Protein AF-0000000070243156 (afdb_homodimer)

Secondary structure (DSSP, 8-state):
-EEEEE-STTSPPEEEE-PPP---TT-EEEEEEEEE--HHHHHHHHTTTGGGT----TTEE----EEEEEEEE-TT--S--TT-EEE--SEE--S-SHHHHTT-GGG-TT-EETTSBTTB--SSBSEEEESSHHHH-EEPPTT--HHHHHHIIIIIHHHHHIIIIIS-PPTT-EEEEE--SHHHHHHHHHHHHTT-EEEEEES-HHHHHHHHHTT-SEEEEGGG-S-HHHHHHTTSGGG--EEEEEESS--HHHHHHHHHTEEEEEEEEE-PPP-TTTTT-EEE-HHHHHHTT-EEEE-----GGGHHHHHHHHHTTS--GGGGEEEEEEGGGHHHHHHGGGGS---SEEEEEE-/-EEEEE-STTSPPEEEE-PPP---TT-EEEEEEEEE--HHHHHHHHTTTGGGT----TTEE----EEEEEEEE-TT--S--TT-EEE--SEE--S-SHHHHTT-GGG-TT-EETTTBTTB--SSBSEEEESSHHHH-EEPPTT--HHHHHHHHHHHHHHHHIIIIIS---TT-EEEEE--SHHHHHHHHHHHHTT-EEEEEES-HHHHHHHHHTT-SEEEEGGG-S-HHHHHHTTSGGG--EEEEEESS--HHHHHHHHHTEEEEEEEEE-PPP-TTTTT-EEE-HHHHHHTT-EEEE-----GGGHHHHHHHHHTTS--GGGGEEEEEEGGGHHHHHHGGGGS---SEEEEEE-

Nearest PDB structures (foldseek):
  5vm2-assembly1_A  TM=9.001E-01  e=1.290E-28  Escherichia coli
  1yqd-assembly1_A  TM=8.866E-01  e=2.409E-27  Populus tremuloides
  7cgu-assembly1_A  TM=8.713E-01  e=1.375E-27  Atropa belladonna
  5h83-assembly1_B  TM=8.585E-01  e=3.736E-25  Catharanthus roseus
  5h82-assembly1_B  TM=8.525E-01  e=5.436E-24  Catharanthus roseus

Radius of gyration: 28.35 Å; Cα contacts (8 Å, |Δi|>4): 1974; chains: 2; bounding box: 53×84×66 Å

pLDDT: mean 95.79, std 5.13, range [66.5, 99.0]

Solvent-accessible surface area (backbone atoms only — not comparable to full-atom values): 34225 Å² total; per-residue (Å²): 72,52,26,35,32,38,62,50,69,72,48,85,46,44,73,39,81,43,83,71,80,74,48,50,49,43,14,24,23,27,38,46,50,13,23,22,57,52,68,65,56,33,37,47,38,58,48,60,34,53,90,78,69,43,65,66,53,66,71,31,25,38,37,35,10,34,18,25,31,29,69,37,68,12,84,67,40,77,80,68,52,67,67,43,41,32,32,46,56,30,49,35,35,74,63,71,45,74,36,26,70,69,66,38,24,36,55,21,91,62,54,42,52,38,20,54,40,80,94,38,45,15,36,43,24,42,49,29,59,39,66,46,26,68,63,33,51,38,76,56,70,85,86,62,55,47,62,32,55,6,38,27,35,55,38,31,36,20,28,46,38,29,53,70,74,66,47,88,73,49,64,69,33,37,34,37,30,27,29,47,36,45,34,16,40,32,35,38,32,47,42,29,60,56,43,30,44,23,33,33,28,34,74,49,65,69,36,44,52,50,27,42,75,44,40,26,75,42,69,42,52,52,81,78,48,94,47,60,28,60,59,57,9,63,76,32,78,91,45,50,25,20,47,32,18,28,17,38,51,23,44,60,66,45,42,43,37,23,54,62,21,33,16,75,58,9,38,23,40,37,57,29,50,44,45,73,87,47,67,30,40,36,68,37,58,51,37,58,28,15,60,32,32,19,35,44,34,24,28,42,46,44,30,61,80,57,50,56,58,54,52,54,32,41,76,69,66,54,47,60,47,47,77,44,41,59,47,76,38,39,53,81,45,45,46,60,55,43,64,57,53,77,68,74,66,60,65,39,32,40,27,32,56,42,112,72,53,27,35,32,38,62,49,70,74,49,85,45,44,73,40,84,44,84,70,80,74,49,49,49,43,14,25,22,26,37,46,49,12,21,23,56,52,68,66,57,33,38,46,39,60,47,62,34,52,89,76,68,42,66,65,54,65,72,30,24,37,37,34,10,36,18,25,32,29,68,36,68,12,83,68,39,78,81,68,49,67,68,42,41,30,32,44,56,33,50,34,33,71,60,71,45,74,36,27,69,69,65,38,25,36,55,22,91,63,54,41,52,40,19,53,39,80,93,37,46,13,36,43,22,41,50,29,60,38,65,45,25,70,64,32,50,39,76,57,69,85,88,63,55,48,63,34,55,6,39,28,35,54,38,31,36,20,29,45,36,29,53,69,73,66,45,86,72,48,67,68,32,36,34,37,30,30,30,48,36,44,34,17,39,31,33,38,32,48,42,31,58,56,43,29,44,24,32,33,29,32,75,49,66,70,36,44,52,51,28,43,75,44,41,25,75,43,70,44,51,52,82,79,49,95,48,58,26,58,60,56,8,63,77,30,80,90,45,51,26,20,48,31,16,28,17,39,52,24,44,61,66,45,42,42,36,24,54,62,20,34,16,75,58,9,38,24,40,35,58,29,50,44,45,75,88,46,67,30,41,37,67,34,59,50,37,58,27,15,62,31,32,20,33,44,34,23,31,42,48,43,31,62,80,55,50,56,57,53,52,55,33,41,75,68,67,54,45,60,48,48,78,42,41,57,46,74,38,40,54,81,45,45,46,59,55,43,64,59,53,76,69,74,67,62,64,40,33,41,27,31,57,40,114

Foldseek 3Di:
DWAFWQAAAPDFTFIDDDDQDDAAQQKWKWFFQKFWFDLVVLCQSNVFCVLVPQHAHGGAGATQLTKGFTCGHHNNHDQDDGGFIWTFWQWAADCPDPCNVVLNRLPHPDTDGARRYRVHGHDLDRMGMDGSCNFTIGGADPPDDRQQSNLCYFQLQQLLCQDPPFFDQAAAFEEEEEDLASNRLSNLLNSQLRNYAYEYEEQDPVSNVLSVVSGHPYYHNPVPDPQLLQVLLVVDVVSQATQEYEYSAAEQVSQQSRQSRHGQNHEYEYEHHYTSVQSRDHDYPVVCCVVSVYYYTYTGIHGNVCVVVVSVCVVVVSGTSVSQADEEDASRCSSVVSSVCPPVPDGGIYMYRHD/DWAFWQAAAPDFTFIDDDDQDDAAQQKWKWFWQKFWQDLVVLCQSNVFCVLVPQHAHGGAGATQLTKGFTCGHHNNHDQDDGGFIWTFWQWAADCPDPCNVVLNRLPHPDTDGARRYRVHGHDLDRMGMDGSCNFTIGGADPPDDRQQSSLCYFQLQQLLCQDPPFFDQAAAFEEEEEDLASNRLSNLLNSQLRNYAYEYEEQDPVSNVLSVVSGHPYYHNPVPDPQLLQVLLVVDVVSQATQEYEYSAAEQVSQQSRQSRHGQNHEYEYEHHYTSVQSRDHDYPVVCCVVSVYYYTYTGIHGNVCVVVVSVCVVVVSGTSVSQADEEDASRCSSVVSSVPPPVPDGGIYMYRHD

Organism: Natronomonas pharaonis (strain ATCC 35678 / DSM 2160 / CIP 103997 / JCM 8858 / NBRC 14720 / NCIMB 2260 / Gabara) (NCBI:txid348780)

Structure (mmCIF, N/CA/C/O backbone):
data_AF-0000000070243156-model_v1
#
loop_
_entity.id
_entity.type
_entity.pdbx_description
1 polymer 'Alcohol dehydrogenase'
#
loop_
_atom_site.group_PDB
_atom_site.id
_atom_site.type_symbol
_atom_site.label_atom_id
_atom_site.label_alt_id
_atom_site.label_comp_id
_atom_site.label_asym_id
_atom_site.label_entity_id
_atom_site.label_seq_id
_atom_site.pdbx_PDB_ins_code
_atom_site.Cartn_x
_atom_site.Cartn_y
_atom_site.Cartn_z
_atom_site.occupancy
_atom_site.B_iso_or_equiv
_atom_site.auth_seq_id
_atom_site.auth_comp_id
_atom_site.auth_asym_id
_atom_site.auth_atom_id
_atom_site.pdbx_PDB_model_num
ATOM 1 N N . MET A 1 1 ? -10.859 40.656 18.953 1 97.38 1 MET A N 1
ATOM 2 C CA . MET A 1 1 ? -9.461 40.281 18.781 1 97.38 1 MET A CA 1
ATOM 3 C C . MET A 1 1 ? -9.047 40.344 17.328 1 97.38 1 MET A C 1
ATOM 5 O O . MET A 1 1 ? -9.898 40.312 16.438 1 97.38 1 MET A O 1
ATOM 9 N N . ARG A 1 2 ? -7.793 40.438 17.047 1 98.25 2 ARG A N 1
ATOM 10 C CA . ARG A 1 2 ? -7.281 40.5 15.688 1 98.25 2 ARG A CA 1
ATOM 11 C C . ARG A 1 2 ? -7.164 39.125 15.086 1 98.25 2 ARG A C 1
ATOM 13 O O . ARG A 1 2 ? -6.762 38.156 15.766 1 98.25 2 ARG A O 1
ATOM 20 N N . ALA A 1 3 ? -7.57 38.969 13.875 1 98.62 3 ALA A N 1
ATOM 21 C CA . ALA A 1 3 ? -7.461 37.719 13.148 1 98.62 3 ALA A CA 1
ATOM 22 C C . ALA A 1 3 ? -7.344 37.969 11.641 1 98.62 3 ALA A C 1
ATOM 24 O O . ALA A 1 3 ? -7.762 39 11.141 1 98.62 3 ALA A O 1
ATOM 25 N N . VAL A 1 4 ? -6.664 37.062 10.969 1 98.25 4 VAL A N 1
ATOM 26 C CA . VAL A 1 4 ? -6.668 37.094 9.508 1 98.25 4 VAL A CA 1
ATOM 27 C C . VAL A 1 4 ? -7.961 36.469 8.992 1 98.25 4 VAL A C 1
ATOM 29 O O . VAL A 1 4 ? -8.211 35.281 9.219 1 98.25 4 VAL A O 1
ATOM 32 N N . VAL A 1 5 ? -8.719 37.219 8.258 1 97.5 5 VAL A N 1
ATOM 33 C CA . VAL A 1 5 ? -10.062 36.75 7.906 1 97.5 5 VAL A CA 1
ATOM 34 C C . VAL A 1 5 ? -10.156 36.531 6.402 1 97.5 5 VAL A C 1
ATOM 36 O O . VAL A 1 5 ? -9.727 37.375 5.605 1 97.5 5 VAL A O 1
ATOM 39 N N . PHE A 1 6 ? -10.641 35.312 6.086 1 96.44 6 PHE A N 1
ATOM 40 C CA . PHE A 1 6 ? -10.945 34.969 4.707 1 96.44 6 PHE A CA 1
ATOM 41 C C . PHE A 1 6 ? -12.328 35.469 4.309 1 96.44 6 PHE A C 1
ATOM 43 O O . PHE A 1 6 ? -13.305 35.25 5.043 1 96.44 6 PHE A O 1
ATOM 50 N N . GLU A 1 7 ? -12.438 36.094 3.131 1 94.81 7 GLU A N 1
ATOM 51 C CA . GLU A 1 7 ? -13.742 36.562 2.658 1 94.81 7 GLU A CA 1
ATOM 52 C C . GLU A 1 7 ? -14.117 35.906 1.338 1 94.81 7 GLU A C 1
ATOM 54 O O . GLU A 1 7 ? -15.273 35.5 1.136 1 94.81 7 GLU A O 1
ATOM 59 N N . GLU A 1 8 ? -13.156 35.781 0.431 1 92.38 8 GLU A N 1
ATOM 60 C CA . GLU A 1 8 ? -13.398 35.219 -0.896 1 92.38 8 GLU A CA 1
ATOM 61 C C . GLU A 1 8 ? -12.133 34.562 -1.455 1 92.38 8 GLU A C 1
ATOM 63 O O . GLU A 1 8 ? -11.031 35.062 -1.266 1 92.38 8 GLU A O 1
ATOM 68 N N . ALA A 1 9 ? -12.414 33.438 -2.15 1 90.06 9 ALA A N 1
ATOM 69 C CA . ALA A 1 9 ? -11.297 32.719 -2.752 1 90.06 9 ALA A CA 1
ATOM 70 C C . ALA A 1 9 ? -10.492 33.625 -3.672 1 90.06 9 ALA A C 1
ATOM 72 O O . ALA A 1 9 ? -11.055 34.344 -4.496 1 90.06 9 ALA A O 1
ATOM 73 N N . GLY A 1 10 ? -9.242 33.625 -3.438 1 90.12 10 GLY A N 1
ATOM 74 C CA . GLY A 1 10 ? -8.336 34.344 -4.32 1 90.12 10 GLY A CA 1
ATOM 75 C C . GLY A 1 10 ? -8.227 35.812 -3.982 1 90.12 10 GLY A C 1
ATOM 76 O O . GLY A 1 10 ? -7.359 36.5 -4.504 1 90.12 10 GLY A O 1
ATOM 77 N N . GLU A 1 11 ? -9.078 36.344 -3.191 1 92.81 11 GLU A N 1
ATOM 78 C CA . GLU A 1 11 ? -9.016 37.75 -2.779 1 92.81 11 GLU A CA 1
ATOM 79 C C . GLU A 1 11 ? -8.141 37.906 -1.538 1 92.81 11 GLU A C 1
ATOM 81 O O . GLU A 1 11 ? -8.18 37.062 -0.629 1 92.81 11 GLU A O 1
ATOM 86 N N . PRO A 1 12 ? -7.422 38.906 -1.533 1 92.81 12 PRO A N 1
ATOM 87 C CA . PRO A 1 12 ? -6.516 39.094 -0.4 1 92.81 12 PRO A CA 1
ATOM 88 C C . PRO A 1 12 ? -7.234 39.062 0.947 1 92.81 12 PRO A C 1
ATOM 90 O O . PRO A 1 12 ? -8.305 39.656 1.096 1 92.81 12 PRO A O 1
ATOM 93 N N . MET A 1 13 ? -6.641 38.344 1.848 1 95.69 13 MET A N 1
ATOM 94 C CA . MET A 1 13 ? -7.148 38.344 3.217 1 95.69 13 MET A CA 1
ATOM 95 C C . MET A 1 13 ? -6.676 39.562 3.992 1 95.69 13 MET A C 1
ATOM 97 O O . MET A 1 13 ? -5.672 40.188 3.635 1 95.69 13 MET A O 1
ATOM 101 N N . GLU A 1 14 ? -7.465 39.906 4.961 1 95.56 14 GLU A N 1
ATOM 102 C CA . GLU A 1 14 ? -7.125 41.094 5.77 1 95.56 14 GLU A CA 1
ATOM 103 C C . GLU A 1 14 ? -7.215 40.75 7.258 1 95.56 14 GLU A C 1
ATOM 105 O O . GLU A 1 14 ? -7.973 39.875 7.664 1 95.56 14 GLU A O 1
ATOM 110 N N . VAL A 1 15 ? -6.375 41.469 8.008 1 98 15 VAL A N 1
ATOM 111 C CA . VAL A 1 15 ? -6.516 41.406 9.461 1 98 15 VAL A CA 1
ATOM 112 C C . VAL A 1 15 ? -7.719 42.25 9.883 1 98 15 VAL A C 1
ATOM 114 O O . VAL A 1 15 ? -7.828 43.438 9.508 1 98 15 VAL A O 1
ATOM 117 N N . GLN A 1 16 ? -8.57 41.656 10.602 1 98 16 GLN A N 1
ATOM 118 C CA . GLN A 1 16 ? -9.781 42.312 11.078 1 98 16 GLN A CA 1
ATOM 119 C C . GLN A 1 16 ? -9.984 42.094 12.57 1 98 16 GLN A C 1
ATOM 121 O O . GLN A 1 16 ? -9.359 41.188 13.156 1 98 16 GLN A O 1
ATOM 126 N N . GLU A 1 17 ? -10.773 43 13.125 1 97.94 17 GLU A N 1
ATOM 127 C CA . GLU A 1 17 ? -11.258 42.781 14.477 1 97.94 17 GLU A CA 1
ATOM 128 C C . GLU A 1 17 ? -12.477 41.844 14.461 1 97.94 17 GLU A C 1
ATOM 130 O O . GLU A 1 17 ? -13.461 42.125 13.781 1 97.94 17 GLU A O 1
ATOM 135 N N . VAL A 1 18 ? -12.336 40.719 15.188 1 97.19 18 VAL A N 1
ATOM 136 C CA . VAL A 1 18 ? -13.438 39.781 15.273 1 97.19 18 VAL A CA 1
ATOM 137 C C . VAL A 1 18 ? -13.742 39.469 16.734 1 97.19 18 VAL A C 1
ATOM 139 O O . VAL A 1 18 ? -13 39.875 17.625 1 97.19 18 VAL A O 1
ATOM 142 N N . ASP A 1 19 ? -14.859 38.812 17 1 96.31 19 ASP A N 1
ATOM 143 C CA . ASP A 1 19 ? -15.219 38.469 18.359 1 96.31 19 ASP A CA 1
ATOM 144 C C . ASP A 1 19 ? -14.25 37.438 18.922 1 96.31 19 ASP A C 1
ATOM 146 O O . ASP A 1 19 ? -13.812 36.531 18.219 1 96.31 19 ASP A O 1
ATOM 150 N N . ARG A 1 20 ? -13.891 37.625 20.141 1 96.5 20 ARG A N 1
ATOM 151 C CA . ARG A 1 20 ? -13.094 36.656 20.844 1 96.5 20 ARG A CA 1
ATOM 152 C C . ARG A 1 20 ? -13.875 35.344 21.031 1 96.5 20 ARG A C 1
ATOM 154 O O . ARG A 1 20 ? -15.07 35.375 21.312 1 96.5 20 ARG A O 1
ATOM 161 N N . PRO A 1 21 ? -13.211 34.219 20.922 1 97.06 21 PRO A N 1
ATOM 162 C CA . PRO A 1 21 ? -13.922 32.969 21.203 1 97.06 21 PRO A CA 1
ATOM 163 C C . PRO A 1 21 ? -14.156 32.719 22.688 1 97.06 21 PRO A C 1
ATOM 165 O O . PRO A 1 21 ? -13.383 33.219 23.531 1 97.06 21 PRO A O 1
ATOM 168 N N . GLU A 1 22 ? -15.227 32.125 22.984 1 97.25 22 GLU A N 1
ATOM 169 C CA . GLU A 1 22 ? -15.523 31.625 24.328 1 97.25 22 GLU A CA 1
ATOM 170 C C . GLU A 1 22 ? -15.523 30.109 24.359 1 97.25 22 GLU A C 1
ATOM 172 O O . GLU A 1 22 ? -16 29.453 23.422 1 97.25 22 GLU A O 1
ATOM 177 N N . ALA A 1 23 ? -15.023 29.578 25.406 1 97.62 23 ALA A N 1
ATOM 178 C CA . ALA A 1 23 ? -14.93 28.125 25.5 1 97.62 23 ALA A CA 1
ATOM 179 C C . ALA A 1 23 ? -16.281 27.5 25.797 1 97.62 23 ALA A C 1
ATOM 181 O O . ALA A 1 23 ? -16.906 27.812 26.812 1 97.62 23 ALA A O 1
ATOM 182 N N . ASP A 1 24 ? -16.75 26.625 24.922 1 97.44 24 ASP A N 1
ATOM 183 C CA . ASP A 1 24 ? -17.859 25.75 25.297 1 97.44 24 ASP A CA 1
ATOM 184 C C . ASP A 1 24 ? -17.422 24.719 26.344 1 97.44 24 ASP A C 1
ATOM 186 O O . ASP A 1 24 ? -16.266 24.703 26.75 1 97.44 24 ASP A O 1
ATOM 190 N N . ALA A 1 25 ? -18.312 23.844 26.766 1 98.19 25 ALA A N 1
ATOM 191 C CA . ALA A 1 25 ? -18.109 22.953 27.906 1 98.19 25 ALA A CA 1
ATOM 192 C C . ALA A 1 25 ? -16.906 22.047 27.672 1 98.19 25 ALA A C 1
ATOM 194 O O . ALA A 1 25 ? -16.156 21.75 28.594 1 98.19 25 ALA A O 1
ATOM 195 N N . ASP A 1 26 ? -16.656 21.578 26.469 1 97.94 26 ASP A N 1
ATOM 196 C CA . ASP A 1 26 ? -15.586 20.625 26.188 1 97.94 26 ASP A CA 1
ATOM 197 C C . ASP A 1 26 ? -14.422 21.312 25.469 1 97.94 26 ASP A C 1
ATOM 199 O O . ASP A 1 26 ? -13.562 20.641 24.906 1 97.94 26 ASP A O 1
ATOM 203 N N . GLU A 1 27 ? -14.383 22.656 25.5 1 98.44 27 GLU A N 1
ATOM 204 C CA . GLU A 1 27 ? -13.398 23.406 24.734 1 98.44 27 GLU A CA 1
ATOM 205 C C . GLU A 1 27 ? -12.438 24.156 25.641 1 98.44 27 GLU A C 1
ATOM 207 O O . GLU A 1 27 ? -12.664 24.25 26.859 1 98.44 27 GLU A O 1
ATOM 212 N N . ILE A 1 28 ? -11.367 24.562 25.062 1 98.81 28 ILE A N 1
ATOM 213 C CA . ILE A 1 28 ? -10.484 25.562 25.656 1 98.81 28 ILE A CA 1
ATOM 214 C C . ILE A 1 28 ? -10.266 26.719 24.688 1 98.81 28 ILE A C 1
ATOM 216 O O . ILE A 1 28 ? -10.523 26.578 23.484 1 98.81 28 ILE A O 1
ATOM 220 N N . VAL A 1 29 ? -9.906 27.828 25.203 1 98.88 29 VAL A N 1
ATOM 221 C CA . VAL A 1 29 ? -9.422 28.953 24.406 1 98.88 29 VAL A CA 1
ATOM 222 C C . VAL A 1 29 ? -7.93 29.172 24.656 1 98.88 29 VAL A C 1
ATOM 224 O O . VAL A 1 29 ? -7.48 29.188 25.797 1 98.88 29 VAL A O 1
ATOM 227 N N . VAL A 1 30 ? -7.207 29.234 23.625 1 98.88 30 VAL A N 1
ATOM 228 C CA . VAL A 1 30 ? -5.75 29.297 23.688 1 98.88 30 VAL A CA 1
ATOM 229 C C . VAL A 1 30 ? -5.262 30.641 23.156 1 98.88 30 VAL A C 1
ATOM 231 O O . VAL A 1 30 ? -5.688 31.094 22.094 1 98.88 30 VAL A O 1
ATOM 234 N N . GLU A 1 31 ? -4.477 31.344 23.922 1 98.88 31 GLU A N 1
ATOM 235 C CA . GLU A 1 31 ? -3.752 32.5 23.406 1 98.88 31 GLU A CA 1
ATOM 236 C C . GLU A 1 31 ? -2.623 32.094 22.469 1 98.88 31 GLU A C 1
ATOM 238 O O . GLU A 1 31 ? -1.703 31.375 22.891 1 98.88 31 GLU A O 1
ATOM 243 N N . THR A 1 32 ? -2.693 32.531 21.234 1 98.75 32 THR A N 1
ATOM 244 C CA . THR A 1 32 ? -1.782 32.062 20.219 1 98.75 32 THR A CA 1
ATOM 245 C C . THR A 1 32 ? -0.376 32.594 20.422 1 98.75 32 THR A C 1
ATOM 247 O O . THR A 1 32 ? -0.197 33.812 20.594 1 98.75 32 THR A O 1
ATOM 250 N N . GLU A 1 33 ? 0.578 31.734 20.469 1 98.5 33 GLU A N 1
ATOM 251 C CA . GLU A 1 33 ? 1.979 32.125 20.547 1 98.5 33 GLU A CA 1
ATOM 252 C C . GLU A 1 33 ? 2.645 32.062 19.172 1 98.5 33 GLU A C 1
ATOM 254 O O . GLU A 1 33 ? 3.463 32.906 18.828 1 98.5 33 GLU A O 1
ATOM 259 N N . ALA A 1 34 ? 2.354 31.078 18.453 1 98.62 34 ALA A N 1
ATOM 260 C CA . ALA A 1 34 ? 2.875 30.875 17.094 1 98.62 34 ALA A CA 1
ATOM 261 C C . ALA A 1 34 ? 1.946 29.984 16.281 1 98.62 34 ALA A C 1
ATOM 263 O O . ALA A 1 34 ? 1.148 29.219 16.844 1 98.62 34 ALA A O 1
ATOM 264 N N . CYS A 1 35 ? 1.955 30.094 14.992 1 98.38 35 CYS A N 1
ATOM 265 C CA . CYS A 1 35 ? 1.185 29.266 14.07 1 98.38 35 CYS A CA 1
ATOM 266 C C . CYS A 1 35 ? 1.902 29.141 12.727 1 98.38 35 CYS A C 1
ATOM 268 O O . CYS A 1 35 ? 2.225 30.141 12.094 1 98.38 35 CYS A O 1
ATOM 270 N N . GLY A 1 36 ? 2.145 27.875 12.359 1 96.81 36 GLY A N 1
ATOM 271 C CA . GLY A 1 36 ? 2.75 27.688 11.055 1 96.81 36 GLY A CA 1
ATOM 272 C C . GLY A 1 36 ? 1.864 28.141 9.906 1 96.81 36 GLY A C 1
ATOM 273 O O . GLY A 1 36 ? 0.637 28.078 10.008 1 96.81 36 GLY A O 1
ATOM 274 N N . VAL A 1 37 ? 2.488 28.656 8.859 1 95.5 37 VAL A N 1
ATOM 275 C CA . VAL A 1 37 ? 1.791 28.969 7.613 1 95.5 37 VAL A CA 1
ATOM 276 C C . VAL A 1 37 ? 2.039 27.859 6.598 1 95.5 37 VAL A C 1
ATOM 278 O O . VAL A 1 37 ? 3.18 27.625 6.188 1 95.5 37 VAL A O 1
ATOM 281 N N . CYS A 1 38 ? 1.036 27.203 6.23 1 92.62 38 CYS A N 1
ATOM 282 C CA . CYS A 1 38 ? 1.148 26 5.414 1 92.62 38 CYS A CA 1
ATOM 283 C C . CYS A 1 38 ? 0.557 26.234 4.027 1 92.62 38 CYS A C 1
ATOM 285 O O . CYS A 1 38 ? -0.341 27.062 3.857 1 92.62 38 CYS A O 1
ATOM 287 N N . ARG A 1 39 ? 1.03 25.453 3.08 1 89.75 39 ARG A N 1
ATOM 288 C CA . ARG A 1 39 ? 0.509 25.562 1.722 1 89.75 39 ARG A CA 1
ATOM 289 C C . ARG A 1 39 ? -0.961 25.172 1.665 1 89.75 39 ARG A C 1
ATOM 291 O O . ARG A 1 39 ? -1.696 25.609 0.779 1 89.75 39 ARG A O 1
ATOM 298 N N . SER A 1 40 ? -1.368 24.344 2.545 1 89.19 40 SER A N 1
ATOM 299 C CA . SER A 1 40 ? -2.783 24 2.609 1 89.19 40 SER A CA 1
ATOM 300 C C . SER A 1 40 ? -3.648 25.234 2.822 1 89.19 40 SER A C 1
ATOM 302 O O . SER A 1 40 ? -4.793 25.297 2.363 1 89.19 40 SER A O 1
ATOM 304 N N . ASP A 1 41 ? -3.148 26.234 3.512 1 90.81 41 ASP A N 1
ATOM 305 C CA . ASP A 1 41 ? -3.85 27.5 3.623 1 90.81 41 ASP A CA 1
ATOM 306 C C . ASP A 1 41 ? -4.02 28.156 2.252 1 90.81 41 ASP A C 1
ATOM 308 O O . ASP A 1 41 ? -5.074 28.719 1.956 1 90.81 41 ASP A O 1
ATOM 312 N N . TRP A 1 42 ? -2.967 28.062 1.514 1 89.81 42 TRP A N 1
ATOM 313 C CA . TRP A 1 42 ? -3.016 28.609 0.163 1 89.81 42 TRP A CA 1
ATOM 314 C C . TRP A 1 42 ? -4.039 27.859 -0.69 1 89.81 42 TRP A C 1
ATOM 316 O O . TRP A 1 42 ? -4.824 28.484 -1.412 1 89.81 42 TRP A O 1
ATOM 326 N N . HIS A 1 43 ? -4.016 26.5 -0.62 1 87.06 43 HIS A N 1
ATOM 327 C CA . HIS A 1 43 ? -4.973 25.719 -1.385 1 87.06 43 HIS A CA 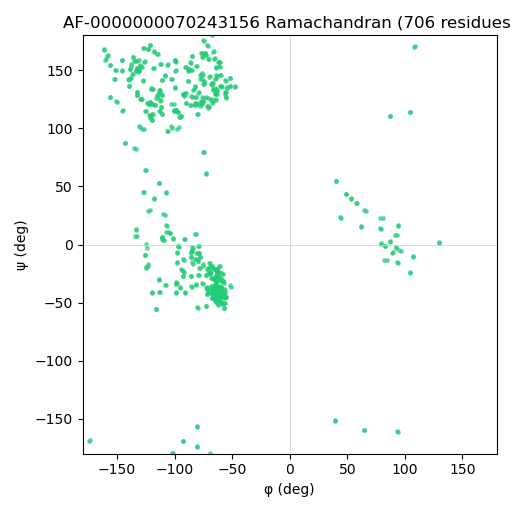1
ATOM 328 C C . HIS A 1 43 ? -6.406 26.078 -1.021 1 87.06 43 HIS A C 1
ATOM 330 O O . HIS A 1 43 ? -7.258 26.234 -1.901 1 87.06 43 HIS A O 1
ATOM 336 N N . ALA A 1 44 ? -6.625 26.188 0.243 1 87.25 44 ALA A N 1
ATOM 337 C CA . ALA A 1 44 ? -7.953 26.562 0.711 1 87.25 44 ALA A CA 1
ATOM 338 C C . ALA A 1 44 ? -8.32 27.969 0.227 1 87.25 44 ALA A C 1
ATOM 340 O O . ALA A 1 44 ? -9.453 28.203 -0.214 1 87.25 44 ALA A O 1
ATOM 341 N N . TRP A 1 45 ? -7.344 28.812 0.273 1 90.19 45 TRP A N 1
ATOM 342 C CA . TRP A 1 45 ? -7.543 30.203 -0.157 1 90.19 45 TRP A CA 1
ATOM 343 C C . TRP A 1 45 ? -7.879 30.266 -1.644 1 90.19 45 TRP A C 1
ATOM 345 O O . TRP A 1 45 ? -8.695 31.078 -2.066 1 90.19 45 TRP A O 1
ATOM 355 N N . GLN A 1 46 ? -7.289 29.312 -2.359 1 87.31 46 GLN A N 1
ATOM 356 C CA . GLN A 1 46 ? -7.488 29.281 -3.805 1 87.31 46 GLN A CA 1
ATOM 357 C C . GLN A 1 46 ? -8.781 28.547 -4.168 1 87.31 46 GLN A C 1
ATOM 359 O O . GLN A 1 46 ? -9.242 28.641 -5.305 1 87.31 46 GLN A O 1
ATOM 364 N N . GLY A 1 47 ? -9.328 27.797 -3.26 1 80.94 47 GLY A N 1
ATOM 365 C CA . GLY A 1 47 ? -10.484 26.969 -3.568 1 80.94 47 GLY A CA 1
ATOM 366 C C . GLY A 1 47 ? -10.109 25.672 -4.254 1 80.94 47 GLY A C 1
ATOM 367 O O . GLY A 1 47 ? -10.93 25.094 -4.973 1 80.94 47 GLY A O 1
ATOM 368 N N . ASP A 1 48 ? -8.945 25.156 -4.152 1 78.25 48 ASP A N 1
ATOM 369 C CA . ASP A 1 48 ? -8.375 24.016 -4.863 1 78.25 48 ASP A CA 1
ATOM 370 C C . ASP A 1 48 ? -8.859 22.688 -4.266 1 78.25 48 ASP A C 1
ATOM 372 O O . ASP A 1 48 ? -8.602 21.625 -4.824 1 78.25 48 ASP A O 1
ATOM 376 N N . TRP A 1 49 ? -9.664 22.578 -3.24 1 77.56 49 TRP A N 1
ATOM 377 C CA . TRP A 1 49 ? -10.023 21.328 -2.572 1 77.56 49 TRP A CA 1
ATOM 378 C C . TRP A 1 49 ? -11.531 21.125 -2.572 1 77.56 49 TRP A C 1
ATOM 380 O O . TRP A 1 49 ? -12.07 20.391 -1.736 1 77.56 49 TRP A O 1
ATOM 390 N N . ASP A 1 50 ? -12.055 21.688 -3.59 1 76.06 50 ASP A N 1
ATOM 391 C CA . ASP A 1 50 ? -13.508 21.562 -3.668 1 76.06 50 ASP A CA 1
ATOM 392 C C . ASP A 1 50 ? -13.93 20.125 -3.879 1 76.06 50 ASP A C 1
ATOM 394 O O . ASP A 1 50 ? -14.953 19.688 -3.355 1 76.06 50 ASP A O 1
ATOM 398 N N . TRP A 1 51 ? -13.047 19.422 -4.535 1 74.56 51 TRP A N 1
ATOM 399 C CA . TRP A 1 51 ? -13.445 18.062 -4.898 1 74.56 51 TRP A CA 1
ATOM 400 C C . TRP A 1 51 ? -13.398 17.141 -3.686 1 74.56 51 TRP A C 1
ATOM 402 O O . TRP A 1 51 ? -13.969 16.047 -3.705 1 74.56 51 TRP A O 1
ATOM 412 N N . ILE A 1 52 ? -12.664 17.578 -2.656 1 71.62 52 ILE A N 1
ATOM 413 C CA . ILE A 1 52 ? -12.664 16.75 -1.453 1 71.62 52 ILE A CA 1
ATOM 414 C C . ILE A 1 52 ? -13.516 17.406 -0.371 1 71.62 52 ILE A C 1
ATOM 416 O O . ILE A 1 52 ? -13.352 17.125 0.816 1 71.62 52 ILE A O 1
ATOM 420 N N . GLY A 1 53 ? -14.242 18.422 -0.765 1 71.25 53 GLY A N 1
ATOM 421 C CA . GLY A 1 53 ? -15.258 18.938 0.138 1 71.25 53 GLY A CA 1
ATOM 422 C C . GLY A 1 53 ? -14.75 20.078 1.008 1 71.25 53 GLY A C 1
ATOM 423 O O . GLY A 1 53 ? -15.383 20.438 2.006 1 71.25 53 GLY A O 1
ATOM 424 N N . VAL A 1 54 ? -13.578 20.562 0.747 1 75.81 54 VAL A N 1
ATOM 425 C CA . VAL A 1 54 ? -13.055 21.672 1.537 1 75.81 54 VAL A CA 1
ATOM 426 C C . VAL A 1 54 ? -13.297 22.984 0.798 1 75.81 54 VAL A C 1
ATOM 428 O O . VAL A 1 54 ? -12.625 23.281 -0.195 1 75.81 54 VAL A O 1
ATOM 431 N N . ALA A 1 55 ? -14.453 23.797 1.205 1 77.94 55 ALA A N 1
ATOM 432 C CA . ALA A 1 55 ? -14.797 25.109 0.655 1 77.94 55 ALA A CA 1
ATOM 433 C C . ALA A 1 55 ? -14.969 26.141 1.765 1 77.94 55 ALA A C 1
ATOM 435 O O . ALA A 1 55 ? -16.016 26.203 2.412 1 77.94 55 ALA A O 1
ATOM 436 N N . PRO A 1 56 ? -13.914 26.891 1.929 1 87.19 56 PRO A N 1
ATOM 437 C CA . PRO A 1 56 ? -13.984 27.906 2.984 1 87.19 56 PRO A CA 1
ATOM 438 C C . PRO A 1 56 ? -15.117 28.906 2.764 1 87.19 56 PRO A C 1
ATOM 440 O O . PRO A 1 56 ? -15.469 29.203 1.618 1 87.19 56 PRO A O 1
ATOM 443 N N . THR A 1 57 ? -15.719 29.375 3.844 1 90.44 57 THR A N 1
ATOM 444 C CA . THR A 1 57 ? -16.797 30.359 3.809 1 90.44 57 THR A CA 1
ATOM 445 C C . THR A 1 57 ? -16.297 31.719 4.273 1 90.44 57 THR A C 1
ATOM 447 O O . THR A 1 57 ? -15.336 31.812 5.047 1 90.44 57 THR A O 1
ATOM 450 N N . PRO A 1 58 ? -17.031 32.781 3.762 1 93.56 58 PRO A N 1
ATOM 451 C CA . PRO A 1 58 ? -16.641 34.125 4.207 1 93.56 58 PRO A CA 1
ATOM 452 C C . PRO A 1 58 ? -16.641 34.25 5.73 1 93.56 58 PRO A C 1
ATOM 454 O O . PRO A 1 58 ? -17.516 33.719 6.402 1 93.56 58 PRO A O 1
ATOM 457 N N . GLY A 1 59 ? -15.609 35 6.23 1 95 59 GLY A N 1
ATOM 458 C CA . GLY A 1 59 ? -15.5 35.219 7.66 1 95 59 GLY A CA 1
ATOM 459 C C . GLY A 1 59 ? -14.625 34.188 8.359 1 95 59 GLY A C 1
ATOM 460 O O . GLY A 1 59 ? -14.336 34.344 9.555 1 95 59 GLY A O 1
ATOM 461 N N . LEU A 1 60 ? -14.156 33.25 7.59 1 95.44 60 LEU A N 1
ATOM 462 C CA . LEU A 1 60 ? -13.367 32.188 8.164 1 95.44 60 LEU A CA 1
ATOM 463 C C . LEU A 1 60 ? -11.969 32.656 8.531 1 95.44 60 LEU A C 1
ATOM 465 O O . LEU A 1 60 ? -11.398 33.5 7.844 1 95.44 60 LEU A O 1
ATOM 469 N N . VAL A 1 61 ? -11.445 32.219 9.68 1 97 61 VAL A N 1
ATOM 470 C CA . VAL A 1 61 ? -10.07 32.406 10.102 1 97 61 VAL A CA 1
ATOM 471 C C . VAL A 1 61 ? -9.258 31.141 9.859 1 97 61 VAL A C 1
ATOM 473 O O . VAL A 1 61 ? -9.555 30.094 10.43 1 97 61 VAL A O 1
ATOM 476 N N . PHE A 1 62 ? -8.133 31.25 9 1 95.62 62 PHE A N 1
ATOM 477 C CA . PHE A 1 62 ? -7.281 30.109 8.711 1 95.62 62 PHE A CA 1
ATOM 478 C C . PHE A 1 62 ? -6.281 29.875 9.836 1 95.62 62 PHE A C 1
ATOM 480 O O . PHE A 1 62 ? -6.375 30.5 10.898 1 95.62 62 PHE A O 1
ATOM 487 N N . GLY A 1 63 ? -5.391 28.953 9.609 1 96.38 63 GLY A N 1
ATOM 488 C CA . GLY A 1 63 ? -4.355 28.594 10.562 1 96.38 63 GLY A CA 1
ATOM 489 C C . GLY A 1 63 ? -4.625 27.281 11.273 1 96.38 63 GLY A C 1
ATOM 490 O O . GLY A 1 63 ? -5.578 27.172 12.055 1 96.38 63 GLY A O 1
ATOM 491 N N . HIS A 1 64 ? -3.795 26.281 11.023 1 96.69 64 HIS A N 1
ATOM 492 C CA . HIS A 1 64 ? -4.102 24.969 11.57 1 96.69 64 HIS A CA 1
ATOM 493 C C . HIS A 1 64 ? -2.871 24.344 12.227 1 96.69 64 HIS A C 1
ATOM 495 O O . HIS A 1 64 ? -2.855 23.141 12.508 1 96.69 64 HIS A O 1
ATOM 501 N N . GLU A 1 65 ? -1.834 25.109 12.438 1 96.88 65 GLU A N 1
ATOM 502 C CA . GLU A 1 65 ? -0.6 24.641 13.055 1 96.88 65 GLU A CA 1
ATOM 503 C C . GLU A 1 65 ? -0.225 25.484 14.266 1 96.88 65 GLU A C 1
ATOM 505 O O . GLU A 1 65 ? 0.869 26.047 14.328 1 96.88 65 GLU A O 1
ATOM 510 N N . PRO A 1 66 ? -1.009 25.484 15.281 1 97.44 66 PRO A N 1
ATOM 511 C CA . PRO A 1 66 ? -0.84 26.453 16.359 1 97.44 66 PRO A CA 1
ATOM 512 C C . PRO A 1 66 ? -0.099 25.891 17.562 1 97.44 66 PRO A C 1
ATOM 514 O O . PRO A 1 66 ? -0.032 24.672 17.734 1 97.44 66 PRO A O 1
ATOM 517 N N . VAL A 1 67 ? 0.477 26.781 18.328 1 97.88 67 VAL A N 1
ATOM 518 C CA . VAL A 1 67 ? 0.939 26.594 19.703 1 97.88 67 VAL A CA 1
ATOM 519 C C . VAL A 1 67 ? 0.579 27.812 20.547 1 97.88 67 VAL A C 1
ATOM 521 O O . VAL A 1 67 ? 0.55 28.938 20.047 1 97.88 67 VAL A O 1
ATOM 524 N N . GLY A 1 68 ? 0.227 27.531 21.781 1 98.38 68 GLY A N 1
ATOM 525 C CA . GLY A 1 68 ? -0.116 28.672 22.625 1 98.38 68 GLY A CA 1
ATOM 526 C C . GLY A 1 68 ? -0.374 28.281 24.062 1 98.38 68 GLY A C 1
ATOM 527 O O . GLY A 1 68 ? -0.071 27.156 24.484 1 98.38 68 GLY A O 1
ATOM 528 N N . THR A 1 69 ? -0.899 29.266 24.766 1 98.62 69 THR A N 1
ATOM 529 C CA . THR A 1 69 ? -1.168 29.109 26.188 1 98.62 69 THR A CA 1
ATOM 530 C C . THR A 1 69 ? -2.668 29.125 26.469 1 98.62 69 THR A C 1
ATOM 532 O O . THR A 1 69 ? -3.377 30.031 26.016 1 98.62 69 THR A O 1
ATOM 535 N N . VAL A 1 70 ? -3.123 28.141 27.25 1 98.88 70 VAL A N 1
ATOM 536 C CA . VAL A 1 70 ? -4.539 28.047 27.578 1 98.88 70 VAL A CA 1
ATOM 537 C C . VAL A 1 70 ? -4.957 29.25 28.406 1 98.88 70 VAL A C 1
ATOM 539 O O . VAL A 1 70 ? -4.316 29.578 29.422 1 98.88 70 VAL A O 1
ATOM 542 N N . LYS A 1 71 ? -6.055 29.891 27.984 1 98.69 71 LYS A N 1
ATOM 543 C CA . LYS A 1 71 ? -6.559 31.094 28.656 1 98.69 71 LYS A CA 1
ATOM 544 C C . LYS A 1 71 ? -7.91 30.828 29.312 1 98.69 71 LYS A C 1
ATOM 546 O O . LYS A 1 71 ? -8.281 31.484 30.281 1 98.69 71 LYS A O 1
ATOM 551 N N . GLU A 1 72 ? -8.625 29.969 28.75 1 98.69 72 GLU A N 1
ATOM 552 C CA . GLU A 1 72 ? -9.945 29.594 29.234 1 98.69 72 GLU A CA 1
ATOM 553 C C . GLU A 1 72 ? -10.172 28.078 29.094 1 98.69 72 GLU A C 1
ATOM 555 O O . GLU A 1 72 ? -9.719 27.469 28.125 1 98.69 72 GLU A O 1
ATOM 560 N N . VAL A 1 73 ? -10.859 27.547 30.125 1 98.62 73 VAL A N 1
ATOM 561 C CA . VAL A 1 73 ? -11.141 26.125 30.141 1 98.62 73 VAL A CA 1
ATOM 562 C C . VAL A 1 73 ? -12.633 25.891 30.391 1 98.62 73 VAL A C 1
ATOM 564 O O . VAL A 1 73 ? -13.211 26.453 31.312 1 98.62 73 VAL A O 1
ATOM 567 N N . GLY A 1 74 ? -13.258 25.109 29.453 1 98.56 74 GLY A N 1
ATOM 568 C CA . GLY A 1 74 ? -14.648 24.75 29.656 1 98.56 74 GLY A CA 1
ATOM 569 C C . GLY A 1 74 ? -14.875 23.859 30.859 1 98.56 74 GLY A C 1
ATOM 570 O O . GLY A 1 74 ? -13.945 23.203 31.328 1 98.56 74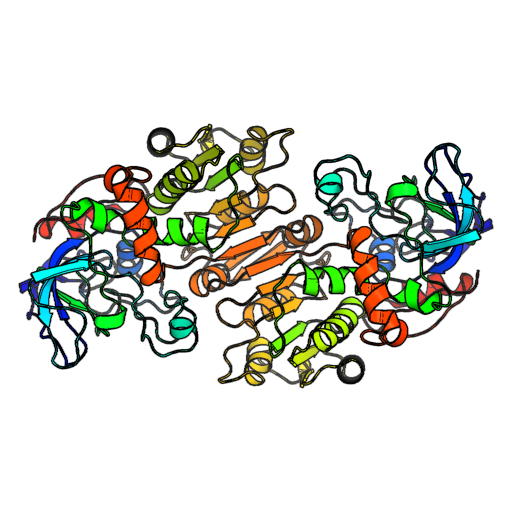 GLY A O 1
ATOM 571 N N . GLU A 1 75 ? -16.156 23.75 31.234 1 98.25 75 GLU A N 1
ATOM 572 C CA . GLU A 1 75 ? -16.5 23.078 32.5 1 98.25 75 GLU A CA 1
ATOM 573 C C . GLU A 1 75 ? -16.266 21.578 32.406 1 98.25 75 GLU A C 1
ATOM 575 O O . GLU A 1 75 ? -16.062 20.906 33.406 1 98.25 75 GLU A O 1
ATOM 580 N N . ASP A 1 76 ? -16.266 21.016 31.203 1 98.25 76 ASP A N 1
ATOM 581 C CA . ASP A 1 76 ? -16.125 19.562 31.062 1 98.25 76 ASP A CA 1
ATOM 582 C C . ASP A 1 76 ? -14.68 19.172 30.781 1 98.25 76 ASP A C 1
ATOM 584 O O . ASP A 1 76 ? -14.375 18 30.609 1 98.25 76 ASP A O 1
ATOM 588 N N . VAL A 1 77 ? -13.828 20.156 30.672 1 98.5 77 VAL A N 1
ATOM 589 C CA . VAL A 1 77 ? -12.414 19.891 30.453 1 98.5 77 VAL A CA 1
ATOM 590 C C . VAL A 1 77 ? -11.734 19.562 31.781 1 98.5 77 VAL A C 1
ATOM 592 O O . VAL A 1 77 ? -11.859 20.312 32.75 1 98.5 77 VAL A O 1
ATOM 595 N N . SER A 1 78 ? -11.031 18.438 31.844 1 98.19 78 SER A N 1
ATOM 596 C CA . SER A 1 78 ? -10.484 18 33.125 1 98.19 78 SER A CA 1
ATOM 597 C C . SER A 1 78 ? -8.969 17.828 33.062 1 98.19 78 SER A C 1
ATOM 599 O O . SER A 1 78 ? -8.281 17.812 34.062 1 98.19 78 SER A O 1
ATOM 601 N N . GLU A 1 79 ? -8.391 17.719 31.875 1 97.69 79 GLU A N 1
ATOM 602 C CA . GLU A 1 79 ? -6.98 17.359 31.734 1 97.69 79 GLU A CA 1
ATOM 603 C C . GLU A 1 79 ? -6.113 18.594 31.531 1 97.69 79 GLU A C 1
ATOM 605 O O . GLU A 1 79 ? -4.887 18.5 31.484 1 97.69 79 GLU A O 1
ATOM 610 N N . LEU A 1 80 ? -6.695 19.797 31.375 1 98.5 80 LEU A N 1
ATOM 611 C CA . LEU A 1 80 ? -5.984 21.031 31.062 1 98.5 80 LEU A CA 1
ATOM 612 C C . LEU A 1 80 ? -6.367 22.141 32.031 1 98.5 80 LEU A C 1
ATOM 614 O O . LEU A 1 80 ? -7.473 22.141 32.562 1 98.5 80 LEU A O 1
ATOM 618 N N . SER A 1 81 ? -5.457 23.047 32.219 1 98.38 81 SER A N 1
ATOM 619 C CA . SER A 1 81 ? -5.668 24.219 33.062 1 98.38 81 SER A CA 1
ATOM 620 C C . SER A 1 81 ? -5.16 25.484 32.375 1 98.38 81 SER A C 1
ATOM 622 O O . SER A 1 81 ? -4.301 25.422 31.484 1 98.38 81 SER A O 1
ATOM 624 N N . VAL A 1 82 ? -5.727 26.594 32.844 1 98.56 82 VAL A N 1
ATOM 625 C CA . VAL A 1 82 ? -5.215 27.891 32.406 1 98.56 82 VAL A CA 1
ATOM 626 C C . VAL A 1 82 ? -3.717 27.969 32.688 1 98.56 82 VAL A C 1
ATOM 628 O O . VAL A 1 82 ? -3.254 27.625 33.75 1 98.56 82 VAL A O 1
ATOM 631 N N . GLY A 1 83 ? -2.977 28.375 31.688 1 98.31 83 GLY A N 1
ATOM 632 C CA . GLY A 1 83 ? -1.533 28.469 31.828 1 98.31 83 GLY A CA 1
ATOM 633 C C . GLY A 1 83 ? -0.787 27.344 31.125 1 98.31 83 GLY A C 1
ATOM 634 O O . GLY A 1 83 ? 0.409 27.469 30.859 1 98.31 83 GLY A O 1
ATOM 635 N N . ASP A 1 84 ? -1.469 26.188 30.906 1 98.31 84 ASP A N 1
ATOM 636 C CA . ASP A 1 84 ? -0.842 25.109 30.156 1 98.31 84 ASP A CA 1
ATOM 637 C C . ASP A 1 84 ? -0.479 25.562 28.75 1 98.31 84 ASP A C 1
ATOM 639 O O . ASP A 1 84 ? -1.257 26.25 28.094 1 98.31 84 ASP A O 1
ATOM 643 N N . ARG A 1 85 ? 0.722 25.219 28.25 1 98.44 85 ARG A N 1
ATOM 644 C CA . ARG A 1 85 ? 1.086 25.422 26.859 1 98.44 85 ARG A CA 1
ATOM 645 C C . ARG A 1 85 ? 0.743 24.203 26.016 1 98.44 85 ARG A C 1
ATOM 647 O O . ARG A 1 85 ? 1.063 23.078 26.391 1 98.44 85 ARG A O 1
ATOM 654 N N . VAL A 1 86 ? 0.039 24.453 24.875 1 98.56 86 VAL A N 1
ATOM 655 C CA . VAL A 1 86 ? -0.473 23.297 24.141 1 98.56 86 VAL A CA 1
ATOM 656 C C . VAL A 1 86 ? -0.281 23.531 22.641 1 98.56 86 VAL A C 1
ATOM 658 O O . VAL A 1 86 ? -0.143 24.672 22.188 1 98.56 86 VAL A O 1
ATOM 661 N N . CYS A 1 87 ? -0.123 22.531 21.922 1 98 87 CYS A N 1
ATOM 662 C CA . CYS A 1 87 ? -0.333 22.469 20.469 1 98 87 CYS A CA 1
ATOM 663 C C . CYS A 1 87 ? -1.442 21.484 20.125 1 98 87 CYS A C 1
ATOM 665 O O . CYS A 1 87 ? -1.987 20.828 21 1 98 87 CYS A O 1
ATOM 667 N N . VAL A 1 88 ? -1.948 21.531 18.906 1 96.25 88 VAL A N 1
ATOM 668 C CA . VAL A 1 88 ? -3.025 20.641 18.469 1 96.25 88 VAL A CA 1
ATOM 669 C C . VAL A 1 88 ? -2.727 20.109 17.078 1 96.25 88 VAL A C 1
ATOM 671 O O . VAL A 1 88 ? -2.051 20.781 16.281 1 96.25 88 VAL A O 1
ATOM 674 N N . PRO A 1 89 ? -3.15 18.828 16.75 1 96.12 89 PRO A N 1
ATOM 675 C CA . PRO A 1 89 ? -3.098 18.406 15.352 1 96.12 89 PRO A CA 1
ATOM 676 C C . PRO A 1 89 ? -3.986 19.266 14.445 1 96.12 89 PRO A C 1
ATOM 678 O O . PRO A 1 89 ? -4.945 19.875 14.914 1 96.12 89 PRO A O 1
ATOM 681 N N . PHE A 1 90 ? -3.666 19.281 13.164 1 94.44 90 PHE A N 1
ATOM 682 C CA . PHE A 1 90 ? -4.488 20.078 12.258 1 94.44 90 PHE A CA 1
ATOM 683 C C . PHE A 1 90 ? -5.848 19.406 12.047 1 94.44 90 PHE A C 1
ATOM 685 O O . PHE A 1 90 ? -6.82 20.078 11.695 1 94.44 90 PHE A O 1
ATOM 692 N N . ASN A 1 91 ? -5.91 18.078 12.203 1 93.75 91 ASN A N 1
ATOM 693 C CA . ASN A 1 91 ? -7.156 17.328 12.102 1 93.75 91 ASN A CA 1
ATOM 694 C C . ASN A 1 91 ? -7.699 16.953 13.477 1 93.75 91 ASN A C 1
ATOM 696 O O . ASN A 1 91 ? -7.328 15.914 14.031 1 93.75 91 ASN A O 1
ATOM 700 N N . LEU A 1 92 ? -8.641 17.688 13.93 1 97.12 92 LEU A N 1
ATOM 701 C CA . LEU A 1 92 ? -9.227 17.438 15.242 1 97.12 92 LEU A CA 1
ATOM 702 C C . LEU A 1 92 ? -10.172 16.25 15.195 1 97.12 92 LEU A C 1
ATOM 704 O O . LEU A 1 92 ? -10.836 16.016 14.18 1 97.12 92 LEU A O 1
ATOM 708 N N . SER A 1 93 ? -10.148 15.469 16.266 1 98 93 SER A N 1
ATOM 709 C CA . SER A 1 93 ? -10.898 14.219 16.297 1 98 93 SER A CA 1
ATOM 710 C C . SER A 1 93 ? -11.875 14.188 17.469 1 98 93 SER A C 1
ATOM 712 O O . SER A 1 93 ? -11.844 15.062 18.328 1 98 93 SER A O 1
ATOM 714 N N . ASP A 1 94 ? -12.789 13.234 17.516 1 97.38 94 ASP A N 1
ATOM 715 C CA . ASP A 1 94 ? -13.891 13.234 18.469 1 97.38 94 ASP A CA 1
ATOM 716 C C . ASP A 1 94 ? -13.531 12.453 19.734 1 97.38 94 ASP A C 1
ATOM 718 O O . ASP A 1 94 ? -14.156 12.633 20.781 1 97.38 94 ASP A O 1
ATOM 722 N N . GLY A 1 95 ? -12.609 11.594 19.625 1 97.19 95 GLY A N 1
ATOM 723 C CA . GLY A 1 95 ? -12.141 10.836 20.766 1 97.19 95 GLY A CA 1
ATOM 724 C C . GLY A 1 95 ? -13.008 9.633 21.078 1 97.19 95 GLY A C 1
ATOM 725 O O . GLY A 1 95 ? -12.672 8.828 21.953 1 97.19 95 GLY A O 1
ATOM 726 N N . THR A 1 96 ? -14.117 9.445 20.266 1 97.44 96 THR A N 1
ATOM 727 C CA . THR A 1 96 ? -15.078 8.445 20.719 1 97.44 96 THR A CA 1
ATOM 728 C C . THR A 1 96 ? -15.328 7.402 19.641 1 97.44 96 THR A C 1
ATOM 730 O O . THR A 1 96 ? -15.836 6.316 19.922 1 97.44 96 THR A O 1
ATOM 733 N N . CYS A 1 97 ? -15.016 7.719 18.438 1 96.94 97 CYS A N 1
ATOM 734 C CA . CYS A 1 97 ? -15.297 6.758 17.375 1 96.94 97 CYS A CA 1
ATOM 735 C C . CYS A 1 97 ? -14.297 5.609 17.406 1 96.94 97 CYS A C 1
ATOM 737 O O . CYS A 1 97 ? -13.352 5.617 18.203 1 96.94 97 CYS A O 1
ATOM 739 N N . ARG A 1 98 ? -14.523 4.656 16.547 1 96.12 98 ARG A N 1
ATOM 740 C CA . ARG A 1 98 ? -13.711 3.445 16.531 1 96.12 98 ARG A CA 1
ATOM 741 C C . ARG A 1 98 ? -12.242 3.773 16.266 1 96.12 98 ARG A C 1
ATOM 743 O O . ARG A 1 98 ? -11.352 3.203 16.891 1 96.12 98 ARG A O 1
ATOM 750 N N . TYR A 1 99 ? -11.945 4.656 15.375 1 97.81 99 TYR A N 1
ATOM 751 C CA . TYR A 1 99 ? -10.57 4.992 15.016 1 97.81 99 TYR A CA 1
ATOM 752 C C . TYR A 1 99 ? -9.875 5.738 16.156 1 97.81 99 TYR A C 1
ATOM 754 O O . TYR A 1 99 ? -8.711 5.484 16.453 1 97.81 99 TYR A O 1
ATOM 762 N N . CYS A 1 100 ? -10.57 6.629 16.797 1 97.94 100 CYS A N 1
ATOM 763 C CA . CYS A 1 100 ? -10.016 7.324 17.953 1 97.94 100 CYS A CA 1
ATOM 764 C C . CYS A 1 100 ? -9.664 6.34 19.062 1 97.94 100 CYS A C 1
ATOM 766 O O . CYS A 1 100 ? -8.586 6.422 19.656 1 97.94 100 CYS A O 1
ATOM 768 N N . LYS A 1 101 ? -10.523 5.41 19.234 1 97.5 101 LYS A N 1
ATOM 769 C CA . LYS A 1 101 ? -10.305 4.438 20.297 1 97.5 101 LYS A CA 1
ATOM 770 C C . LYS A 1 101 ? -9.156 3.49 19.953 1 97.5 101 LYS A C 1
ATOM 772 O O . LYS A 1 101 ? -8.562 2.875 20.844 1 97.5 101 LYS A O 1
ATOM 777 N N . GLN A 1 102 ? -8.828 3.377 18.688 1 96.62 102 GLN A N 1
ATOM 778 C CA . GLN A 1 102 ? -7.746 2.516 18.219 1 96.62 102 GLN A CA 1
ATOM 779 C C . GLN A 1 102 ? -6.426 3.273 18.156 1 96.62 102 GLN A C 1
ATOM 781 O O . GLN A 1 102 ? -5.414 2.736 17.703 1 96.62 102 GLN A O 1
ATOM 786 N N . GLY A 1 103 ? -6.398 4.508 18.609 1 97.5 103 GLY A N 1
ATOM 787 C CA . GLY A 1 103 ? -5.199 5.324 18.547 1 97.5 103 GLY A CA 1
ATOM 788 C C . GLY A 1 103 ? -4.953 5.91 17.156 1 97.5 103 GLY A C 1
ATOM 789 O O . GLY A 1 103 ? -3.834 6.328 16.844 1 97.5 103 GLY A O 1
ATOM 790 N N . ARG A 1 104 ? -5.953 5.852 16.312 1 98.12 104 ARG A N 1
ATOM 791 C CA . ARG A 1 104 ? -5.84 6.383 14.961 1 98.12 104 ARG A CA 1
ATOM 792 C C . ARG A 1 104 ? -6.754 7.59 14.766 1 98.12 104 ARG A C 1
ATOM 794 O O . ARG A 1 104 ? -7.527 7.645 13.812 1 98.12 104 ARG A O 1
ATOM 801 N N . ALA A 1 105 ? -6.641 8.578 15.656 1 98.25 105 ALA A N 1
ATOM 802 C CA . ALA A 1 105 ? -7.512 9.75 15.672 1 98.25 105 ALA A CA 1
ATOM 803 C C . ALA A 1 105 ? -7.305 10.609 14.422 1 98.25 105 ALA A C 1
ATOM 805 O O . ALA A 1 105 ? -8.164 11.422 14.07 1 98.25 105 ALA A O 1
ATOM 806 N N . ASN A 1 106 ? -6.129 10.445 13.766 1 97.56 106 ASN A N 1
ATOM 807 C CA . ASN A 1 106 ? -5.848 11.211 12.555 1 97.56 106 ASN A CA 1
ATOM 808 C C . ASN A 1 106 ? -6.824 10.867 11.438 1 97.56 106 ASN A C 1
ATOM 810 O O . ASN A 1 106 ? -7.043 11.672 10.531 1 97.56 106 ASN A O 1
ATOM 814 N N . ILE A 1 107 ? -7.434 9.672 11.539 1 98.06 107 ILE A N 1
ATOM 815 C CA . ILE A 1 107 ? -8.43 9.305 10.539 1 98.06 107 ILE A CA 1
ATOM 816 C C . ILE A 1 107 ? -9.789 9.117 11.211 1 98.06 107 ILE A C 1
ATOM 818 O O . ILE A 1 107 ? -10.555 8.219 10.852 1 98.06 107 ILE A O 1
ATOM 822 N N . CYS A 1 108 ? -10.125 9.953 12.141 1 98 108 CYS A N 1
ATOM 823 C CA . CYS A 1 108 ? -11.391 10 12.867 1 98 108 CYS A CA 1
ATOM 824 C C . CYS A 1 108 ? -12.57 10.031 11.906 1 98 108 CYS A C 1
ATOM 826 O O . CYS A 1 108 ? -12.508 10.672 10.852 1 98 108 CYS A O 1
ATOM 828 N N . GLU A 1 109 ? -13.695 9.336 12.273 1 96.25 109 GLU A N 1
ATOM 829 C CA . GLU A 1 109 ? -14.914 9.32 11.469 1 96.25 109 GLU A CA 1
ATOM 830 C C . GLU A 1 109 ? -15.531 10.711 11.383 1 96.25 109 GLU A C 1
ATOM 832 O O . GLU A 1 109 ? -16.281 11 10.445 1 96.25 109 GLU A O 1
ATOM 837 N N . ARG A 1 110 ? -15.164 11.594 12.367 1 95.12 110 ARG A N 1
ATOM 838 C CA . ARG A 1 110 ? -15.734 12.93 12.453 1 95.12 110 ARG A CA 1
ATOM 839 C C . ARG A 1 110 ? -14.633 13.984 12.523 1 95.12 110 ARG A C 1
ATOM 841 O O . ARG A 1 110 ? -14.656 14.867 13.383 1 95.12 110 ARG A O 1
ATOM 848 N N . VAL A 1 111 ? -13.656 13.766 11.625 1 94.88 111 VAL A N 1
ATOM 849 C CA . VAL A 1 111 ? -12.492 14.656 11.594 1 94.88 111 VAL A CA 1
ATOM 850 C C . VAL A 1 111 ? -12.945 16.078 11.312 1 94.88 111 VAL A C 1
ATOM 852 O O . VAL A 1 111 ? -13.844 16.312 10.5 1 94.88 111 VAL A O 1
ATOM 855 N N . VAL A 1 112 ? -12.414 17.047 12.023 1 93.75 112 VAL A N 1
ATOM 856 C CA . VAL A 1 112 ? -12.664 18.469 11.828 1 93.75 112 VAL A CA 1
ATOM 857 C C . VAL A 1 112 ? -11.352 19.188 11.508 1 93.75 112 VAL A C 1
ATOM 859 O O . VAL A 1 112 ? -10.492 19.328 12.375 1 93.75 112 VAL A O 1
ATOM 862 N N . PRO A 1 113 ? -11.18 19.578 10.289 1 92.25 113 PRO A N 1
ATOM 863 C CA . PRO A 1 113 ? -9.961 20.312 9.953 1 92.25 113 PRO A CA 1
ATOM 864 C C . PRO A 1 113 ? -9.945 21.719 10.539 1 92.25 113 PRO A C 1
ATOM 866 O O . PRO A 1 113 ? -10.758 22.562 10.156 1 92.25 113 PRO A O 1
ATOM 869 N N . MET A 1 114 ? -9.031 21.969 11.367 1 94.12 114 MET A N 1
ATOM 870 C CA . MET A 1 114 ? -8.93 23.281 12.023 1 94.12 114 MET A CA 1
ATOM 871 C C . MET A 1 114 ? -8.648 24.375 11.008 1 94.12 114 MET A C 1
ATOM 873 O O . MET A 1 114 ? -7.762 24.234 10.164 1 94.12 114 MET A O 1
ATOM 877 N N . GLY A 1 115 ? -9.461 25.406 11.109 1 94.5 115 GLY A N 1
ATOM 878 C CA . GLY A 1 115 ? -9.188 26.578 10.297 1 94.5 115 GLY A CA 1
ATOM 879 C C . GLY A 1 115 ? -9.812 26.5 8.914 1 94.5 115 GLY A C 1
ATOM 880 O O . GLY A 1 115 ? -9.656 27.422 8.102 1 94.5 115 GLY A O 1
ATOM 881 N N . PHE A 1 116 ? -10.57 25.406 8.633 1 92.81 116 PHE A N 1
ATOM 882 C CA . PHE A 1 116 ? -11.109 25.266 7.285 1 92.81 116 PHE A CA 1
ATOM 883 C C . PHE A 1 116 ? -12.625 25.094 7.328 1 92.81 116 PHE A C 1
ATOM 885 O O . PHE A 1 116 ? -13.273 24.969 6.281 1 92.81 116 PHE A O 1
ATOM 892 N N . VAL A 1 117 ? -13.133 25.109 8.547 1 91.75 117 VAL A N 1
ATOM 893 C CA . VAL A 1 117 ? -14.586 25.047 8.695 1 91.75 117 VAL A CA 1
ATOM 894 C C . VAL A 1 117 ? -15.031 26.125 9.695 1 91.75 117 VAL A C 1
ATOM 896 O O . VAL A 1 117 ? -14.32 26.422 10.648 1 91.75 117 VAL A O 1
ATOM 899 N N . PRO A 1 118 ? -16.234 26.656 9.539 1 90 118 PRO A N 1
ATOM 900 C CA . PRO A 1 118 ? -16.672 27.812 10.328 1 90 118 PRO A CA 1
ATOM 901 C C . PRO A 1 118 ? -16.766 27.5 11.82 1 90 118 PRO A C 1
ATOM 903 O O . PRO A 1 118 ? -16.516 28.375 12.656 1 90 118 PRO A O 1
ATOM 906 N N . PHE A 1 119 ? -17.141 26.266 12.109 1 90.56 119 PHE A N 1
ATOM 907 C CA . PHE A 1 119 ? -17.406 25.969 13.516 1 90.56 119 PHE A CA 1
ATOM 908 C C . PHE A 1 119 ? -16.125 25.609 14.242 1 90.56 119 PHE A C 1
ATOM 910 O O . PHE A 1 119 ? -16.125 25.359 15.453 1 90.56 119 PHE A O 1
ATOM 917 N N . GLN A 1 120 ? -15.023 25.562 13.555 1 94.19 120 GLN A N 1
ATOM 918 C CA . GLN A 1 120 ? -13.695 25.438 14.133 1 94.19 120 GLN A CA 1
ATOM 919 C C . GLN A 1 120 ? -12.719 26.406 13.484 1 94.19 120 GLN A C 1
ATOM 921 O O . GLN A 1 120 ? -11.914 26.016 12.633 1 94.19 120 GLN A O 1
ATOM 926 N N . PRO A 1 121 ? -12.75 27.672 13.984 1 95.62 121 PRO A N 1
ATOM 927 C CA . PRO A 1 121 ? -11.828 28.656 13.414 1 95.62 121 PRO A CA 1
ATOM 928 C C . PRO A 1 121 ? -10.359 28.328 13.68 1 95.62 121 PRO A C 1
ATOM 930 O O . PRO A 1 121 ? -10.055 27.578 14.609 1 95.62 121 PRO A O 1
ATOM 933 N N . GLY A 1 122 ? -9.5 28.953 12.836 1 97.12 122 GLY A N 1
ATOM 934 C CA . GLY A 1 122 ? -8.078 28.688 12.922 1 97.12 122 GLY A CA 1
ATOM 935 C C . GLY A 1 122 ? -7.34 29.656 13.828 1 97.12 122 GLY A C 1
ATOM 936 O O . GLY A 1 122 ? -7.961 30.391 14.602 1 97.12 122 GLY A O 1
ATOM 937 N N . ALA A 1 123 ? -6.023 29.578 13.75 1 98.12 123 ALA A N 1
ATOM 938 C CA . ALA A 1 123 ? -5.184 30.188 14.781 1 98.12 123 ALA A CA 1
ATOM 939 C C . ALA A 1 123 ? -4.43 31.391 14.227 1 98.12 123 ALA A C 1
ATOM 941 O O . ALA A 1 123 ? -3.543 31.938 14.891 1 98.12 123 ALA A O 1
ATOM 942 N N . PHE A 1 124 ? -4.73 31.75 12.961 1 98.5 124 PHE A N 1
ATOM 943 C CA . PHE A 1 124 ? -4.234 33.062 12.562 1 98.5 124 PHE A CA 1
ATOM 944 C C . PHE A 1 124 ? -5.031 34.188 13.234 1 98.5 124 PHE A C 1
ATOM 946 O O . PHE A 1 124 ? -5.656 35 12.562 1 98.5 124 PHE A O 1
ATOM 953 N N . ALA A 1 125 ? -4.988 34.188 14.5 1 98.69 125 ALA A N 1
ATOM 954 C CA . ALA A 1 125 ? -5.719 35.062 15.422 1 98.69 125 ALA A CA 1
ATOM 955 C C . ALA A 1 125 ? -5.02 35.125 16.781 1 98.69 125 ALA A C 1
ATOM 957 O O . ALA A 1 125 ? -4.18 34.281 17.094 1 98.69 125 ALA A O 1
ATOM 958 N N . GLU A 1 126 ? -5.375 36.125 17.547 1 98.81 126 GLU A N 1
ATOM 959 C CA . GLU A 1 126 ? -4.762 36.281 18.875 1 98.81 126 GLU A CA 1
ATOM 960 C C . GLU A 1 126 ? -5.125 35.125 19.797 1 98.81 126 GLU A C 1
ATOM 962 O O . GLU A 1 126 ? -4.344 34.781 20.672 1 98.81 126 GLU A O 1
ATOM 967 N N . GLU A 1 127 ? -6.34 34.625 19.641 1 98.75 127 GLU A N 1
ATOM 968 C CA . GLU A 1 127 ? -6.828 33.469 20.375 1 98.75 127 GLU A CA 1
ATOM 969 C C . GLU A 1 127 ? -7.605 32.531 19.469 1 98.75 127 GLU A C 1
ATOM 971 O O . GLU A 1 127 ? -8.141 32.938 18.438 1 98.75 127 GLU A O 1
ATOM 976 N N . PHE A 1 128 ? -7.66 31.266 19.797 1 98.19 128 PHE A N 1
ATOM 977 C CA . PHE A 1 128 ? -8.438 30.297 19.031 1 98.19 128 PHE A CA 1
ATOM 978 C C . PHE A 1 128 ? -9.023 29.234 19.969 1 98.19 128 PHE A C 1
ATOM 980 O O . PHE A 1 128 ? -8.453 28.938 21.016 1 98.19 128 PHE A O 1
ATOM 987 N N . PRO A 1 129 ? -10.133 28.688 19.656 1 98.25 129 PRO A N 1
ATOM 988 C CA . PRO A 1 129 ? -10.727 27.594 20.438 1 98.25 129 PRO A CA 1
ATOM 989 C C . PRO A 1 129 ? -10.242 26.219 20 1 98.25 129 PRO A C 1
ATOM 991 O O . PRO A 1 129 ? -9.805 26.047 18.859 1 98.25 129 PRO A O 1
ATOM 994 N N . VAL A 1 130 ? -10.211 25.266 20.891 1 98.19 130 VAL A N 1
ATOM 995 C CA . VAL A 1 130 ? -9.922 23.859 20.594 1 98.19 130 VAL A CA 1
ATOM 996 C C . VAL A 1 130 ? -11.055 22.984 21.109 1 98.19 130 VAL A C 1
ATOM 998 O O . VAL A 1 130 ? -11.305 22.938 22.328 1 98.19 130 VAL A O 1
ATOM 1001 N N . ARG A 1 131 ? -11.742 22.344 20.234 1 97.44 131 ARG A N 1
ATOM 1002 C CA . ARG A 1 131 ? -12.828 21.453 20.609 1 97.44 131 ARG A CA 1
ATOM 1003 C C . ARG A 1 131 ? -12.281 20.125 21.156 1 97.44 131 ARG A C 1
ATOM 1005 O O . ARG A 1 131 ? -11.156 19.75 20.844 1 97.44 131 ARG A O 1
ATOM 1012 N N . ASN A 1 132 ? -13.203 19.406 21.906 1 97.88 132 ASN A N 1
ATOM 1013 C CA . ASN A 1 132 ? -12.766 18.156 22.516 1 97.88 132 ASN A CA 1
ATOM 1014 C C . ASN A 1 132 ? -11.359 18.281 23.078 1 97.88 132 ASN A C 1
ATOM 1016 O O . ASN A 1 132 ? -10.484 17.469 22.766 1 97.88 132 ASN A O 1
ATOM 1020 N N . ALA A 1 133 ? -11.156 19.266 23.938 1 98.25 133 ALA A N 1
ATOM 1021 C CA . ALA A 1 133 ? -9.828 19.734 24.312 1 98.25 133 ALA A CA 1
ATOM 1022 C C . ALA A 1 133 ? -9.039 18.641 25.016 1 98.25 133 ALA A C 1
ATOM 1024 O O . ALA A 1 133 ? -7.844 18.469 24.781 1 98.25 133 ALA A O 1
ATOM 1025 N N . ASP A 1 134 ? -9.688 17.828 25.844 1 98 134 ASP A N 1
ATOM 1026 C CA . ASP A 1 134 ? -8.992 16.766 26.578 1 98 134 ASP A CA 1
ATOM 1027 C C . ASP A 1 134 ? -8.375 15.75 25.609 1 98 134 ASP A C 1
ATOM 1029 O O . ASP A 1 134 ? -7.371 15.117 25.938 1 98 134 ASP A O 1
ATOM 1033 N N . HIS A 1 135 ? -8.938 15.625 24.438 1 97.75 135 HIS A N 1
ATOM 1034 C CA . HIS A 1 135 ? -8.477 14.656 23.453 1 97.75 135 HIS A CA 1
ATOM 1035 C C . HIS A 1 135 ? -7.516 15.297 22.469 1 97.75 135 HIS A C 1
ATOM 1037 O O . HIS A 1 135 ? -6.531 14.672 22.047 1 97.75 135 HIS A O 1
ATOM 1043 N N . ASN A 1 136 ? -7.742 16.531 22.078 1 98.19 136 ASN A N 1
ATOM 1044 C CA . ASN A 1 136 ? -7.062 17.109 20.938 1 98.19 136 ASN A CA 1
ATOM 1045 C C . ASN A 1 136 ? -5.879 17.969 21.359 1 98.19 136 ASN A C 1
ATOM 1047 O O . ASN A 1 136 ? -4.883 18.062 20.641 1 98.19 136 ASN A O 1
ATOM 1051 N N . ALA A 1 137 ? -5.934 18.656 22.5 1 98.44 137 ALA A N 1
ATOM 1052 C CA . ALA A 1 137 ? -4.855 19.531 22.922 1 98.44 137 ALA A CA 1
ATOM 1053 C C . ALA A 1 137 ? -3.701 18.734 23.531 1 98.44 137 ALA A C 1
ATOM 1055 O O . ALA A 1 137 ? -3.918 17.875 24.391 1 98.44 137 ALA A O 1
ATOM 1056 N N . ILE A 1 138 ? -2.498 18.984 23.109 1 98.19 138 ILE A N 1
ATOM 1057 C CA . ILE A 1 138 ? -1.3 18.297 23.562 1 98.19 138 ILE A CA 1
ATOM 1058 C C . ILE A 1 138 ? -0.422 19.25 24.359 1 98.19 138 ILE A C 1
ATOM 1060 O O . ILE A 1 138 ? 0.053 20.266 23.828 1 98.19 138 ILE A O 1
ATOM 1064 N N . LYS A 1 139 ? -0.213 18.938 25.562 1 98 139 LYS A N 1
ATOM 1065 C CA . LYS A 1 139 ? 0.706 19.75 26.359 1 98 139 LYS A CA 1
ATOM 1066 C C . LYS A 1 139 ? 2.127 19.672 25.812 1 98 139 LYS A C 1
ATOM 1068 O O . LYS A 1 139 ? 2.596 18.594 25.438 1 98 139 LYS A O 1
ATOM 1073 N N . ILE A 1 140 ? 2.752 20.781 25.688 1 97.06 140 ILE A N 1
ATOM 1074 C CA . ILE A 1 140 ? 4.117 20.766 25.172 1 97.06 140 ILE A CA 1
ATOM 1075 C C . ILE A 1 140 ? 5.105 20.844 26.328 1 97.06 140 ILE A C 1
ATOM 1077 O O . ILE A 1 140 ? 4.805 21.422 27.375 1 97.06 140 ILE A O 1
ATOM 1081 N N . PRO A 1 141 ? 6.285 20.266 26.172 1 95.06 141 PRO A N 1
ATOM 1082 C CA . PRO A 1 141 ? 7.289 20.312 27.25 1 95.06 141 PRO A CA 1
ATOM 1083 C C . PRO A 1 141 ? 7.719 21.734 27.578 1 95.06 141 PRO A C 1
ATOM 1085 O O . PRO A 1 141 ? 7.688 22.625 26.719 1 95.06 141 PRO A O 1
ATOM 1088 N N . ASP A 1 142 ? 8.195 21.859 28.75 1 93.19 142 ASP A N 1
ATOM 1089 C CA . ASP A 1 142 ? 8.688 23.156 29.203 1 93.19 142 ASP A CA 1
ATOM 1090 C C . ASP A 1 142 ? 9.93 23.562 28.422 1 93.19 142 ASP A C 1
ATOM 1092 O O . ASP A 1 142 ? 10.773 22.734 28.094 1 93.19 142 ASP A O 1
ATOM 1096 N N . GLY A 1 143 ? 9.969 24.781 28.094 1 90.88 143 GLY A N 1
ATOM 1097 C CA . GLY A 1 143 ? 11.195 25.328 27.562 1 90.88 143 GLY A CA 1
ATOM 1098 C C . GLY A 1 143 ? 11.305 25.203 26.047 1 90.88 143 GLY A C 1
ATOM 1099 O O . GLY A 1 143 ? 12.234 25.719 25.438 1 90.88 143 GLY A O 1
ATOM 1100 N N . VAL A 1 144 ? 10.359 24.484 25.469 1 94.12 144 VAL A N 1
ATOM 1101 C CA . VAL A 1 144 ? 10.43 24.344 24.016 1 94.12 144 VAL A CA 1
ATOM 1102 C C . VAL A 1 144 ? 9.992 25.656 23.344 1 94.12 144 VAL A C 1
ATOM 1104 O O . VAL A 1 144 ? 9.055 26.312 23.797 1 94.12 144 VAL A O 1
ATOM 1107 N N . ASP A 1 145 ? 10.719 26.031 22.328 1 96 145 ASP A N 1
ATOM 1108 C CA . ASP A 1 145 ? 10.406 27.234 21.578 1 96 145 ASP A CA 1
ATOM 1109 C C . ASP A 1 145 ? 9.102 27.078 20.797 1 96 145 ASP A C 1
ATOM 1111 O O . ASP A 1 145 ? 8.945 26.125 20.031 1 96 145 ASP A O 1
ATOM 1115 N N . PRO A 1 146 ? 8.125 28 21.016 1 96.81 146 PRO A N 1
ATOM 1116 C CA . PRO A 1 146 ? 6.852 27.891 20.312 1 96.81 146 PRO A CA 1
ATOM 1117 C C . PRO A 1 146 ? 7.02 27.875 18.797 1 96.81 146 PRO A C 1
ATOM 1119 O O . PRO A 1 146 ? 6.234 27.234 18.094 1 96.81 146 PRO A O 1
ATOM 1122 N N . VAL A 1 147 ? 7.977 28.547 18.297 1 97.25 147 VAL A N 1
ATOM 1123 C CA . VAL A 1 147 ? 8.211 28.578 16.859 1 97.25 147 VAL A CA 1
ATOM 1124 C C . VAL A 1 147 ? 8.609 27.203 16.359 1 97.25 147 VAL A C 1
ATOM 1126 O O . VAL A 1 147 ? 8.156 26.75 15.305 1 97.25 147 VAL A O 1
ATOM 1129 N N . ASP A 1 148 ? 9.422 26.484 17.141 1 95.62 148 ASP A N 1
ATOM 1130 C CA . ASP A 1 148 ? 9.805 25.125 16.781 1 95.62 148 ASP A CA 1
ATOM 1131 C C . ASP A 1 148 ? 8.586 24.203 16.766 1 95.62 148 ASP A C 1
ATOM 1133 O O . ASP A 1 148 ? 8.453 23.359 15.875 1 95.62 148 ASP A O 1
ATOM 1137 N N . VAL A 1 149 ? 7.719 24.422 17.703 1 95.81 149 VAL A N 1
ATOM 1138 C CA . VAL A 1 149 ? 6.535 23.578 17.828 1 95.81 149 VAL A CA 1
ATOM 1139 C C . VAL A 1 149 ? 5.566 23.875 16.688 1 95.81 149 VAL A C 1
ATOM 1141 O O . VAL A 1 149 ? 4.992 22.953 16.094 1 95.81 149 VAL A O 1
ATOM 1144 N N . ALA A 1 150 ? 5.402 25.172 16.391 1 94.88 150 ALA A N 1
ATOM 1145 C CA . ALA A 1 150 ? 4.566 25.531 15.25 1 94.88 150 ALA A CA 1
ATOM 1146 C C . ALA A 1 150 ? 5.129 24.953 13.953 1 94.88 150 ALA A C 1
ATOM 1148 O O . ALA A 1 150 ? 4.379 24.641 13.031 1 94.88 150 ALA A O 1
ATOM 1149 N N . GLY A 1 151 ? 6.441 24.781 13.969 1 90.69 151 GLY A N 1
ATOM 1150 C CA . GLY A 1 151 ? 7.113 24.188 12.82 1 90.69 151 GLY A CA 1
ATOM 1151 C C . GLY A 1 151 ? 6.793 22.719 12.633 1 90.69 151 GLY A C 1
ATOM 1152 O O . GLY A 1 151 ? 6.965 22.172 11.547 1 90.69 151 GLY A O 1
ATOM 1153 N N . LEU A 1 152 ? 6.402 22 13.695 1 90 152 LEU A N 1
ATOM 1154 C CA . LEU A 1 152 ? 5.895 20.641 13.539 1 90 152 LEU A CA 1
ATOM 1155 C C . LEU A 1 152 ? 4.699 20.609 12.594 1 90 152 LEU A C 1
ATOM 1157 O O . LEU A 1 152 ? 4.707 19.891 11.594 1 90 152 LEU A O 1
ATOM 1161 N N . GLY A 1 153 ? 3.752 21.516 13.086 1 84.5 153 GLY A N 1
ATOM 1162 C CA . GLY A 1 153 ? 2.572 21.75 12.273 1 84.5 153 GLY A CA 1
ATOM 1163 C C . GLY A 1 153 ? 2.043 20.5 11.609 1 84.5 153 GLY A C 1
ATOM 1164 O O . GLY A 1 153 ? 2.082 19.406 12.195 1 84.5 153 GLY A O 1
ATOM 1165 N N . CYS A 1 154 ? 1.401 20.656 10.445 1 90.25 154 CYS A N 1
ATOM 1166 C CA . CYS A 1 154 ? 0.802 19.609 9.625 1 90.25 154 CYS A CA 1
ATOM 1167 C C . CYS A 1 154 ? 1.872 18.844 8.875 1 90.25 154 CYS A C 1
ATOM 1169 O O . CYS A 1 154 ? 1.808 17.609 8.789 1 90.25 154 CYS A O 1
ATOM 1171 N N . ARG A 1 155 ? 2.953 19.516 8.484 1 93.19 155 ARG A N 1
ATOM 1172 C CA . ARG A 1 155 ? 3.914 18.953 7.535 1 93.19 155 ARG A CA 1
ATOM 1173 C C . ARG A 1 155 ? 4.875 18 8.227 1 93.19 155 ARG A C 1
ATOM 1175 O O . ARG A 1 155 ? 4.988 16.828 7.836 1 93.19 155 ARG A O 1
ATOM 1182 N N . PHE A 1 156 ? 5.516 18.516 9.305 1 96.44 156 PHE A N 1
ATOM 1183 C CA . PHE A 1 156 ? 6.48 17.688 10.023 1 96.44 156 PHE A CA 1
ATOM 1184 C C . PHE A 1 156 ? 5.789 16.5 10.688 1 96.44 156 PHE A C 1
ATOM 1186 O O . PHE A 1 156 ? 6.27 15.367 10.617 1 96.44 156 PHE A O 1
ATOM 1193 N N . ALA A 1 157 ? 4.645 16.797 11.312 1 96.75 157 ALA A N 1
ATOM 1194 C CA . ALA A 1 157 ? 3.895 15.766 12.016 1 96.75 157 ALA A CA 1
ATOM 1195 C C . ALA A 1 157 ? 3.441 14.664 11.055 1 96.75 157 ALA A C 1
ATOM 1197 O O . ALA A 1 157 ? 3.559 13.477 11.359 1 96.75 157 ALA A O 1
ATOM 1198 N N . THR A 1 158 ? 2.957 15.031 9.898 1 97.38 158 THR A N 1
ATOM 1199 C CA . THR A 1 158 ? 2.488 14.047 8.93 1 97.38 158 THR A CA 1
ATOM 1200 C C . THR A 1 158 ? 3.648 13.203 8.398 1 97.38 158 THR A C 1
ATOM 1202 O O . THR A 1 158 ? 3.525 11.992 8.25 1 97.38 158 THR A O 1
ATOM 1205 N N . ALA A 1 159 ? 4.789 13.875 8.094 1 98.06 159 ALA A N 1
ATOM 1206 C CA . ALA A 1 159 ? 5.977 13.164 7.629 1 98.06 159 ALA A CA 1
ATOM 1207 C C . ALA A 1 159 ? 6.457 12.164 8.68 1 98.06 159 ALA A C 1
ATOM 1209 O O . ALA A 1 159 ? 6.793 11.023 8.352 1 98.06 159 ALA A O 1
ATOM 1210 N N . PHE A 1 160 ? 6.457 12.633 9.969 1 98.69 160 PHE A N 1
ATOM 1211 C CA . PHE A 1 160 ? 6.895 11.773 11.062 1 98.69 160 PHE A CA 1
ATOM 1212 C C . PHE A 1 160 ? 5.988 10.547 11.188 1 98.69 160 PHE A C 1
ATOM 1214 O O . PHE A 1 160 ? 6.469 9.414 11.195 1 98.69 160 PHE A O 1
ATOM 1221 N N . HIS A 1 161 ? 4.695 10.797 11.25 1 98.75 161 HIS A N 1
ATOM 1222 C CA . HIS A 1 161 ? 3.734 9.703 11.328 1 98.75 161 HIS A CA 1
ATOM 1223 C C . HIS A 1 161 ? 3.912 8.727 10.164 1 98.75 161 HIS A C 1
ATOM 1225 O O . HIS A 1 161 ? 3.918 7.512 10.367 1 98.75 161 HIS A O 1
ATOM 1231 N N . GLY A 1 162 ? 4.066 9.25 8.977 1 98.81 162 GLY A N 1
ATOM 1232 C CA . GLY A 1 162 ? 4.242 8.43 7.789 1 98.81 162 GLY A CA 1
ATOM 1233 C C . GLY A 1 162 ? 5.465 7.539 7.852 1 98.81 162 GLY A C 1
ATOM 1234 O O . GLY A 1 162 ? 5.371 6.328 7.648 1 98.81 162 GLY A O 1
ATOM 1235 N N . LEU A 1 163 ? 6.637 8.109 8.195 1 98.88 163 LEU A N 1
ATOM 1236 C CA . LEU A 1 163 ? 7.91 7.402 8.125 1 98.88 163 LEU A CA 1
ATOM 1237 C C . LEU A 1 163 ? 8.078 6.469 9.32 1 98.88 163 LEU A C 1
ATOM 1239 O O . LEU A 1 163 ? 8.75 5.441 9.219 1 98.88 163 LEU A O 1
ATOM 1243 N N . VAL A 1 164 ? 7.441 6.785 10.414 1 98.62 164 VAL A N 1
ATOM 1244 C CA . VAL A 1 164 ? 7.691 6.039 11.648 1 98.62 164 VAL A CA 1
ATOM 1245 C C . VAL A 1 164 ? 6.609 4.98 11.836 1 98.62 164 VAL A C 1
ATOM 1247 O O . VAL A 1 164 ? 6.883 3.889 12.344 1 98.62 164 VAL A O 1
ATOM 1250 N N . HIS A 1 165 ? 5.379 5.297 11.375 1 98.5 165 HIS A N 1
ATOM 1251 C CA . HIS A 1 165 ? 4.293 4.43 11.812 1 98.5 165 HIS A CA 1
ATOM 1252 C C . HIS A 1 165 ? 3.518 3.875 10.625 1 98.5 165 HIS A C 1
ATOM 1254 O O . HIS A 1 165 ? 2.689 2.975 10.781 1 98.5 165 HIS A O 1
ATOM 1260 N N . ARG A 1 166 ? 3.773 4.367 9.375 1 98.75 166 ARG A N 1
ATOM 1261 C CA . ARG A 1 166 ? 2.986 3.908 8.234 1 98.75 166 ARG A CA 1
ATOM 1262 C C . ARG A 1 166 ? 3.814 2.998 7.332 1 98.75 166 ARG A C 1
ATOM 1264 O O . ARG A 1 166 ? 3.273 2.098 6.688 1 98.75 166 ARG A O 1
ATOM 1271 N N . VAL A 1 167 ? 5.113 3.277 7.203 1 98.81 167 VAL A N 1
ATOM 1272 C CA . VAL A 1 167 ? 6.02 2.449 6.418 1 98.81 167 VAL A CA 1
ATOM 1273 C C . VAL A 1 167 ? 7.156 1.944 7.305 1 98.81 167 VAL A C 1
ATOM 1275 O O . VAL A 1 167 ? 7.273 2.35 8.461 1 98.81 167 VAL A O 1
ATOM 1278 N N . ASP A 1 168 ? 7.984 1.035 6.77 1 98.44 168 ASP A N 1
ATOM 1279 C CA . ASP A 1 168 ? 9.07 0.418 7.527 1 98.44 168 ASP A CA 1
ATOM 1280 C C . ASP A 1 168 ? 10.422 0.968 7.09 1 98.44 168 ASP A C 1
ATOM 1282 O O . ASP A 1 168 ? 11 0.5 6.109 1 98.44 168 ASP A O 1
ATOM 1286 N N . VAL A 1 169 ? 10.898 1.918 7.844 1 98.56 169 VAL A N 1
ATOM 1287 C CA . VAL A 1 169 ? 12.258 2.41 7.609 1 98.56 169 VAL A CA 1
ATOM 1288 C C . VAL A 1 169 ? 13.219 1.757 8.594 1 98.56 169 VAL A C 1
ATOM 1290 O O . VAL A 1 169 ? 13.078 1.911 9.805 1 98.56 169 VAL A O 1
ATOM 1293 N N . THR A 1 170 ? 14.148 0.986 8.102 1 97.62 170 THR A N 1
ATOM 1294 C CA . THR A 1 170 ? 15.211 0.396 8.898 1 97.62 170 THR A CA 1
ATOM 1295 C C . THR A 1 170 ? 16.531 1.146 8.688 1 97.62 170 THR A C 1
ATOM 1297 O O . THR A 1 170 ? 16.781 1.652 7.594 1 97.62 170 THR A O 1
ATOM 1300 N N . PRO A 1 171 ? 17.312 1.298 9.789 1 98 171 PRO A N 1
ATOM 1301 C CA . PRO A 1 171 ? 18.609 1.942 9.586 1 98 171 PRO A CA 1
ATOM 1302 C C . PRO A 1 171 ? 19.375 1.358 8.406 1 98 171 PRO A C 1
ATOM 1304 O O . PRO A 1 171 ? 19.391 0.14 8.211 1 98 171 PRO A O 1
ATOM 1307 N N . GLY A 1 172 ? 19.953 2.211 7.613 1 98.25 172 GLY A N 1
ATOM 1308 C CA . GLY A 1 172 ? 20.719 1.786 6.457 1 98.25 172 GLY A CA 1
ATOM 1309 C C . GLY A 1 172 ? 19.906 1.731 5.18 1 98.25 172 GLY A C 1
ATOM 1310 O O . GLY A 1 172 ? 20.469 1.671 4.082 1 98.25 172 GLY A O 1
ATOM 1311 N N . ASP A 1 173 ? 18.547 1.768 5.305 1 98.62 173 ASP A N 1
ATOM 1312 C CA . ASP A 1 173 ? 17.703 1.798 4.125 1 98.62 173 ASP A CA 1
ATOM 1313 C C . ASP A 1 173 ? 17.969 3.045 3.285 1 98.62 173 ASP A C 1
ATOM 1315 O O . ASP A 1 173 ? 18.453 4.055 3.799 1 98.62 173 ASP A O 1
ATOM 1319 N N . TRP A 1 174 ? 17.703 2.939 2.023 1 98.88 174 TRP A N 1
ATOM 1320 C CA . TRP A 1 174 ? 17.641 4.113 1.158 1 98.88 174 TRP A CA 1
ATOM 1321 C C . TRP A 1 174 ? 16.219 4.656 1.073 1 98.88 174 TRP A C 1
ATOM 1323 O O . TRP A 1 174 ? 15.266 3.895 0.875 1 98.88 174 TRP A O 1
ATOM 1333 N N . VAL A 1 175 ? 16.078 5.941 1.327 1 98.94 175 VAL A N 1
ATOM 1334 C CA . VAL A 1 175 ? 14.805 6.637 1.273 1 98.94 175 VAL A CA 1
ATOM 1335 C C . VAL A 1 175 ? 14.883 7.789 0.271 1 98.94 175 VAL A C 1
ATOM 1337 O O . VAL A 1 175 ? 15.766 8.648 0.373 1 98.94 175 VAL A O 1
ATOM 1340 N N . ALA A 1 176 ? 14.031 7.773 -0.76 1 99 176 ALA A N 1
ATOM 1341 C CA . ALA A 1 176 ? 13.938 8.898 -1.689 1 99 176 ALA A CA 1
ATOM 1342 C C . ALA A 1 176 ? 12.742 9.789 -1.356 1 99 176 ALA A C 1
ATOM 1344 O O . ALA A 1 176 ? 11.656 9.289 -1.063 1 99 176 ALA A O 1
ATOM 1345 N N . VAL A 1 177 ? 12.945 11.039 -1.358 1 98.94 177 VAL A N 1
ATOM 1346 C CA . VAL A 1 177 ? 11.875 12 -1.099 1 98.94 177 VAL A CA 1
ATOM 1347 C C . VAL A 1 177 ? 11.688 12.906 -2.312 1 98.94 177 VAL A C 1
ATOM 1349 O O . VAL A 1 177 ? 12.562 13.711 -2.633 1 98.94 177 VAL A O 1
ATOM 1352 N N . HIS A 1 178 ? 10.547 12.734 -2.941 1 98.88 178 HIS A N 1
ATOM 1353 C CA . HIS A 1 178 ? 10.203 13.547 -4.102 1 98.88 178 HIS A CA 1
ATOM 1354 C C . HIS A 1 178 ? 9.453 14.805 -3.684 1 98.88 178 HIS A C 1
ATOM 1356 O O . HIS A 1 178 ? 8.344 14.727 -3.146 1 98.88 178 HIS A O 1
ATOM 1362 N N . GLY A 1 179 ? 9.961 15.969 -4.016 1 97.25 179 GLY A N 1
ATOM 1363 C CA . GLY A 1 179 ? 9.461 17.25 -3.535 1 97.25 179 GLY A CA 1
ATOM 1364 C C . GLY A 1 179 ? 10.07 17.672 -2.217 1 97.25 179 GLY A C 1
ATOM 1365 O O . GLY A 1 179 ? 9.789 17.078 -1.174 1 97.25 179 GLY A O 1
ATOM 1366 N N . CYS A 1 180 ? 10.891 18.719 -2.305 1 96.75 180 CYS A N 1
ATOM 1367 C CA . CYS A 1 180 ? 11.602 19.172 -1.109 1 96.75 180 CYS A CA 1
ATOM 1368 C C . CYS A 1 180 ? 11.016 20.484 -0.589 1 96.75 180 CYS A C 1
ATOM 1370 O O . CYS A 1 180 ? 11.758 21.438 -0.32 1 96.75 180 CYS A O 1
ATOM 1372 N N . GLY A 1 181 ? 9.711 20.5 -0.554 1 93.56 181 GLY A N 1
ATOM 1373 C CA . GLY A 1 181 ? 9.031 21.547 0.202 1 93.56 181 GLY A CA 1
ATOM 1374 C C . GLY A 1 181 ? 8.977 21.266 1.69 1 93.56 181 GLY A C 1
ATOM 1375 O O . GLY A 1 181 ? 9.844 20.578 2.232 1 93.56 181 GLY A O 1
ATOM 1376 N N . GLY A 1 182 ? 8.008 21.859 2.363 1 93.12 182 GLY A N 1
ATOM 1377 C CA . GLY A 1 182 ? 7.898 21.688 3.805 1 93.12 182 GLY A CA 1
ATOM 1378 C C . GLY A 1 182 ? 7.777 20.234 4.223 1 93.12 182 GLY A C 1
ATOM 1379 O O . GLY A 1 182 ? 8.516 19.766 5.098 1 93.12 182 GLY A O 1
ATOM 1380 N N . VAL A 1 183 ? 6.836 19.5 3.576 1 95.12 183 VAL A N 1
ATOM 1381 C CA . VAL A 1 183 ? 6.633 18.094 3.896 1 95.12 183 VAL A CA 1
ATOM 1382 C C . VAL A 1 183 ? 7.879 17.297 3.529 1 95.12 183 VAL A C 1
ATOM 1384 O O . VAL A 1 183 ? 8.344 16.469 4.316 1 95.12 183 VAL A O 1
ATOM 1387 N N . GLY A 1 184 ? 8.43 17.578 2.371 1 97.44 184 GLY A N 1
ATOM 1388 C CA . GLY A 1 184 ? 9.594 16.844 1.905 1 97.44 184 GLY A CA 1
ATOM 1389 C C . GLY A 1 184 ? 10.82 17.047 2.775 1 97.44 184 GLY A C 1
ATOM 1390 O O . GLY A 1 184 ? 11.5 16.094 3.143 1 97.44 184 GLY A O 1
ATOM 1391 N N . LEU A 1 185 ? 11.094 18.297 3.086 1 97.62 185 LEU A N 1
ATOM 1392 C CA . LEU A 1 185 ? 12.234 18.594 3.953 1 97.62 185 LEU A CA 1
ATOM 1393 C C . LEU A 1 185 ? 12.047 17.969 5.328 1 97.62 185 LEU A C 1
ATOM 1395 O O . LEU A 1 185 ? 13.008 17.469 5.926 1 97.62 185 LEU A O 1
ATOM 1399 N N . SER A 1 186 ? 10.797 17.969 5.793 1 97.62 186 SER A N 1
ATOM 1400 C CA . SER A 1 186 ? 10.5 17.297 7.051 1 97.62 186 SER A CA 1
ATOM 1401 C C . SER A 1 186 ? 10.781 15.797 6.949 1 97.62 186 SER A C 1
ATOM 1403 O O . SER A 1 186 ? 11.391 15.211 7.844 1 97.62 186 SER A O 1
ATOM 1405 N N . ALA A 1 187 ? 10.367 15.188 5.859 1 98.69 187 ALA A N 1
ATOM 1406 C CA . ALA A 1 187 ? 10.57 13.758 5.641 1 98.69 187 ALA A CA 1
ATOM 1407 C C . ALA A 1 187 ? 12.062 13.422 5.57 1 98.69 187 ALA A C 1
ATOM 1409 O O . ALA A 1 187 ? 12.5 12.406 6.109 1 98.69 187 ALA A O 1
ATOM 1410 N N . ILE A 1 188 ? 12.836 14.297 4.918 1 98.81 188 ILE A N 1
ATOM 1411 C CA . ILE A 1 188 ? 14.281 14.102 4.809 1 98.81 188 ILE A CA 1
ATOM 1412 C C . ILE A 1 188 ? 14.906 14.125 6.199 1 98.81 188 ILE A C 1
ATOM 1414 O O . ILE A 1 188 ? 15.688 13.242 6.551 1 98.81 188 ILE A O 1
ATOM 1418 N N . HIS A 1 189 ? 14.523 15.094 6.996 1 98.69 189 HIS A N 1
ATOM 1419 C CA . HIS A 1 189 ? 15.07 15.234 8.336 1 98.69 189 HIS A CA 1
ATOM 1420 C C . HIS A 1 189 ? 14.711 14.031 9.211 1 98.69 189 HIS A C 1
ATOM 1422 O O . HIS A 1 189 ? 15.562 13.492 9.914 1 98.69 189 HIS A O 1
ATOM 1428 N N . VAL A 1 190 ? 13.469 13.578 9.141 1 98.69 190 VAL A N 1
ATOM 1429 C CA . VAL A 1 190 ? 13 12.445 9.93 1 98.69 190 VAL A CA 1
ATOM 1430 C C . VAL A 1 190 ? 13.688 11.172 9.461 1 98.69 190 VAL A C 1
ATOM 1432 O O . VAL A 1 190 ? 14.164 10.375 10.281 1 98.69 190 VAL A O 1
ATOM 1435 N N . ALA A 1 191 ? 13.766 10.945 8.109 1 98.94 191 ALA A N 1
ATOM 1436 C CA . ALA A 1 191 ? 14.414 9.75 7.574 1 98.94 191 ALA A CA 1
ATOM 1437 C C . ALA A 1 191 ? 15.875 9.672 8.008 1 98.94 191 ALA A C 1
ATOM 1439 O O . ALA A 1 191 ? 16.359 8.594 8.367 1 98.94 191 ALA A O 1
ATOM 1440 N N . ASP A 1 192 ? 16.531 10.828 7.965 1 98.81 192 ASP A N 1
ATOM 1441 C CA . ASP A 1 192 ? 17.906 10.883 8.438 1 98.81 192 ASP A CA 1
ATOM 1442 C C . ASP A 1 192 ? 18.016 10.492 9.906 1 98.81 192 ASP A C 1
ATOM 1444 O O . ASP A 1 192 ? 18.875 9.703 10.297 1 98.81 192 ASP A O 1
ATOM 1448 N N . ALA A 1 193 ? 17.141 11.016 10.68 1 98.69 193 ALA A N 1
ATOM 1449 C CA . ALA A 1 193 ? 17.125 10.742 12.117 1 98.69 193 ALA A CA 1
ATOM 1450 C C . ALA A 1 193 ? 16.859 9.266 12.391 1 98.69 193 ALA A C 1
ATOM 1452 O O . ALA A 1 193 ? 17.266 8.742 13.43 1 98.69 193 ALA A O 1
ATOM 1453 N N . LEU A 1 194 ? 16.203 8.539 11.484 1 98.62 194 LEU A N 1
ATOM 1454 C CA . LEU A 1 194 ? 15.891 7.117 11.633 1 98.62 194 LEU A CA 1
ATOM 1455 C C . LEU A 1 194 ? 17.062 6.254 11.18 1 98.62 194 LEU A C 1
ATOM 1457 O O . LEU A 1 194 ? 17.016 5.023 11.289 1 98.62 194 LEU A O 1
ATOM 1461 N N . GLY A 1 195 ? 18.125 6.859 10.648 1 98.75 195 GLY A N 1
ATOM 1462 C CA . GLY A 1 195 ? 19.328 6.129 10.266 1 98.75 195 GLY A CA 1
ATOM 1463 C C . GLY A 1 195 ? 19.328 5.715 8.805 1 98.75 195 GLY A C 1
ATOM 1464 O O . GLY A 1 195 ? 20.141 4.879 8.391 1 98.75 195 GLY A O 1
ATOM 1465 N N . ALA A 1 196 ? 18.469 6.312 7.957 1 98.81 196 ALA A N 1
ATOM 1466 C CA . ALA A 1 196 ? 18.391 5.965 6.539 1 98.81 196 ALA A CA 1
ATOM 1467 C C . ALA A 1 196 ? 19.406 6.758 5.723 1 98.81 196 ALA A C 1
ATOM 1469 O O . ALA A 1 196 ? 19.938 7.77 6.188 1 98.81 196 ALA A O 1
ATOM 1470 N N . ASN A 1 197 ? 19.781 6.238 4.562 1 98.88 197 ASN A N 1
ATOM 1471 C CA . ASN A 1 197 ? 20.406 7.016 3.498 1 98.88 197 ASN A CA 1
ATOM 1472 C C . ASN A 1 197 ? 19.359 7.75 2.658 1 98.88 197 ASN A C 1
ATOM 1474 O O . ASN A 1 197 ? 18.5 7.121 2.027 1 98.88 197 ASN A O 1
ATOM 1478 N N . VAL A 1 198 ? 19.453 9.055 2.619 1 98.94 198 VAL A N 1
ATOM 1479 C CA . VAL A 1 198 ? 18.328 9.828 2.111 1 98.94 198 VAL A CA 1
ATOM 1480 C C . VAL A 1 198 ? 18.719 10.516 0.807 1 98.94 198 VAL A C 1
ATOM 1482 O O . VAL A 1 198 ? 19.812 11.086 0.698 1 98.94 198 VAL A O 1
ATOM 1485 N N . ILE A 1 199 ? 17.844 10.414 -0.205 1 99 199 ILE A N 1
ATOM 1486 C CA . ILE A 1 199 ? 18 11.102 -1.484 1 99 199 ILE A CA 1
ATOM 1487 C C . ILE A 1 199 ? 16.906 12.156 -1.636 1 99 199 ILE A C 1
ATOM 1489 O O . ILE A 1 199 ? 15.711 11.828 -1.672 1 99 199 ILE A O 1
ATOM 1493 N N . GLY A 1 200 ? 17.281 13.43 -1.675 1 98.94 200 GLY A N 1
ATOM 1494 C CA . GLY A 1 200 ? 16.344 14.484 -1.988 1 98.94 200 GLY A CA 1
ATOM 1495 C C . GLY A 1 200 ? 16.156 14.711 -3.479 1 98.94 200 GLY A C 1
ATOM 1496 O O . GLY A 1 200 ? 17.141 14.789 -4.219 1 98.94 200 GLY A O 1
ATOM 1497 N N . VAL A 1 201 ? 14.961 14.703 -3.975 1 98.94 201 VAL A N 1
ATOM 1498 C CA . VAL A 1 201 ? 14.648 14.875 -5.391 1 98.94 201 VAL A CA 1
ATOM 1499 C C . VAL A 1 201 ? 13.82 16.141 -5.59 1 98.94 201 VAL A C 1
ATOM 1501 O O . VAL A 1 201 ? 12.75 16.281 -5.008 1 98.94 201 VAL A O 1
ATOM 1504 N N . ASP A 1 202 ? 14.289 17.062 -6.336 1 98.19 202 ASP A N 1
ATOM 1505 C CA . ASP A 1 202 ? 13.594 18.312 -6.586 1 98.19 202 ASP A CA 1
ATOM 1506 C C . ASP A 1 202 ? 14.133 19.016 -7.832 1 98.19 202 ASP A C 1
ATOM 1508 O O . ASP A 1 202 ? 15.125 18.562 -8.414 1 98.19 202 ASP A O 1
ATOM 1512 N N . LEU A 1 203 ? 13.422 20.016 -8.281 1 95.94 203 LEU A N 1
ATOM 1513 C CA . LEU A 1 203 ? 13.906 20.766 -9.43 1 95.94 203 LEU A CA 1
ATOM 1514 C C . LEU A 1 203 ? 14.695 22 -8.984 1 95.94 203 LEU A C 1
ATOM 1516 O O . LEU A 1 203 ? 15.484 22.547 -9.758 1 95.94 203 LEU A O 1
ATOM 1520 N N . GLY A 1 204 ? 14.492 22.484 -7.715 1 94.56 204 GLY A N 1
ATOM 1521 C CA . GLY A 1 204 ? 15.156 23.703 -7.23 1 94.56 204 GLY A CA 1
ATOM 1522 C C . GLY A 1 204 ? 16.453 23.422 -6.512 1 94.56 204 GLY A C 1
ATOM 1523 O O . GLY A 1 204 ? 16.484 22.656 -5.539 1 94.56 204 GLY A O 1
ATOM 1524 N N . GLU A 1 205 ? 17.484 24.109 -6.895 1 95.38 205 GLU A N 1
ATOM 1525 C CA . GLU A 1 205 ? 18.797 23.906 -6.281 1 95.38 205 GLU A CA 1
ATOM 1526 C C . GLU A 1 205 ? 18.797 24.359 -4.82 1 95.38 205 GLU A C 1
ATOM 1528 O O . GLU A 1 205 ? 19.422 23.719 -3.973 1 95.38 205 GLU A O 1
ATOM 1533 N N . ASP A 1 206 ? 18.125 25.406 -4.598 1 94.81 206 ASP A N 1
ATOM 1534 C CA . ASP A 1 206 ? 18.062 25.906 -3.232 1 94.81 206 ASP A CA 1
ATOM 1535 C C . ASP A 1 206 ? 17.391 24.906 -2.305 1 94.81 206 ASP A C 1
ATOM 1537 O O . ASP A 1 206 ? 17.812 24.734 -1.154 1 94.81 206 ASP A O 1
ATOM 1541 N N . LYS A 1 207 ? 16.375 24.281 -2.789 1 95.5 207 LYS A N 1
ATOM 1542 C CA . LYS A 1 207 ? 15.688 23.25 -2.02 1 95.5 207 LYS A CA 1
ATOM 1543 C C . LYS A 1 207 ? 16.578 22.031 -1.801 1 95.5 207 LYS A C 1
ATOM 1545 O O . LYS A 1 207 ? 16.562 21.438 -0.721 1 95.5 207 LYS A O 1
ATOM 1550 N N . LEU A 1 208 ? 17.312 21.688 -2.812 1 98.06 208 LEU A N 1
ATOM 1551 C CA . LEU A 1 208 ? 18.219 20.547 -2.707 1 98.06 208 LEU A CA 1
ATOM 1552 C C . LEU A 1 208 ? 19.359 20.844 -1.733 1 98.06 208 LEU A C 1
ATOM 1554 O O . LEU A 1 208 ? 19.781 19.953 -0.984 1 98.06 208 LEU A O 1
ATOM 1558 N N . ASP A 1 209 ? 19.828 22.094 -1.783 1 97.75 209 ASP A N 1
ATOM 1559 C CA . ASP A 1 209 ? 20.844 22.5 -0.809 1 97.75 209 ASP A CA 1
ATOM 1560 C C . ASP A 1 209 ? 20.312 22.375 0.617 1 97.75 209 ASP A C 1
ATOM 1562 O O . ASP A 1 209 ? 21.016 21.875 1.503 1 97.75 209 ASP A O 1
ATOM 1566 N N . LYS A 1 210 ? 19.078 22.812 0.773 1 97.12 210 LYS A N 1
ATOM 1567 C CA . LYS A 1 210 ? 18.469 22.719 2.092 1 97.12 210 LYS A CA 1
ATOM 1568 C C . LYS A 1 210 ? 18.266 21.25 2.492 1 97.12 210 LYS A C 1
ATOM 1570 O O . LYS A 1 210 ? 18.406 20.906 3.666 1 97.12 210 LYS A O 1
ATOM 1575 N N . ALA A 1 211 ? 17.922 20.406 1.523 1 98.38 211 ALA A N 1
ATOM 1576 C CA . ALA A 1 211 ? 17.797 18.969 1.771 1 98.38 211 ALA A CA 1
ATOM 1577 C C . ALA A 1 211 ? 19.094 18.391 2.33 1 98.38 211 ALA A C 1
ATOM 1579 O O . ALA A 1 211 ? 19.078 17.641 3.299 1 98.38 211 ALA A O 1
ATOM 1580 N N . VAL A 1 212 ? 20.203 18.75 1.759 1 98.75 212 VAL A N 1
ATOM 1581 C CA . VAL A 1 212 ? 21.516 18.281 2.209 1 98.75 212 VAL A CA 1
ATOM 1582 C C . VAL A 1 212 ? 21.781 18.766 3.633 1 98.75 212 VAL A C 1
ATOM 1584 O O . VAL A 1 212 ? 22.234 18 4.48 1 98.75 212 VAL A O 1
ATOM 1587 N N . GLU A 1 213 ? 21.438 19.984 3.869 1 98.06 213 GLU A N 1
ATOM 1588 C CA . GLU A 1 213 ? 21.609 20.547 5.207 1 98.06 213 GLU A CA 1
ATOM 1589 C C . GLU A 1 213 ? 20.812 19.75 6.242 1 98.06 213 GLU A C 1
ATOM 1591 O O . GLU A 1 213 ? 21.234 19.625 7.395 1 98.06 213 GLU A O 1
ATOM 1596 N N . LEU A 1 214 ? 19.703 19.203 5.797 1 98 214 LEU A N 1
ATOM 1597 C CA . LEU A 1 214 ? 18.797 18.578 6.734 1 98 214 LEU A CA 1
ATOM 1598 C C . LEU A 1 214 ? 19.031 17.062 6.793 1 98 214 LEU A C 1
ATOM 1600 O O . LEU A 1 214 ? 18.312 16.344 7.504 1 98 214 LEU A O 1
ATOM 1604 N N . GLY A 1 215 ? 19.969 16.578 5.988 1 98.56 215 GLY A N 1
ATOM 1605 C CA . GLY A 1 215 ? 20.359 15.188 6.219 1 98.56 215 GLY A CA 1
ATOM 1606 C C . GLY A 1 215 ? 20.344 14.352 4.957 1 98.56 215 GLY A C 1
ATOM 1607 O O . GLY A 1 215 ? 20.656 13.156 5 1 98.56 215 GLY A O 1
ATOM 1608 N N . ALA A 1 216 ? 20.047 14.906 3.826 1 98.88 216 ALA A N 1
ATOM 1609 C CA . ALA A 1 216 ? 20.109 14.133 2.59 1 98.88 216 ALA A CA 1
ATOM 1610 C C . ALA A 1 216 ? 21.562 13.75 2.268 1 98.88 216 ALA A C 1
ATOM 1612 O O . ALA A 1 216 ? 22.469 14.57 2.387 1 98.88 216 ALA A O 1
ATOM 1613 N N . ASP A 1 217 ? 21.766 12.523 1.929 1 98.88 217 ASP A N 1
ATOM 1614 C CA . ASP A 1 217 ? 23.078 12.016 1.55 1 98.88 217 ASP A CA 1
ATOM 1615 C C . ASP A 1 217 ? 23.344 12.25 0.064 1 98.88 217 ASP A C 1
ATOM 1617 O O . ASP A 1 217 ? 24.5 12.289 -0.364 1 98.88 217 ASP A O 1
ATOM 1621 N N . ALA A 1 218 ? 22.344 12.312 -0.715 1 98.81 218 ALA A N 1
ATOM 1622 C CA . ALA A 1 218 ? 22.391 12.555 -2.154 1 98.81 218 ALA A CA 1
ATOM 1623 C C . ALA A 1 218 ? 21.188 13.367 -2.621 1 98.81 218 ALA A C 1
ATOM 1625 O O . ALA A 1 218 ? 20.203 13.492 -1.9 1 98.81 218 ALA A O 1
ATOM 1626 N N . THR A 1 219 ? 21.328 14 -3.74 1 98.81 219 THR A N 1
ATOM 1627 C CA . THR A 1 219 ? 20.219 14.75 -4.34 1 98.81 219 THR A CA 1
ATOM 1628 C C . THR A 1 219 ? 20.109 14.438 -5.828 1 98.81 219 THR A C 1
ATOM 1630 O O . THR A 1 219 ? 21.078 14.023 -6.461 1 98.81 219 THR A O 1
ATOM 1633 N N . VAL A 1 220 ? 18.969 14.508 -6.355 1 98.88 220 VAL A N 1
ATOM 1634 C CA . VAL A 1 220 ? 18.688 14.438 -7.785 1 98.88 220 VAL A CA 1
ATOM 1635 C C . VAL A 1 220 ? 17.953 15.695 -8.234 1 98.88 220 VAL A C 1
ATOM 1637 O O . VAL A 1 220 ? 16.828 15.953 -7.801 1 98.88 220 VAL A O 1
ATOM 1640 N N . ASN A 1 221 ? 18.625 16.5 -9.016 1 98.69 221 ASN A N 1
ATOM 1641 C CA . ASN A 1 221 ? 17.953 17.594 -9.711 1 98.69 221 ASN A CA 1
ATOM 1642 C C . ASN A 1 221 ? 17.234 17.094 -10.969 1 98.69 221 ASN A C 1
ATOM 1644 O O . ASN A 1 221 ? 17.891 16.719 -11.945 1 98.69 221 ASN A O 1
ATOM 1648 N N . VAL A 1 222 ? 15.922 17.141 -10.945 1 98.06 222 VAL A N 1
ATOM 1649 C CA . VAL A 1 222 ? 15.148 16.469 -11.984 1 98.06 222 VAL A CA 1
ATOM 1650 C C . VAL A 1 222 ? 15.359 17.172 -13.328 1 98.06 222 VAL A C 1
ATOM 1652 O O . VAL A 1 222 ? 15.086 16.594 -14.383 1 98.06 222 VAL A O 1
ATOM 1655 N N . THR A 1 223 ? 15.836 18.391 -13.312 1 97.62 223 THR A N 1
ATOM 1656 C CA . THR A 1 223 ? 16.078 19.125 -14.547 1 97.62 223 THR A CA 1
ATOM 1657 C C . THR A 1 223 ? 17.375 18.656 -15.203 1 97.62 223 THR A C 1
ATOM 1659 O O . THR A 1 223 ? 17.641 18.984 -16.359 1 97.62 223 THR A O 1
ATOM 1662 N N . GLU A 1 224 ? 18.125 17.906 -14.531 1 97.75 224 GLU A N 1
ATOM 1663 C CA . GLU A 1 224 ? 19.438 17.5 -15.023 1 97.75 224 GLU A CA 1
ATOM 1664 C C . GLU A 1 224 ? 19.469 16.016 -15.398 1 97.75 224 GLU A C 1
ATOM 1666 O O . GLU A 1 224 ? 20.531 15.477 -15.711 1 97.75 224 GLU A O 1
ATOM 1671 N N . VAL A 1 225 ? 18.375 15.367 -15.312 1 97.81 225 VAL A N 1
ATOM 1672 C CA . VAL A 1 225 ? 18.344 13.945 -15.617 1 97.81 225 VAL A CA 1
ATOM 1673 C C . VAL A 1 225 ? 17.172 13.633 -16.547 1 97.81 225 VAL A C 1
ATOM 1675 O O . VAL A 1 225 ? 16.156 14.328 -16.516 1 97.81 225 VAL A O 1
ATOM 1678 N N . GLU A 1 226 ? 17.25 12.625 -17.359 1 97.06 226 GLU A N 1
ATOM 1679 C CA . GLU A 1 226 ? 16.219 12.219 -18.312 1 97.06 226 GLU A CA 1
ATOM 1680 C C . GLU A 1 226 ? 15.188 11.32 -17.641 1 97.06 226 GLU A C 1
ATOM 1682 O O . GLU A 1 226 ? 14.008 11.367 -18 1 97.06 226 GLU A O 1
ATOM 1687 N N . ASP A 1 227 ? 15.664 10.492 -16.734 1 98.31 227 ASP A N 1
ATOM 1688 C CA . ASP A 1 227 ? 14.844 9.5 -16.047 1 98.31 227 ASP A CA 1
ATOM 1689 C C . ASP A 1 227 ? 15.055 9.57 -14.539 1 98.31 227 ASP A C 1
ATOM 1691 O O . ASP A 1 227 ? 16 8.992 -14.008 1 98.31 227 ASP A O 1
ATOM 1695 N N . VAL A 1 228 ? 14.094 10.211 -13.867 1 98.75 228 VAL A N 1
ATOM 1696 C CA . VAL A 1 228 ? 14.242 10.508 -12.445 1 98.75 228 VAL A CA 1
ATOM 1697 C C . VAL A 1 228 ? 14.32 9.203 -11.648 1 98.75 228 VAL A C 1
ATOM 1699 O O . VAL A 1 228 ? 15.227 9.016 -10.836 1 98.75 228 VAL A O 1
ATOM 1702 N N . PRO A 1 229 ? 13.438 8.227 -11.898 1 98.88 229 PRO A N 1
ATOM 1703 C CA . PRO A 1 229 ? 13.539 6.957 -11.172 1 98.88 229 PRO A CA 1
ATOM 1704 C C . PRO A 1 229 ? 14.898 6.285 -11.344 1 98.88 229 PRO A C 1
ATOM 1706 O O . PRO A 1 229 ? 15.477 5.797 -10.367 1 98.88 229 PRO A O 1
ATOM 1709 N N . GLN A 1 230 ? 15.375 6.254 -12.531 1 98.69 230 GLN A N 1
ATOM 1710 C CA . GLN A 1 230 ? 16.672 5.613 -12.758 1 98.69 230 GLN A CA 1
ATOM 1711 C C . GLN A 1 230 ? 17.797 6.379 -12.07 1 98.69 230 GLN A C 1
ATOM 1713 O O . GLN A 1 230 ? 18.734 5.777 -11.562 1 98.69 230 GLN A O 1
ATOM 1718 N N . ALA A 1 231 ? 17.703 7.746 -12.094 1 98.88 231 ALA A N 1
ATOM 1719 C CA . ALA A 1 231 ? 18.703 8.555 -11.398 1 98.88 231 ALA A CA 1
ATOM 1720 C C . ALA A 1 231 ? 18.688 8.266 -9.898 1 98.88 231 ALA A C 1
ATOM 1722 O O . ALA A 1 231 ? 19.75 8.195 -9.266 1 98.88 231 ALA A O 1
ATOM 1723 N N . VAL A 1 232 ? 17.516 8.078 -9.32 1 98.94 232 VAL A N 1
ATOM 1724 C CA . VAL A 1 232 ? 17.391 7.734 -7.91 1 98.94 232 VAL A CA 1
ATOM 1725 C C . VAL A 1 232 ? 17.984 6.355 -7.66 1 98.94 232 VAL A C 1
ATOM 1727 O O . VAL A 1 232 ? 18.812 6.184 -6.754 1 98.94 232 VAL A O 1
ATOM 1730 N N . LYS A 1 233 ? 17.641 5.375 -8.508 1 98.81 233 LYS A N 1
ATOM 1731 C CA . LYS A 1 233 ? 18.094 3.998 -8.336 1 98.81 233 LYS A CA 1
ATOM 1732 C C . LYS A 1 233 ? 19.609 3.902 -8.453 1 98.81 233 LYS A C 1
ATOM 1734 O O . LYS A 1 233 ? 20.234 3.066 -7.797 1 98.81 233 LYS A O 1
ATOM 1739 N N . ALA A 1 234 ? 20.234 4.758 -9.227 1 98.62 234 ALA A N 1
ATOM 1740 C CA . ALA A 1 234 ? 21.672 4.738 -9.461 1 98.62 234 ALA A CA 1
ATOM 1741 C C . ALA A 1 234 ? 22.438 5 -8.164 1 98.62 234 ALA A C 1
ATOM 1743 O O . ALA A 1 234 ? 23.609 4.641 -8.047 1 98.62 234 ALA A O 1
ATOM 1744 N N . HIS A 1 235 ? 21.797 5.609 -7.156 1 98.5 235 HIS A N 1
ATOM 1745 C CA . HIS A 1 235 ? 22.453 5.891 -5.883 1 98.5 235 HIS A CA 1
ATOM 1746 C C . HIS A 1 235 ? 22.438 4.668 -4.969 1 98.5 235 HIS A C 1
ATOM 1748 O O . HIS A 1 235 ? 23.109 4.641 -3.943 1 98.5 235 HIS A O 1
ATOM 1754 N N . THR A 1 236 ? 21.672 3.635 -5.273 1 98.31 236 THR A N 1
ATOM 1755 C CA . THR A 1 236 ? 21.5 2.477 -4.402 1 98.31 236 THR A CA 1
ATOM 1756 C C . THR A 1 236 ? 22.391 1.32 -4.859 1 98.31 236 THR A C 1
ATOM 1758 O O . THR A 1 236 ? 22.812 1.278 -6.016 1 98.31 236 THR A O 1
ATOM 1761 N N . PRO A 1 237 ? 22.672 0.396 -3.945 1 96.19 237 PRO A N 1
ATOM 1762 C CA . PRO A 1 237 ? 23.453 -0.766 -4.352 1 96.19 237 PRO A CA 1
ATOM 1763 C C . PRO A 1 237 ? 22.844 -1.524 -5.523 1 96.19 237 PRO A C 1
ATOM 1765 O O . PRO A 1 237 ? 21.656 -1.861 -5.484 1 96.19 237 PRO A O 1
ATOM 1768 N N . SER A 1 238 ? 23.641 -1.737 -6.602 1 95.62 238 SER A N 1
ATOM 1769 C CA . SER A 1 238 ? 23.25 -2.479 -7.793 1 95.62 238 SER A CA 1
ATOM 1770 C C . SER A 1 238 ? 22.078 -1.804 -8.5 1 95.62 238 SER A C 1
ATOM 1772 O O . SER A 1 238 ? 21.312 -2.461 -9.211 1 95.62 238 SER A O 1
ATOM 1774 N N . SER A 1 239 ? 21.797 -0.518 -8.156 1 97.75 239 SER A N 1
ATOM 1775 C CA . SER A 1 239 ? 20.719 0.268 -8.75 1 97.75 239 SER A CA 1
ATOM 1776 C C . SER A 1 239 ? 19.375 -0.413 -8.555 1 97.75 239 SER A C 1
ATOM 1778 O O . SER A 1 239 ? 18.516 -0.364 -9.445 1 97.75 239 SER A O 1
ATOM 1780 N N . ARG A 1 240 ? 19.172 -1.058 -7.461 1 97.19 240 ARG A N 1
ATOM 1781 C CA . ARG A 1 240 ? 18 -1.896 -7.242 1 97.19 240 ARG A CA 1
ATOM 1782 C C . ARG A 1 240 ? 16.766 -1.048 -6.91 1 97.19 240 ARG A C 1
ATOM 1784 O O . ARG A 1 240 ? 15.641 -1.528 -6.98 1 97.19 240 ARG A O 1
ATOM 1791 N N . GLY A 1 241 ? 16.969 0.247 -6.441 1 98.69 241 GLY A N 1
ATOM 1792 C CA . GLY A 1 241 ? 15.875 1.093 -5.98 1 98.69 241 GLY A CA 1
ATOM 1793 C C . GLY A 1 241 ? 15.867 1.286 -4.477 1 98.69 241 GLY A C 1
ATOM 1794 O O . GLY A 1 241 ? 16.672 0.682 -3.764 1 98.69 241 GLY A O 1
ATOM 1795 N N . VAL A 1 242 ? 15.062 2.164 -4.043 1 98.94 242 VAL A N 1
ATOM 1796 C CA . VAL A 1 242 ? 15.023 2.516 -2.627 1 98.94 242 VAL A CA 1
ATOM 1797 C C . VAL A 1 242 ? 14.008 1.629 -1.901 1 98.94 242 VAL A C 1
ATOM 1799 O O . VAL A 1 242 ? 13.047 1.15 -2.506 1 98.94 242 VAL A O 1
ATOM 1802 N N . GLU A 1 243 ? 14.219 1.396 -0.575 1 98.81 243 GLU A N 1
ATOM 1803 C CA . GLU A 1 243 ? 13.281 0.635 0.244 1 98.81 243 GLU A CA 1
ATOM 1804 C C . GLU A 1 243 ? 12 1.427 0.499 1 98.81 243 GLU A C 1
ATOM 1806 O O . GLU A 1 243 ? 10.906 0.856 0.542 1 98.81 243 GLU A O 1
ATOM 1811 N N . VAL A 1 244 ? 12.156 2.725 0.678 1 98.94 244 VAL A N 1
ATOM 1812 C CA . VAL A 1 244 ? 11.016 3.609 0.883 1 98.94 244 VAL A CA 1
ATOM 1813 C C . VAL A 1 244 ? 11.148 4.836 -0.019 1 98.94 244 VAL A C 1
ATOM 1815 O O . VAL A 1 244 ? 12.234 5.402 -0.153 1 98.94 244 VAL A O 1
ATOM 1818 N N . SER A 1 245 ? 10.109 5.188 -0.729 1 98.94 245 SER A N 1
ATOM 1819 C CA . SER A 1 245 ? 10.008 6.422 -1.501 1 98.94 245 SER A CA 1
ATOM 1820 C C . SER A 1 245 ? 8.836 7.273 -1.034 1 98.94 245 SER A C 1
ATOM 1822 O O . SER A 1 245 ? 7.762 6.75 -0.736 1 98.94 245 SER A O 1
ATOM 1824 N N . VAL A 1 246 ? 9.047 8.547 -0.865 1 98.94 246 VAL A N 1
ATOM 1825 C CA . VAL A 1 246 ? 8.031 9.477 -0.387 1 98.94 246 VAL A CA 1
ATOM 1826 C C . VAL A 1 246 ? 7.656 10.453 -1.501 1 98.94 246 VAL A C 1
ATOM 1828 O O . VAL A 1 246 ? 8.531 11.078 -2.107 1 98.94 246 VAL A O 1
ATOM 1831 N N . ASP A 1 247 ? 6.441 10.516 -1.824 1 98.88 247 ASP A N 1
ATOM 1832 C CA . ASP A 1 247 ? 5.957 11.641 -2.621 1 98.88 247 ASP A CA 1
ATOM 1833 C C . ASP A 1 247 ? 5.375 12.734 -1.729 1 98.88 247 ASP A C 1
ATOM 1835 O O . ASP A 1 247 ? 4.277 12.578 -1.184 1 98.88 247 ASP A O 1
ATOM 1839 N N . ALA A 1 248 ? 6.059 13.805 -1.646 1 97.5 248 ALA A N 1
ATOM 1840 C CA . ALA A 1 248 ? 5.688 14.891 -0.742 1 97.5 248 ALA A CA 1
ATOM 1841 C C . ALA A 1 248 ? 5.055 16.047 -1.507 1 97.5 248 ALA A C 1
ATOM 1843 O O . ALA A 1 248 ? 4.898 17.141 -0.966 1 97.5 248 ALA A O 1
ATOM 1844 N N . LEU A 1 249 ? 4.734 15.867 -2.795 1 94.62 249 LEU A N 1
ATOM 1845 C CA . LEU A 1 249 ? 4.18 16.938 -3.623 1 94.62 249 LEU A CA 1
ATOM 1846 C C . LEU A 1 249 ? 2.768 16.594 -4.078 1 94.62 249 LEU A C 1
ATOM 1848 O O . LEU A 1 249 ? 1.841 17.375 -3.893 1 94.62 249 LEU A O 1
ATOM 1852 N N . GLY A 1 250 ? 2.602 15.422 -4.738 1 93.88 250 GLY A N 1
ATOM 1853 C CA . GLY A 1 250 ? 1.26 14.938 -5.023 1 93.88 250 GLY A CA 1
ATOM 1854 C C . GLY A 1 250 ? 0.881 15.055 -6.488 1 93.88 250 GLY A C 1
ATOM 1855 O O . GLY A 1 250 ? -0.102 14.453 -6.93 1 93.88 250 GLY A O 1
ATOM 1856 N N . VAL A 1 251 ? 1.688 15.781 -7.332 1 94.81 251 VAL A N 1
ATOM 1857 C CA . VAL A 1 251 ? 1.359 15.812 -8.75 1 94.81 251 VAL A CA 1
ATOM 1858 C C . VAL A 1 251 ? 1.626 14.445 -9.375 1 94.81 251 VAL A C 1
ATOM 1860 O O . VAL A 1 251 ? 2.436 13.672 -8.859 1 94.81 251 VAL A O 1
ATOM 1863 N N . ALA A 1 252 ? 1.018 14.164 -10.508 1 97.81 252 ALA A N 1
ATOM 1864 C CA . ALA A 1 252 ? 1.062 12.844 -11.125 1 97.81 252 ALA A CA 1
ATOM 1865 C C . ALA A 1 252 ? 2.5 12.398 -11.375 1 97.81 252 ALA A C 1
ATOM 1867 O O . ALA A 1 252 ? 2.859 11.25 -11.109 1 97.81 252 ALA A O 1
ATOM 1868 N N . GLU A 1 253 ? 3.316 13.281 -11.828 1 97.62 253 GLU A N 1
ATOM 1869 C CA . GLU A 1 253 ? 4.691 12.945 -12.188 1 97.62 253 GLU A CA 1
ATOM 1870 C C . GLU A 1 253 ? 5.488 12.484 -10.977 1 97.62 253 GLU A C 1
ATOM 1872 O O . GLU A 1 253 ? 6.172 11.461 -11.031 1 97.62 253 GLU A O 1
ATOM 1877 N N . THR A 1 254 ? 5.449 13.234 -9.883 1 98.12 254 THR A N 1
ATOM 1878 C CA . THR A 1 254 ? 6.223 12.867 -8.703 1 98.12 254 THR A CA 1
ATOM 1879 C C . THR A 1 254 ? 5.672 11.594 -8.07 1 98.12 254 THR A C 1
ATOM 1881 O O . THR A 1 254 ? 6.43 10.773 -7.547 1 98.12 254 THR A O 1
ATOM 1884 N N . CYS A 1 255 ? 4.359 11.477 -8.133 1 98.62 255 CYS A N 1
ATOM 1885 C CA . CYS A 1 255 ? 3.74 10.25 -7.629 1 98.62 255 CYS A CA 1
ATOM 1886 C C . CYS A 1 255 ? 4.27 9.031 -8.367 1 98.62 255 CYS A C 1
ATOM 1888 O O . CYS A 1 255 ? 4.73 8.07 -7.746 1 98.62 255 CYS A O 1
ATOM 1890 N N . ARG A 1 256 ? 4.25 9.062 -9.641 1 98.62 256 ARG A N 1
ATOM 1891 C CA . ARG A 1 256 ? 4.699 7.945 -10.469 1 98.62 256 ARG A CA 1
ATOM 1892 C C . ARG A 1 256 ? 6.199 7.727 -10.32 1 98.62 256 ARG A C 1
ATOM 1894 O O . ARG A 1 256 ? 6.66 6.586 -10.234 1 98.62 256 ARG A O 1
ATOM 1901 N N . ASN A 1 257 ? 6.973 8.82 -10.32 1 98.81 257 ASN A N 1
ATOM 1902 C CA . ASN A 1 257 ? 8.414 8.711 -10.125 1 98.81 257 ASN A CA 1
ATOM 1903 C C . ASN A 1 257 ? 8.75 8.062 -8.781 1 98.81 257 ASN A C 1
ATOM 1905 O O . ASN A 1 257 ? 9.664 7.242 -8.695 1 98.81 257 ASN A O 1
ATOM 1909 N N . SER A 1 258 ? 7.988 8.461 -7.793 1 98.94 258 SER A N 1
ATOM 1910 C CA . SER A 1 258 ? 8.203 7.895 -6.465 1 98.94 258 SER A CA 1
ATOM 1911 C C . SER A 1 258 ? 7.988 6.383 -6.465 1 98.94 258 SER A C 1
ATOM 1913 O O . SER A 1 258 ? 8.836 5.633 -5.98 1 98.94 258 SER A O 1
ATOM 1915 N N . VAL A 1 259 ? 6.938 5.906 -7.062 1 98.94 259 VAL A N 1
ATOM 1916 C CA . VAL A 1 259 ? 6.625 4.484 -7.129 1 98.94 259 VAL A CA 1
ATOM 1917 C C . VAL A 1 259 ? 7.699 3.76 -7.941 1 98.94 259 VAL A C 1
ATOM 1919 O O . VAL A 1 259 ? 8.164 2.689 -7.547 1 98.94 259 VAL A O 1
ATOM 1922 N N . ASN A 1 260 ? 8.102 4.359 -9 1 98.81 260 ASN A N 1
ATOM 1923 C CA . ASN A 1 260 ? 9.023 3.711 -9.922 1 98.81 260 ASN A CA 1
ATOM 1924 C C . ASN A 1 260 ? 10.461 3.754 -9.414 1 98.81 260 ASN A C 1
ATOM 1926 O O . ASN A 1 260 ? 11.344 3.117 -9.984 1 98.81 260 ASN A O 1
ATOM 1930 N N . SER A 1 261 ? 10.719 4.477 -8.328 1 98.94 261 SER A N 1
ATOM 1931 C CA . SER A 1 261 ? 12.047 4.543 -7.719 1 98.94 261 SER A CA 1
ATOM 1932 C C . SER A 1 261 ? 12.266 3.393 -6.742 1 98.94 261 SER A C 1
ATOM 1934 O O . SER A 1 261 ? 13.391 3.164 -6.285 1 98.94 261 SER A O 1
ATOM 1936 N N . LEU A 1 262 ? 11.281 2.645 -6.496 1 98.94 262 LEU A N 1
ATOM 1937 C CA . LEU A 1 262 ? 11.305 1.633 -5.445 1 98.94 262 LEU A CA 1
ATOM 1938 C C . LEU A 1 262 ? 12.078 0.399 -5.895 1 98.94 262 LEU A C 1
ATOM 1940 O O . LEU A 1 262 ? 12.047 0.035 -7.074 1 98.94 262 LEU A O 1
ATOM 1944 N N . ALA A 1 263 ? 12.734 -0.206 -4.965 1 98.75 263 ALA A N 1
ATOM 1945 C CA . ALA A 1 263 ? 13.172 -1.59 -5.105 1 98.75 263 ALA A CA 1
ATOM 1946 C C . ALA A 1 263 ? 12 -2.557 -4.996 1 98.75 263 ALA A C 1
ATOM 1948 O O . ALA A 1 263 ? 10.914 -2.176 -4.559 1 98.75 263 ALA A O 1
ATOM 1949 N N . LYS A 1 264 ? 12.219 -3.826 -5.465 1 98.5 264 LYS A N 1
ATOM 1950 C CA . LYS A 1 264 ? 11.227 -4.852 -5.16 1 98.5 264 LYS A CA 1
ATOM 1951 C C . LYS A 1 264 ? 10.922 -4.898 -3.668 1 98.5 264 LYS A C 1
ATOM 1953 O O . LYS A 1 264 ? 11.828 -4.77 -2.84 1 98.5 264 LYS A O 1
ATOM 1958 N N . GLY A 1 265 ? 9.633 -5 -3.381 1 98.56 265 GLY A N 1
ATOM 1959 C CA . GLY A 1 265 ? 9.219 -5.07 -1.988 1 98.56 265 GLY A CA 1
ATOM 1960 C C . GLY A 1 265 ? 9.203 -3.719 -1.303 1 98.56 265 GLY A C 1
ATOM 1961 O O . GLY A 1 265 ? 8.891 -3.625 -0.112 1 98.56 265 GLY A O 1
ATOM 1962 N N . GLY A 1 266 ? 9.539 -2.643 -2.076 1 98.81 266 GLY A N 1
ATOM 1963 C CA . GLY A 1 266 ? 9.609 -1.317 -1.481 1 98.81 266 GLY A CA 1
ATOM 1964 C C . GLY A 1 266 ? 8.25 -0.726 -1.182 1 98.81 266 GLY A C 1
ATOM 1965 O O . GLY A 1 266 ? 7.227 -1.239 -1.644 1 98.81 266 GLY A O 1
ATOM 1966 N N . GLN A 1 267 ? 8.227 0.326 -0.357 1 98.94 267 GLN A N 1
ATOM 1967 C CA . GLN A 1 267 ? 6.996 0.993 0.061 1 98.94 267 GLN A CA 1
ATOM 1968 C C . GLN A 1 267 ? 6.992 2.457 -0.368 1 98.94 267 GLN A C 1
ATOM 1970 O O . GLN A 1 267 ? 7.91 3.209 -0.038 1 98.94 267 GLN A O 1
ATOM 1975 N N . ASN A 1 268 ? 5.988 2.811 -1.163 1 98.94 268 ASN A N 1
ATOM 1976 C CA . ASN A 1 268 ? 5.762 4.223 -1.456 1 98.94 268 ASN A CA 1
ATOM 1977 C C . ASN A 1 268 ? 4.891 4.883 -0.392 1 98.94 268 ASN A C 1
ATOM 1979 O O . ASN A 1 268 ? 3.768 4.445 -0.143 1 98.94 268 ASN A O 1
ATOM 1983 N N . LEU A 1 269 ? 5.402 5.848 0.24 1 98.94 269 LEU A N 1
ATOM 1984 C CA . LEU A 1 269 ? 4.641 6.672 1.171 1 98.94 269 LEU A CA 1
ATOM 1985 C C . LEU A 1 269 ? 4.098 7.918 0.476 1 98.94 269 LEU A C 1
ATOM 1987 O O . LEU A 1 269 ? 4.863 8.812 0.107 1 98.94 269 LEU A O 1
ATOM 1991 N N . GLN A 1 270 ? 2.818 7.941 0.316 1 98.94 270 GLN A N 1
ATOM 1992 C CA . GLN A 1 270 ? 2.164 9.07 -0.337 1 98.94 270 GLN A CA 1
ATOM 1993 C C . GLN A 1 270 ? 1.61 10.055 0.688 1 98.94 270 GLN A C 1
ATOM 1995 O O . GLN A 1 270 ? 0.697 9.719 1.446 1 98.94 270 GLN A O 1
ATOM 2000 N N . ILE A 1 271 ? 2.168 11.266 0.727 1 98.06 271 ILE A N 1
ATOM 2001 C CA . ILE A 1 271 ? 1.708 12.305 1.637 1 98.06 271 ILE A CA 1
ATOM 2002 C C . ILE A 1 271 ? 1.082 13.453 0.839 1 98.06 271 ILE A C 1
ATOM 2004 O O . ILE A 1 271 ? 0.061 14.008 1.243 1 98.06 271 ILE A O 1
ATOM 2008 N N . GLY A 1 272 ? 1.717 13.797 -0.277 1 95.38 272 GLY A N 1
ATOM 2009 C CA . GLY A 1 272 ? 1.22 14.875 -1.112 1 95.38 272 GLY A CA 1
ATOM 2010 C C . GLY A 1 272 ? -0.149 14.594 -1.703 1 95.38 272 GLY A C 1
ATOM 2011 O O . GLY A 1 272 ? -0.39 13.508 -2.23 1 95.38 272 GLY A O 1
ATOM 2012 N N . LEU A 1 273 ? -1.054 15.562 -1.61 1 93.75 273 LEU A N 1
ATOM 2013 C CA . LEU A 1 273 ? -2.35 15.508 -2.277 1 93.75 273 LEU A CA 1
ATOM 2014 C C . LEU A 1 273 ? -2.262 16.078 -3.689 1 93.75 273 LEU A C 1
ATOM 2016 O O . LEU A 1 273 ? -1.432 16.938 -3.961 1 93.75 273 LEU A O 1
ATOM 2020 N N . THR A 1 274 ? -3.109 15.508 -4.52 1 93.38 274 THR A N 1
ATOM 2021 C CA . THR A 1 274 ? -3.059 15.93 -5.918 1 93.38 274 THR A CA 1
ATOM 2022 C C . THR A 1 274 ? -3.594 17.344 -6.074 1 93.38 274 THR A C 1
ATOM 2024 O O . THR A 1 274 ? -4.023 17.969 -5.102 1 93.38 274 THR A O 1
ATOM 2027 N N . THR A 1 275 ? -3.414 17.891 -7.289 1 89.25 275 THR A N 1
ATOM 2028 C CA . THR A 1 275 ? -3.939 19.203 -7.637 1 89.25 275 THR A CA 1
ATOM 2029 C C . THR A 1 275 ? -5.211 19.078 -8.469 1 89.25 275 THR A C 1
ATOM 2031 O O . THR A 1 275 ? -5.715 17.969 -8.68 1 89.25 275 THR A O 1
ATOM 2034 N N . SER A 1 276 ? -5.777 20.219 -8.867 1 88.19 276 SER A N 1
ATOM 2035 C CA . SER A 1 276 ? -6.992 20.25 -9.672 1 88.19 276 SER A CA 1
ATOM 2036 C C . SER A 1 276 ? -6.777 19.562 -11.023 1 88.19 276 SER A C 1
ATOM 2038 O O . SER A 1 276 ? -7.734 19.172 -11.688 1 88.19 276 SER A O 1
ATOM 2040 N N . GLU A 1 277 ? -5.48 19.438 -11.352 1 90.25 277 GLU A N 1
ATOM 2041 C CA . GLU A 1 277 ? -5.172 18.766 -12.617 1 90.25 277 GLU A CA 1
ATOM 2042 C C . GLU A 1 277 ? -5.531 17.281 -12.57 1 90.25 277 GLU A C 1
ATOM 2044 O O . GLU A 1 277 ? -6.094 16.75 -13.523 1 90.25 277 GLU A O 1
ATOM 2049 N N . GLU A 1 278 ? -5.219 16.625 -11.43 1 93.25 278 GLU A N 1
ATOM 2050 C CA . GLU A 1 278 ? -5.457 15.188 -11.297 1 93.25 278 GLU A CA 1
ATOM 2051 C C . GLU A 1 278 ? -6.824 14.914 -10.672 1 93.25 278 GLU A C 1
ATOM 2053 O O . GLU A 1 278 ? -7.41 13.852 -10.898 1 93.25 278 GLU A O 1
ATOM 2058 N N . GLU A 1 279 ? -7.258 15.906 -9.867 1 92.5 279 GLU A N 1
ATOM 2059 C CA . GLU A 1 279 ? -8.539 15.805 -9.172 1 92.5 279 GLU A CA 1
ATOM 2060 C C . GLU A 1 279 ? -8.633 14.516 -8.367 1 92.5 279 GLU A C 1
ATOM 2062 O O . GLU A 1 279 ? -9.625 13.789 -8.453 1 92.5 279 GLU A O 1
ATOM 2067 N N . GLY A 1 280 ? -7.535 14.203 -7.766 1 94.31 280 GLY A N 1
ATOM 2068 C CA . GLY A 1 280 ? -7.504 13.125 -6.781 1 94.31 280 GLY A CA 1
ATOM 2069 C C . GLY A 1 280 ? -7.078 11.797 -7.367 1 94.31 280 GLY A C 1
ATOM 2070 O O . GLY A 1 280 ? -6.891 10.82 -6.633 1 94.31 280 GLY A O 1
ATOM 2071 N N . GLU A 1 281 ? -6.879 11.695 -8.688 1 97.12 281 GLU A N 1
ATOM 2072 C CA . GLU A 1 281 ? -6.605 10.422 -9.352 1 97.12 281 GLU A CA 1
ATOM 2073 C C . GLU A 1 281 ? -5.246 10.438 -10.039 1 97.12 281 GLU A C 1
ATOM 2075 O O . GLU A 1 281 ? -4.875 11.43 -10.672 1 97.12 281 GLU A O 1
ATOM 2080 N N . VAL A 1 282 ? -4.5 9.398 -9.852 1 98.31 282 VAL A N 1
ATOM 2081 C CA . VAL A 1 282 ? -3.223 9.242 -10.531 1 98.31 282 VAL A CA 1
ATOM 2082 C C . VAL A 1 282 ? -3.117 7.836 -11.117 1 98.31 282 VAL A C 1
ATOM 2084 O O . VAL A 1 282 ? -3.451 6.855 -10.445 1 98.31 282 VAL A O 1
ATOM 2087 N N . SER A 1 283 ? -2.785 7.719 -12.414 1 98.44 283 SER A N 1
ATOM 2088 C CA . SER A 1 283 ? -2.482 6.43 -13.023 1 98.44 283 SER A CA 1
ATOM 2089 C C . SER A 1 283 ? -1.192 5.84 -12.461 1 98.44 283 SER A C 1
ATOM 2091 O O . SER A 1 283 ? -0.144 6.488 -12.492 1 98.44 283 SER A O 1
ATOM 2093 N N . LEU A 1 284 ? -1.261 4.648 -11.891 1 98.56 284 LEU A N 1
ATOM 2094 C CA . LEU A 1 284 ? -0.103 4.016 -11.273 1 98.56 284 LEU A CA 1
ATOM 2095 C C . LEU A 1 284 ? 0.248 2.713 -11.984 1 98.56 284 LEU A C 1
ATOM 2097 O O . LEU A 1 284 ? -0.613 2.09 -12.609 1 98.56 284 LEU A O 1
ATOM 2101 N N . PRO A 1 285 ? 1.511 2.309 -11.961 1 98.06 285 PRO A N 1
ATOM 2102 C CA . PRO A 1 285 ? 1.944 1.05 -12.57 1 98.06 285 PRO A CA 1
ATOM 2103 C C . PRO A 1 285 ? 1.556 -0.172 -11.742 1 98.06 285 PRO A C 1
ATOM 2105 O O . PRO A 1 285 ? 2.422 -0.823 -11.148 1 98.06 285 PRO A O 1
ATOM 2108 N N . VAL A 1 286 ? 0.337 -0.594 -11.836 1 98.06 286 VAL A N 1
ATOM 2109 C CA . VAL A 1 286 ? -0.279 -1.604 -10.984 1 98.06 286 VAL A CA 1
ATOM 2110 C C . VAL A 1 286 ? 0.392 -2.955 -11.211 1 98.06 286 VAL A C 1
ATOM 2112 O O . VAL A 1 286 ? 0.66 -3.691 -10.258 1 98.06 286 VAL A O 1
ATOM 2115 N N . ASP A 1 287 ? 0.716 -3.312 -12.43 1 96.62 287 ASP A N 1
ATOM 2116 C CA . ASP A 1 287 ? 1.337 -4.609 -12.695 1 96.62 287 ASP A CA 1
ATOM 2117 C C . ASP A 1 287 ? 2.723 -4.691 -12.055 1 96.62 287 ASP A C 1
ATOM 2119 O O . ASP A 1 287 ? 3.107 -5.738 -11.531 1 96.62 287 ASP A O 1
ATOM 2123 N N . ASN A 1 288 ? 3.465 -3.535 -12.078 1 97.06 288 ASN A N 1
ATOM 2124 C CA . ASN A 1 288 ? 4.762 -3.512 -11.414 1 97.06 288 ASN A CA 1
ATOM 2125 C C . ASN A 1 288 ? 4.621 -3.648 -9.898 1 97.06 288 ASN A C 1
ATOM 2127 O O . ASN A 1 288 ? 5.418 -4.332 -9.258 1 97.06 288 ASN A O 1
ATOM 2131 N N . ILE A 1 289 ? 3.58 -2.959 -9.367 1 98.69 289 ILE A N 1
ATOM 2132 C CA . ILE A 1 289 ? 3.326 -3.059 -7.938 1 98.69 289 ILE A CA 1
ATOM 2133 C C . ILE A 1 289 ? 3.047 -4.512 -7.562 1 98.69 289 ILE A C 1
ATOM 2135 O O . ILE A 1 289 ? 3.555 -5.008 -6.555 1 98.69 289 ILE A O 1
ATOM 2139 N N . VAL A 1 290 ? 2.348 -5.238 -8.375 1 98.06 290 VAL A N 1
ATOM 2140 C CA . VAL A 1 290 ? 1.991 -6.629 -8.109 1 98.06 290 VAL A CA 1
ATOM 2141 C C . VAL A 1 290 ? 3.225 -7.516 -8.266 1 98.06 290 VAL A C 1
ATOM 2143 O O . VAL A 1 290 ? 3.627 -8.203 -7.316 1 98.06 290 VAL A O 1
ATOM 2146 N N . MET A 1 291 ? 3.93 -7.453 -9.375 1 96.12 291 MET A N 1
ATOM 2147 C CA . MET A 1 291 ? 5 -8.383 -9.734 1 96.12 291 MET A CA 1
ATOM 2148 C C . MET A 1 291 ? 6.211 -8.195 -8.828 1 96.12 291 MET A C 1
ATOM 2150 O O . MET A 1 291 ? 6.98 -9.133 -8.609 1 96.12 291 MET A O 1
ATOM 2154 N N . GLU A 1 292 ? 6.312 -6.977 -8.273 1 98.06 292 GLU A N 1
ATOM 2155 C CA . GLU A 1 292 ? 7.469 -6.68 -7.434 1 98.06 292 GLU A CA 1
ATOM 2156 C C . GLU A 1 292 ? 7.062 -6.52 -5.969 1 98.06 292 GLU A C 1
ATOM 2158 O O . GLU A 1 292 ? 7.871 -6.098 -5.141 1 98.06 292 GLU A O 1
ATOM 2163 N N . GLU A 1 293 ? 5.793 -6.816 -5.711 1 98.62 293 GLU A N 1
ATOM 2164 C CA . GLU A 1 293 ? 5.219 -6.754 -4.371 1 98.62 293 GLU A CA 1
ATOM 2165 C C . GLU A 1 293 ? 5.551 -5.434 -3.688 1 98.62 293 GLU A C 1
ATOM 2167 O O . GLU A 1 293 ? 5.961 -5.414 -2.525 1 98.62 293 GLU A O 1
ATOM 2172 N N . ARG A 1 294 ? 5.434 -4.355 -4.453 1 98.88 294 ARG A N 1
ATOM 2173 C CA . ARG A 1 294 ? 5.531 -3.021 -3.875 1 98.88 294 ARG A CA 1
ATOM 2174 C C . ARG A 1 294 ? 4.246 -2.646 -3.143 1 98.88 294 ARG A C 1
ATOM 2176 O O . ARG A 1 294 ? 3.248 -3.365 -3.221 1 98.88 294 ARG A O 1
ATOM 2183 N N . GLU A 1 295 ? 4.336 -1.617 -2.326 1 98.94 295 GLU A N 1
ATOM 2184 C CA . GLU A 1 295 ? 3.18 -1.098 -1.603 1 98.94 295 GLU A CA 1
ATOM 2185 C C . GLU A 1 295 ? 3.016 0.403 -1.827 1 98.94 295 GLU A C 1
ATOM 2187 O O . GLU A 1 295 ? 4.004 1.121 -2 1 98.94 295 GLU A O 1
ATOM 2192 N N . PHE A 1 296 ? 1.826 0.836 -1.958 1 98.94 296 PHE A N 1
ATOM 2193 C CA . PHE A 1 296 ? 1.426 2.238 -1.979 1 98.94 296 PHE A CA 1
ATOM 2194 C C . PHE A 1 296 ? 0.631 2.594 -0.728 1 98.94 296 PHE A C 1
ATOM 2196 O O . PHE A 1 296 ? -0.499 2.131 -0.553 1 98.94 296 PHE A O 1
ATOM 2203 N N . VAL A 1 297 ? 1.214 3.449 0.156 1 98.94 297 VAL A N 1
ATOM 2204 C CA . VAL A 1 297 ? 0.728 3.668 1.514 1 98.94 297 VAL A CA 1
ATOM 2205 C C . VAL A 1 297 ? 0.386 5.145 1.709 1 98.94 297 VAL A C 1
ATOM 2207 O O . VAL A 1 297 ? 1.243 6.016 1.539 1 98.94 297 VAL A O 1
ATOM 2210 N N . GLY A 1 298 ? -0.839 5.406 2.084 1 98.81 298 GLY A N 1
ATOM 2211 C CA . GLY A 1 298 ? -1.241 6.77 2.389 1 98.81 298 GLY A CA 1
ATOM 2212 C C . GLY A 1 298 ? -0.937 7.176 3.818 1 98.81 298 GLY A C 1
ATOM 2213 O O . GLY A 1 298 ? -0.981 6.344 4.727 1 98.81 298 GLY A O 1
ATOM 2214 N N . SER A 1 299 ? -0.704 8.414 3.979 1 98.38 299 SER A N 1
ATOM 2215 C CA . SER A 1 299 ? -0.51 8.977 5.312 1 98.38 299 SER A CA 1
ATOM 2216 C C . SER A 1 299 ? -1.191 10.336 5.441 1 98.38 299 SER A C 1
ATOM 2218 O O . SER A 1 299 ? -1.144 11.148 4.52 1 98.38 299 SER A O 1
ATOM 2220 N N . PHE A 1 300 ? -1.854 10.508 6.562 1 96.75 300 PHE A N 1
ATOM 2221 C CA . PHE A 1 300 ? -2.621 11.727 6.797 1 96.75 300 PHE A CA 1
ATOM 2222 C C . PHE A 1 300 ? -2.57 12.125 8.266 1 96.75 300 PHE A C 1
ATOM 2224 O O . PHE A 1 300 ? -3.068 11.398 9.133 1 96.75 300 PHE A O 1
ATOM 2231 N N . GLY A 1 301 ? -1.964 13.266 8.484 1 96.38 301 GLY A N 1
ATOM 2232 C CA . GLY A 1 301 ? -1.937 13.797 9.836 1 96.38 301 GLY A CA 1
ATOM 2233 C C . GLY A 1 301 ? -1.164 12.922 10.805 1 96.38 301 GLY A C 1
ATOM 2234 O O . GLY A 1 301 ? -0.191 12.273 10.422 1 96.38 301 GLY A O 1
ATOM 2235 N N . MET A 1 302 ? -1.433 13.086 12.062 1 97.19 302 MET A N 1
ATOM 2236 C CA . MET A 1 302 ? -0.8 12.367 13.172 1 97.19 302 MET A CA 1
ATOM 2237 C C . MET A 1 302 ? -1.708 12.352 14.398 1 97.19 302 MET A C 1
ATOM 2239 O O . MET A 1 302 ? -2.277 13.375 14.766 1 97.19 302 MET A O 1
ATOM 2243 N N . PRO A 1 303 ? -1.938 11.18 14.906 1 97.25 303 PRO A N 1
ATOM 2244 C CA . PRO A 1 303 ? -2.746 11.18 16.125 1 97.25 303 PRO A CA 1
ATOM 2245 C C . PRO A 1 303 ? -2.053 11.883 17.297 1 97.25 303 PRO A C 1
ATOM 2247 O O . PRO A 1 303 ? -0.824 11.852 17.391 1 97.25 303 PRO A O 1
ATOM 2250 N N . PRO A 1 304 ? -2.803 12.438 18.203 1 96.94 304 PRO A N 1
ATOM 2251 C CA . PRO A 1 304 ? -2.254 13.25 19.297 1 96.94 304 PRO A CA 1
ATOM 2252 C C . PRO A 1 304 ? -1.216 12.5 20.125 1 96.94 304 PRO A C 1
ATOM 2254 O O . PRO A 1 304 ? -0.175 13.07 20.484 1 96.94 304 PRO A O 1
ATOM 2257 N N . HIS A 1 305 ? -1.423 11.227 20.391 1 96.62 305 HIS A N 1
ATOM 2258 C CA . HIS A 1 305 ? -0.563 10.508 21.328 1 96.62 305 HIS A CA 1
ATOM 2259 C C . HIS A 1 305 ? 0.841 10.328 20.75 1 96.62 305 HIS A C 1
ATOM 2261 O O . HIS A 1 305 ? 1.797 10.117 21.5 1 96.62 305 HIS A O 1
ATOM 2267 N N . GLU A 1 306 ? 1 10.445 19.469 1 97.62 306 GLU A N 1
ATOM 2268 C CA . GLU A 1 306 ? 2.301 10.219 18.844 1 97.62 306 GLU A CA 1
ATOM 2269 C C . GLU A 1 306 ? 3.209 11.438 19 1 97.62 306 GLU A C 1
ATOM 2271 O O . GLU A 1 306 ? 4.422 11.344 18.797 1 97.62 306 GLU A O 1
ATOM 2276 N N . TYR A 1 307 ? 2.701 12.609 19.391 1 97.56 307 TYR A N 1
ATOM 2277 C CA . TYR A 1 307 ? 3.504 13.812 19.562 1 97.56 307 TYR A CA 1
ATOM 2278 C C . TYR A 1 307 ? 4.547 13.625 20.656 1 97.56 307 TYR A C 1
ATOM 2280 O O . TYR A 1 307 ? 5.617 14.234 20.609 1 97.56 307 TYR A O 1
ATOM 2288 N N . GLU A 1 308 ? 4.227 12.75 21.562 1 96.75 308 GLU A N 1
ATOM 2289 C CA . GLU A 1 308 ? 5.184 12.461 22.625 1 96.75 308 GLU A CA 1
ATOM 2290 C C . GLU A 1 308 ? 6.496 11.922 22.062 1 96.75 308 GLU A C 1
ATOM 2292 O O . GLU A 1 308 ? 7.57 12.203 22.594 1 96.75 308 GLU A O 1
ATOM 2297 N N . GLU A 1 309 ? 6.383 11.148 21.016 1 97.75 309 GLU A N 1
ATOM 2298 C CA . GLU A 1 309 ? 7.578 10.609 20.375 1 97.75 309 GLU A CA 1
ATOM 2299 C C . GLU A 1 309 ? 8.43 11.727 19.766 1 97.75 309 GLU A C 1
ATOM 2301 O O . GLU A 1 309 ? 9.656 11.719 19.906 1 97.75 309 GLU A O 1
ATOM 2306 N N . ILE A 1 310 ? 7.805 12.703 19.156 1 97.5 310 ILE A N 1
ATOM 2307 C CA . ILE A 1 310 ? 8.508 13.836 18.562 1 97.5 310 ILE A CA 1
ATOM 2308 C C . ILE A 1 310 ? 9.195 14.641 19.656 1 97.5 310 ILE A C 1
ATOM 2310 O O . ILE A 1 310 ? 10.383 14.961 19.562 1 97.5 310 ILE A O 1
ATOM 2314 N N . PHE A 1 311 ? 8.469 14.883 20.75 1 97.38 31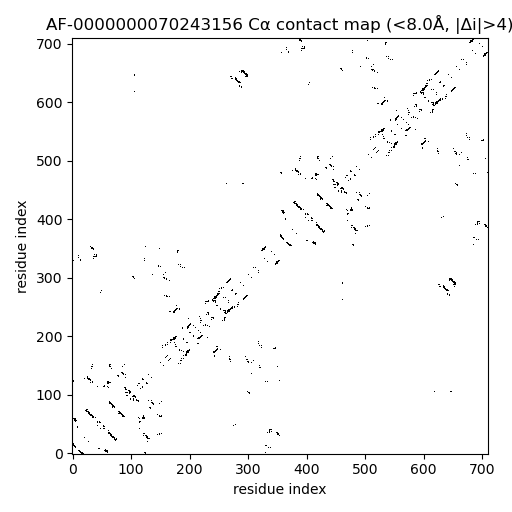1 PHE A N 1
ATOM 2315 C CA . PHE A 1 311 ? 9.023 15.68 21.844 1 97.38 311 PHE A CA 1
ATOM 2316 C C . PHE A 1 311 ? 10.203 14.969 22.5 1 97.38 311 PHE A C 1
ATOM 2318 O O . PHE A 1 311 ? 11.188 15.602 22.875 1 97.38 311 PHE A O 1
ATOM 2325 N N . SER A 1 312 ? 10.055 13.648 22.578 1 97.44 312 SER A N 1
ATOM 2326 C CA . SER A 1 312 ? 11.164 12.867 23.125 1 97.44 312 SER A CA 1
ATOM 2327 C C . SER A 1 312 ? 12.406 12.984 22.25 1 97.44 312 SER A C 1
ATOM 2329 O O . SER A 1 312 ? 13.523 13.133 22.75 1 97.44 312 SER A O 1
ATOM 2331 N N . MET A 1 313 ? 12.234 12.961 20.984 1 97.62 313 MET A N 1
ATOM 2332 C CA . MET A 1 313 ? 13.352 13.055 20.047 1 97.62 313 MET A CA 1
ATOM 2333 C C . MET A 1 313 ? 13.922 14.469 20.031 1 97.62 313 MET A C 1
ATOM 2335 O O . MET A 1 313 ? 15.133 14.656 19.922 1 97.62 313 MET A O 1
ATOM 2339 N N . MET A 1 314 ? 13.094 15.469 20.109 1 96.62 314 MET A N 1
ATOM 2340 C CA . MET A 1 314 ? 13.539 16.859 20.188 1 96.62 314 MET A CA 1
ATOM 2341 C C . MET A 1 314 ? 14.398 17.078 21.438 1 96.62 314 MET A C 1
ATOM 2343 O O . MET A 1 314 ? 15.445 17.734 21.359 1 96.62 314 MET A O 1
ATOM 2347 N N . ALA A 1 315 ? 13.992 16.484 22.547 1 96.25 315 ALA A N 1
ATOM 2348 C CA . ALA A 1 315 ? 14.688 16.656 23.812 1 96.25 315 ALA A CA 1
ATOM 2349 C C . ALA A 1 315 ? 16.109 16.094 23.75 1 96.25 315 ALA A C 1
ATOM 2351 O O . ALA A 1 315 ? 17 16.547 24.469 1 96.25 315 ALA A O 1
ATOM 2352 N N . GLN A 1 316 ? 16.328 15.117 22.891 1 96.75 316 GLN A N 1
ATOM 2353 C CA . GLN A 1 316 ? 17.625 14.492 22.734 1 96.75 316 GLN A CA 1
ATOM 2354 C C . GLN A 1 316 ? 18.359 15.016 21.5 1 96.75 316 GLN A C 1
ATOM 2356 O O . GLN A 1 316 ? 19.359 14.453 21.078 1 96.75 316 GLN A O 1
ATOM 2361 N N . ASP A 1 317 ? 17.781 15.984 20.844 1 95.56 317 ASP A N 1
ATOM 2362 C CA . ASP A 1 317 ? 18.359 16.656 19.688 1 95.56 317 ASP A CA 1
ATOM 2363 C C . ASP A 1 317 ? 18.484 15.711 18.5 1 95.56 317 ASP A C 1
ATOM 2365 O O . ASP A 1 317 ? 19.438 15.82 17.719 1 95.56 317 ASP A O 1
ATOM 2369 N N . LYS A 1 318 ? 17.578 14.758 18.484 1 96.94 318 LYS A N 1
ATOM 2370 C CA . LYS A 1 318 ? 17.578 13.828 17.359 1 96.94 318 LYS A CA 1
ATOM 2371 C C . LYS A 1 318 ? 16.859 14.422 16.156 1 96.94 318 LYS A C 1
ATOM 2373 O O . LYS A 1 318 ? 17.188 14.102 15.016 1 96.94 318 LYS A O 1
ATOM 2378 N N . ILE A 1 319 ? 15.812 15.211 16.422 1 96.81 319 ILE A N 1
ATOM 2379 C CA . ILE A 1 319 ? 15.164 15.992 15.375 1 96.81 319 ILE A CA 1
ATOM 2380 C C . ILE A 1 319 ? 15.023 17.438 15.828 1 96.81 319 ILE A C 1
ATOM 2382 O O . ILE A 1 319 ? 15.008 17.734 17.031 1 96.81 319 ILE A O 1
ATOM 2386 N N . ASP A 1 320 ? 14.969 18.297 14.844 1 96 320 ASP A N 1
ATOM 2387 C CA . ASP A 1 320 ? 14.859 19.734 15.078 1 96 320 ASP A CA 1
ATOM 2388 C C . ASP A 1 320 ? 13.961 20.391 14.039 1 96 320 ASP A C 1
ATOM 2390 O O . ASP A 1 320 ? 14.445 20.953 13.055 1 96 320 ASP A O 1
ATOM 2394 N N . PRO A 1 321 ? 12.672 20.391 14.336 1 94.25 321 PRO A N 1
ATOM 2395 C CA . PRO A 1 321 ? 11.742 21.016 13.391 1 94.25 321 PRO A CA 1
ATOM 2396 C C . PRO A 1 321 ? 12.062 22.484 13.125 1 94.25 321 PRO A C 1
ATOM 2398 O O . PRO A 1 321 ? 11.719 23.016 12.07 1 94.25 321 PRO A O 1
ATOM 2401 N N . GLY A 1 322 ? 12.695 23.094 14.047 1 94.31 322 GLY A N 1
ATOM 2402 C CA . GLY A 1 322 ? 13.078 24.484 13.883 1 94.31 322 GLY A CA 1
ATOM 2403 C C . GLY A 1 322 ? 14.016 24.719 12.711 1 94.31 322 GLY A C 1
ATOM 2404 O O . GLY A 1 322 ? 14.062 25.812 12.156 1 94.31 322 GLY A O 1
ATOM 2405 N N . LYS A 1 323 ? 14.734 23.688 12.312 1 94.56 323 LYS A N 1
ATOM 2406 C CA . LYS A 1 323 ? 15.68 23.797 11.203 1 94.56 323 LYS A CA 1
ATOM 2407 C C . LYS A 1 323 ? 14.953 23.969 9.875 1 94.56 323 LYS A C 1
ATOM 2409 O O . LYS A 1 323 ? 15.547 24.391 8.883 1 94.56 323 LYS A O 1
ATOM 2414 N N . ILE A 1 324 ? 13.68 23.672 9.883 1 94.81 324 ILE A N 1
ATOM 2415 C CA . ILE A 1 324 ? 12.922 23.75 8.641 1 94.81 324 ILE A CA 1
ATOM 2416 C C . ILE A 1 324 ? 12.172 25.078 8.57 1 94.81 324 ILE A C 1
ATOM 2418 O O . ILE A 1 324 ? 11.711 25.469 7.5 1 94.81 324 ILE A O 1
ATOM 2422 N N . VAL A 1 325 ? 12.047 25.781 9.703 1 94.88 325 VAL A N 1
ATOM 2423 C CA . VAL A 1 325 ? 11.398 27.094 9.734 1 94.88 325 VAL A CA 1
ATOM 2424 C C . VAL A 1 325 ? 12.211 28.094 8.914 1 94.88 325 VAL A C 1
ATOM 2426 O O . VAL A 1 325 ? 13.414 28.25 9.125 1 94.88 325 VAL A O 1
ATOM 2429 N N . SER A 1 326 ? 11.586 28.703 8.008 1 92.31 326 SER A N 1
ATOM 2430 C CA . SER A 1 326 ? 12.289 29.594 7.086 1 92.31 326 SER A CA 1
ATOM 2431 C C . SER A 1 326 ? 12.32 31.016 7.613 1 92.31 326 SER A C 1
ATOM 2433 O O . SER A 1 326 ? 13.305 31.734 7.41 1 92.31 326 SER A O 1
ATOM 2435 N N . GLU A 1 327 ? 11.219 31.422 8.141 1 94.56 327 GLU A N 1
ATOM 2436 C CA . GLU A 1 327 ? 11.078 32.781 8.633 1 94.56 327 GLU A CA 1
ATOM 2437 C C . GLU A 1 327 ? 9.93 32.906 9.625 1 94.56 327 GLU A C 1
ATOM 2439 O O . GLU A 1 327 ? 9.086 32 9.711 1 94.56 327 GLU A O 1
ATOM 2444 N N . THR A 1 328 ? 10.016 33.969 10.398 1 97.5 328 THR A N 1
ATOM 2445 C CA . THR A 1 328 ? 8.875 34.344 11.227 1 97.5 328 THR A CA 1
ATOM 2446 C C . THR A 1 328 ? 8.219 35.594 10.688 1 97.5 328 THR A C 1
ATOM 2448 O O . THR A 1 328 ? 8.898 36.469 10.117 1 97.5 328 THR A O 1
ATOM 2451 N N . VAL A 1 329 ? 6.934 35.656 10.82 1 97.81 329 VAL A N 1
ATOM 2452 C CA . VAL A 1 329 ? 6.191 36.781 10.297 1 97.81 329 VAL A CA 1
ATOM 2453 C C . VAL A 1 329 ? 5.152 37.25 11.32 1 97.81 329 VAL A C 1
ATOM 2455 O O . VAL A 1 329 ? 4.82 36.5 12.242 1 97.81 329 VAL A O 1
ATOM 2458 N N . SER A 1 330 ? 4.676 38.469 11.148 1 98.5 330 SER A N 1
ATOM 2459 C CA . SER A 1 330 ? 3.58 38.969 11.969 1 98.5 330 SER A CA 1
ATOM 2460 C C . SER A 1 330 ? 2.227 38.562 11.406 1 98.5 330 SER A C 1
ATOM 2462 O O . SER A 1 330 ? 2.139 38.094 10.266 1 98.5 330 SER A O 1
ATOM 2464 N N . LEU A 1 331 ? 1.209 38.656 12.312 1 98.62 331 LEU A N 1
ATOM 2465 C CA . LEU A 1 331 ? -0.156 38.375 11.891 1 98.62 331 LEU A CA 1
ATOM 2466 C C . LEU A 1 331 ? -0.519 39.156 10.641 1 98.62 331 LEU A C 1
ATOM 2468 O O . LEU A 1 331 ? -1.155 38.625 9.727 1 98.62 331 LEU A O 1
ATOM 2472 N N . GLU A 1 332 ? -0.029 40.406 10.516 1 98.06 332 GLU A N 1
ATOM 2473 C CA . GLU A 1 332 ? -0.336 41.312 9.398 1 98.06 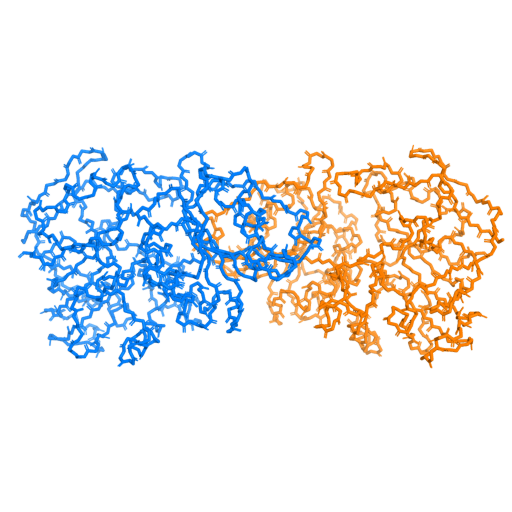332 GLU A CA 1
ATOM 2474 C C . GLU A 1 332 ? 0.301 40.812 8.102 1 98.06 332 GLU A C 1
ATOM 2476 O O . GLU A 1 332 ? -0.194 41.125 7.012 1 98.06 332 GLU A O 1
ATOM 2481 N N . GLU A 1 333 ? 1.328 40.062 8.242 1 97.62 333 GLU A N 1
ATOM 2482 C CA . GLU A 1 333 ? 2.092 39.625 7.074 1 97.62 333 GLU A CA 1
ATOM 2483 C C . GLU A 1 333 ? 1.593 38.281 6.555 1 97.62 333 GLU A C 1
ATOM 2485 O O . GLU A 1 333 ? 1.924 37.875 5.438 1 97.62 333 GLU A O 1
ATOM 2490 N N . VAL A 1 334 ? 0.77 37.531 7.289 1 97.5 334 VAL A N 1
ATOM 2491 C CA . VAL A 1 334 ? 0.331 36.188 6.965 1 97.5 334 VAL A CA 1
ATOM 2492 C C . VAL A 1 334 ? -0.362 36.188 5.602 1 97.5 334 VAL A C 1
ATOM 2494 O O . VAL A 1 334 ? -0.062 35.344 4.75 1 97.5 334 VAL A O 1
ATOM 2497 N N . PRO A 1 335 ? -1.265 37.188 5.316 1 96.69 335 PRO A N 1
ATOM 2498 C CA . PRO A 1 335 ? -1.938 37.156 4.016 1 96.69 335 PRO A CA 1
ATOM 2499 C C . PRO A 1 335 ? -0.96 37.219 2.844 1 96.69 335 PRO A C 1
ATOM 2501 O O . PRO A 1 335 ? -1.113 36.469 1.874 1 96.69 335 PRO A O 1
ATOM 2504 N N . GLU A 1 336 ? 0.006 38.062 2.961 1 94.62 336 GLU A N 1
ATOM 2505 C CA . GLU A 1 336 ? 0.996 38.188 1.894 1 94.62 336 GLU A CA 1
ATOM 2506 C C . GLU A 1 336 ? 1.815 36.906 1.753 1 94.62 336 GLU A C 1
ATOM 2508 O O . GLU A 1 336 ? 2.162 36.5 0.641 1 94.62 336 GLU A O 1
ATOM 2513 N N . VAL A 1 337 ? 2.166 36.281 2.863 1 94.62 337 VAL A N 1
ATOM 2514 C CA . VAL A 1 337 ? 2.924 35.031 2.85 1 94.62 337 VAL A CA 1
ATOM 2515 C C . VAL A 1 337 ? 2.117 33.969 2.145 1 94.62 337 VAL A C 1
ATOM 2517 O O . VAL A 1 337 ? 2.643 33.25 1.285 1 94.62 337 VAL A O 1
ATOM 2520 N N . ILE A 1 338 ? 0.836 33.781 2.455 1 93.81 338 ILE A N 1
ATOM 2521 C CA . ILE A 1 338 ? -0.03 32.781 1.831 1 93.81 338 ILE A CA 1
ATOM 2522 C C . ILE A 1 338 ? -0.126 33.062 0.331 1 93.81 338 ILE A C 1
ATOM 2524 O O . ILE A 1 338 ? 0.013 32.125 -0.48 1 93.81 338 ILE A O 1
ATOM 2528 N N . ALA A 1 339 ? -0.261 34.281 -0.053 1 91.25 339 ALA A N 1
ATOM 2529 C CA . ALA A 1 339 ? -0.398 34.656 -1.459 1 91.25 339 ALA A CA 1
ATOM 2530 C C . ALA A 1 339 ? 0.873 34.312 -2.238 1 91.25 339 ALA A C 1
ATOM 2532 O O . ALA A 1 339 ? 0.812 34 -3.424 1 91.25 339 ALA A O 1
ATOM 2533 N N . SER A 1 340 ? 1.936 34.375 -1.55 1 89.38 340 SER A N 1
ATOM 2534 C CA . SER A 1 340 ? 3.223 34.188 -2.215 1 89.38 340 SER A CA 1
ATOM 2535 C C . SER A 1 340 ? 3.516 32.719 -2.471 1 89.38 340 SER A C 1
ATOM 2537 O O . SER A 1 340 ? 4.484 32.375 -3.152 1 89.38 340 SER A O 1
ATOM 2539 N N . MET A 1 341 ? 2.699 31.781 -1.956 1 87.94 341 MET A N 1
ATOM 2540 C CA . MET A 1 341 ? 2.949 30.359 -2.068 1 87.94 341 MET A CA 1
ATOM 2541 C C . MET A 1 341 ? 2.482 29.828 -3.42 1 87.94 341 MET A C 1
ATOM 2543 O O . MET A 1 341 ? 2.514 28.609 -3.664 1 87.94 341 MET A O 1
ATOM 2547 N N . ASP A 1 342 ? 2.109 30.609 -4.328 1 79 342 ASP A N 1
ATOM 2548 C CA . ASP A 1 342 ? 1.61 30.234 -5.648 1 79 342 ASP A CA 1
ATOM 2549 C C . ASP A 1 342 ? 2.717 29.609 -6.492 1 79 342 ASP A C 1
ATOM 2551 O O . ASP A 1 342 ? 2.443 28.797 -7.375 1 79 342 ASP A O 1
ATOM 2555 N N . ASP A 1 343 ? 3.936 29.922 -6.324 1 71.81 343 ASP A N 1
ATOM 2556 C CA . ASP A 1 343 ? 4.996 29.531 -7.25 1 71.81 343 ASP A CA 1
ATOM 2557 C C . ASP A 1 343 ? 5.891 28.453 -6.633 1 71.81 343 ASP A C 1
ATOM 2559 O O . ASP A 1 343 ? 6.988 28.188 -7.129 1 71.81 343 ASP A O 1
ATOM 2563 N N . TYR A 1 344 ? 5.484 27.719 -5.781 1 66.56 344 TYR A N 1
ATOM 2564 C CA . TYR A 1 344 ? 6.266 26.688 -5.125 1 66.56 344 TYR A CA 1
ATOM 2565 C C . TYR A 1 344 ? 7.656 27.188 -4.762 1 66.56 344 TYR A C 1
ATOM 2567 O O . TYR A 1 344 ? 8.602 26.406 -4.645 1 66.56 344 TYR A O 1
ATOM 2575 N N . GLY A 1 345 ? 7.781 28.391 -4.633 1 70.19 345 GLY A N 1
ATOM 2576 C CA . GLY A 1 345 ? 9.086 28.984 -4.398 1 70.19 345 GLY A CA 1
ATOM 2577 C C . GLY A 1 345 ? 9.477 29.016 -2.934 1 70.19 345 GLY A C 1
ATOM 2578 O O . GLY A 1 345 ? 10.641 29.219 -2.598 1 70.19 345 GLY A O 1
ATOM 2579 N N . THR A 1 346 ? 8.633 28.75 -2.076 1 74.75 346 THR A N 1
ATOM 2580 C CA . THR A 1 346 ? 8.914 28.844 -0.649 1 74.75 346 THR A CA 1
ATOM 2581 C C . THR A 1 346 ? 9.773 27.688 -0.181 1 74.75 346 THR A C 1
ATOM 2583 O O . THR A 1 346 ? 9.484 26.516 -0.488 1 74.75 346 THR A O 1
ATOM 2586 N N . VAL A 1 347 ? 10.938 28.094 0.4 1 83 347 VAL A N 1
ATOM 2587 C CA . VAL A 1 347 ? 11.812 27.094 1.009 1 83 347 VAL A CA 1
ATOM 2588 C C . VAL A 1 347 ? 11.594 27.062 2.52 1 83 347 VAL A C 1
ATOM 2590 O O . VAL A 1 347 ? 11.703 28.094 3.191 1 83 347 VAL A O 1
ATOM 2593 N N . GLY A 1 348 ? 11.117 25.984 3.02 1 87.62 348 GLY A N 1
ATOM 2594 C CA . GLY A 1 348 ? 10.906 25.812 4.449 1 87.62 348 GLY A CA 1
ATOM 2595 C C . GLY A 1 348 ? 9.5 26.172 4.887 1 87.62 348 GLY A C 1
ATOM 2596 O O . GLY A 1 348 ? 8.555 26.109 4.094 1 87.62 348 GLY A O 1
ATOM 2597 N N . ILE A 1 349 ? 9.359 26.422 6.215 1 91.75 349 ILE A N 1
ATOM 2598 C CA . ILE A 1 349 ? 8.047 26.625 6.82 1 91.75 349 ILE A CA 1
ATOM 2599 C C . ILE A 1 349 ? 7.988 28 7.465 1 91.75 349 ILE A C 1
ATOM 2601 O O . ILE A 1 349 ? 8.656 28.266 8.469 1 91.75 349 ILE A O 1
ATOM 2605 N N . PRO A 1 350 ? 7.227 28.938 6.906 1 95.31 350 PRO A N 1
ATOM 2606 C CA . PRO A 1 350 ? 7.016 30.203 7.617 1 95.31 350 PRO A CA 1
ATOM 2607 C C . PRO A 1 350 ? 6.137 30.047 8.859 1 95.31 350 PRO A C 1
ATOM 2609 O O . PRO A 1 350 ? 5.199 29.25 8.852 1 95.31 350 PRO A O 1
ATOM 2612 N N . VAL A 1 351 ? 6.477 30.828 9.898 1 97.75 351 VAL A N 1
ATOM 2613 C CA . VAL A 1 351 ? 5.73 30.75 11.148 1 97.75 351 VAL A CA 1
ATOM 2614 C C . VAL A 1 351 ? 5.316 32.156 11.594 1 97.75 351 VAL A C 1
ATOM 2616 O O . VAL A 1 351 ? 6.141 33.062 11.633 1 97.75 351 VAL A O 1
ATOM 2619 N N . CYS A 1 352 ? 4.039 32.312 11.805 1 98.5 352 CYS A N 1
ATOM 2620 C CA . CYS A 1 352 ? 3.551 33.531 12.445 1 98.5 352 CYS A CA 1
ATOM 2621 C C . CYS A 1 352 ? 3.797 33.5 13.953 1 98.5 352 CYS A C 1
ATOM 2623 O O . CYS A 1 352 ? 3.346 32.562 14.633 1 98.5 352 CYS A O 1
ATOM 2625 N N . ASP A 1 353 ? 4.531 34.5 14.5 1 98.5 353 ASP A N 1
ATOM 2626 C CA . ASP A 1 353 ? 4.82 34.469 15.93 1 98.5 353 ASP A CA 1
ATOM 2627 C C . ASP A 1 353 ? 4.547 35.812 16.594 1 98.5 353 ASP A C 1
ATOM 2629 O O . ASP A 1 353 ? 4.992 36.062 17.703 1 98.5 353 ASP A O 1
ATOM 2633 N N . GLU A 1 354 ? 3.967 36.719 15.844 1 98.31 354 GLU A N 1
ATOM 2634 C CA . GLU A 1 354 ? 3.543 38.031 16.391 1 98.31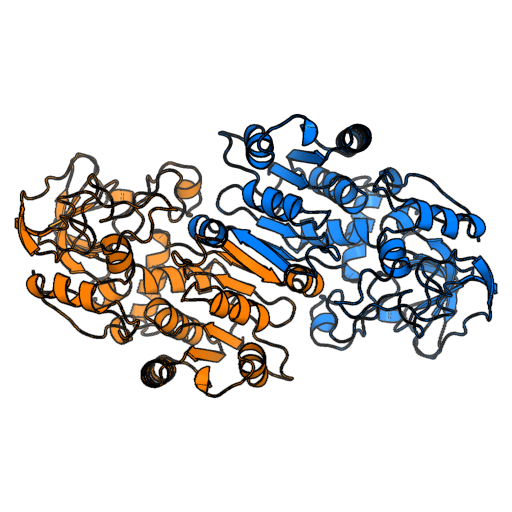 354 GLU A CA 1
ATOM 2635 C C . GLU A 1 354 ? 2.055 38.25 16.141 1 98.31 354 GLU A C 1
ATOM 2637 O O . GLU A 1 354 ? 1.606 38.281 15 1 98.31 354 GLU A O 1
ATOM 2642 N N . PHE A 1 355 ? 1.365 38.438 17.25 1 97.94 355 PHE A N 1
ATOM 2643 C CA . PHE A 1 355 ? -0.086 38.531 17.172 1 97.94 355 PHE A CA 1
ATOM 2644 C C . PHE A 1 355 ? -0.562 39.844 17.812 1 97.94 355 PHE A C 1
ATOM 2646 O O . PHE A 1 355 ? 0.046 40.312 18.781 1 97.94 355 PHE A O 1
ATOM 2653 N N . MET B 1 1 ? 9.031 -38 -25.281 1 97.44 1 MET B N 1
ATOM 2654 C CA . MET B 1 1 ? 7.895 -37.938 -24.359 1 97.44 1 MET B CA 1
ATOM 2655 C C . MET B 1 1 ? 6.777 -37.062 -24.922 1 97.44 1 MET B C 1
ATOM 2657 O O . MET B 1 1 ? 7.023 -36.219 -25.766 1 97.44 1 MET B O 1
ATOM 2661 N N . ARG B 1 2 ? 5.586 -37.25 -24.469 1 98.19 2 ARG B N 1
ATOM 2662 C CA . ARG B 1 2 ? 4.449 -36.469 -24.922 1 98.19 2 ARG B CA 1
ATOM 2663 C C . ARG B 1 2 ? 4.379 -35.125 -24.172 1 98.19 2 ARG B C 1
ATOM 2665 O O . ARG B 1 2 ? 4.637 -35.094 -22.969 1 98.19 2 ARG B O 1
ATOM 2672 N N . ALA B 1 3 ? 4.137 -34.094 -24.875 1 98.62 3 ALA B N 1
ATOM 2673 C CA . ALA B 1 3 ? 3.98 -32.781 -24.281 1 98.62 3 ALA B CA 1
ATOM 2674 C C . ALA B 1 3 ? 3.051 -31.906 -25.125 1 98.62 3 ALA B C 1
ATOM 2676 O O . ALA B 1 3 ? 2.881 -32.156 -26.328 1 98.62 3 ALA B O 1
ATOM 2677 N N . VAL B 1 4 ? 2.352 -31 -24.484 1 98.25 4 VAL B N 1
ATOM 2678 C CA . VAL B 1 4 ? 1.602 -29.969 -25.203 1 98.25 4 VAL B CA 1
ATOM 2679 C C . VAL B 1 4 ? 2.551 -28.875 -25.688 1 98.25 4 VAL B C 1
ATOM 2681 O O . VAL B 1 4 ? 3.164 -28.188 -24.859 1 98.25 4 VAL B O 1
ATOM 2684 N N . VAL B 1 5 ? 2.621 -28.672 -26.953 1 97.5 5 VAL B N 1
ATOM 2685 C CA . VAL B 1 5 ? 3.658 -27.797 -27.5 1 97.5 5 VAL B CA 1
ATOM 2686 C C . VAL B 1 5 ? 3.02 -26.562 -28.109 1 97.5 5 VAL B C 1
ATOM 2688 O O . VAL B 1 5 ? 2.055 -26.656 -28.875 1 97.5 5 VAL B O 1
ATOM 2691 N N . PHE B 1 6 ? 3.551 -25.406 -27.672 1 96.44 6 PHE B N 1
ATOM 2692 C CA . PHE B 1 6 ? 3.182 -24.125 -28.25 1 96.44 6 PHE B CA 1
ATOM 2693 C C . PHE B 1 6 ? 3.998 -23.828 -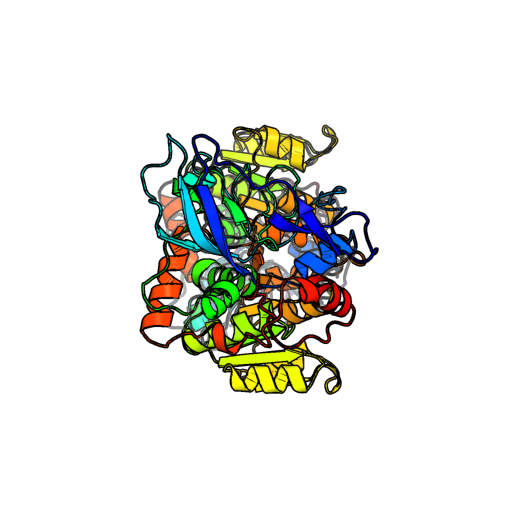29.5 1 96.44 6 PHE B C 1
ATOM 2695 O O . PHE B 1 6 ? 5.223 -23.984 -29.5 1 96.44 6 PHE B O 1
ATOM 2702 N N . GLU B 1 7 ? 3.328 -23.391 -30.578 1 94.75 7 GLU B N 1
ATOM 2703 C CA . GLU B 1 7 ? 4.043 -23.047 -31.812 1 94.75 7 GLU B CA 1
ATOM 2704 C C . GLU B 1 7 ? 3.832 -21.594 -32.188 1 94.75 7 GLU B C 1
ATOM 2706 O O . GLU B 1 7 ? 4.77 -20.906 -32.594 1 94.75 7 GLU B O 1
ATOM 2711 N N . GLU B 1 8 ? 2.604 -21.109 -32.031 1 92.38 8 GLU B N 1
ATOM 2712 C CA . GLU B 1 8 ? 2.252 -19.75 -32.406 1 92.38 8 GLU B CA 1
ATOM 2713 C C . GLU B 1 8 ? 1.085 -19.219 -31.578 1 92.38 8 GLU B C 1
ATOM 2715 O O . GLU B 1 8 ? 0.148 -19.969 -31.281 1 92.38 8 GLU B O 1
ATOM 2720 N N . ALA B 1 9 ? 1.232 -17.922 -31.281 1 90.19 9 ALA B N 1
ATOM 2721 C CA . ALA B 1 9 ? 0.177 -17.297 -30.484 1 90.19 9 ALA B CA 1
ATOM 2722 C C . ALA B 1 9 ? -1.182 -17.453 -31.156 1 90.19 9 ALA B C 1
ATOM 2724 O O . ALA B 1 9 ? -1.314 -17.203 -32.375 1 90.19 9 ALA B O 1
ATOM 2725 N N . GLY B 1 10 ? -2.078 -17.891 -30.391 1 90.12 10 GLY B N 1
ATOM 2726 C CA . GLY B 1 10 ? -3.449 -17.984 -30.875 1 90.12 10 GLY B CA 1
ATOM 2727 C C . GLY B 1 10 ? -3.719 -19.219 -31.703 1 90.12 10 GLY B C 1
ATOM 2728 O O . GLY B 1 10 ? -4.871 -19.531 -32 1 90.12 10 GLY B O 1
ATOM 2729 N N . GLU B 1 11 ? -2.734 -19.922 -32.125 1 92.88 11 GLU B N 1
ATOM 2730 C CA . GLU B 1 11 ? -2.914 -21.156 -32.875 1 92.88 11 GLU B CA 1
ATOM 2731 C C . GLU B 1 11 ? -3.037 -22.359 -31.938 1 92.88 11 GLU B C 1
ATOM 2733 O O . GLU B 1 11 ? -2.338 -22.438 -30.922 1 92.88 11 GLU B O 1
ATOM 2738 N N . PRO B 1 12 ? -3.881 -23.219 -32.281 1 92.94 12 PRO B N 1
ATOM 2739 C CA . PRO B 1 12 ? -4.09 -24.375 -31.391 1 92.94 12 PRO B CA 1
ATOM 2740 C C . PRO B 1 12 ? -2.797 -25.109 -31.078 1 92.94 12 PRO B C 1
ATOM 2742 O O . PRO B 1 12 ? -1.981 -25.344 -31.984 1 92.94 12 PRO B O 1
ATOM 2745 N N . MET B 1 13 ? -2.646 -25.422 -29.844 1 95.69 13 MET B N 1
ATOM 2746 C CA . MET B 1 13 ? -1.52 -26.25 -29.422 1 95.69 13 MET B CA 1
ATOM 2747 C C . MET B 1 13 ? -1.809 -27.719 -29.656 1 95.69 13 MET B C 1
ATOM 2749 O O . MET B 1 13 ? -2.969 -28.125 -29.766 1 95.69 13 MET B O 1
ATOM 2753 N N . GLU B 1 14 ? -0.757 -28.469 -29.828 1 95.5 14 GLU B N 1
ATOM 2754 C CA . GLU B 1 14 ? -0.904 -29.891 -30.094 1 95.5 14 GLU B CA 1
ATOM 2755 C C . GLU B 1 14 ? 0.012 -30.719 -29.188 1 95.5 14 GLU B C 1
ATOM 2757 O O . GLU B 1 14 ? 1.057 -30.234 -28.75 1 95.5 14 GLU B O 1
ATOM 2762 N N . VAL B 1 15 ? -0.464 -31.906 -28.875 1 97.94 15 VAL B N 1
ATOM 2763 C CA . VAL B 1 15 ? 0.41 -32.875 -28.203 1 97.94 15 VAL B CA 1
ATOM 2764 C C . VAL B 1 15 ? 1.412 -33.438 -29.203 1 97.94 15 VAL B C 1
ATOM 2766 O O . VAL B 1 15 ? 1.025 -33.938 -30.266 1 97.94 15 VAL B O 1
ATOM 2769 N N . GLN B 1 16 ? 2.625 -33.344 -28.875 1 98 16 GLN B N 1
ATOM 2770 C CA . GLN B 1 16 ? 3.705 -33.812 -29.734 1 98 16 GLN B CA 1
ATOM 2771 C C . GLN B 1 16 ? 4.699 -34.656 -28.938 1 98 16 GLN B C 1
ATOM 2773 O O . GLN B 1 16 ? 4.703 -34.625 -27.703 1 98 16 GLN B O 1
ATOM 2778 N N . GLU B 1 17 ? 5.402 -35.469 -29.734 1 97.94 17 GLU B N 1
ATOM 2779 C CA . GLU B 1 17 ? 6.559 -36.156 -29.141 1 97.94 17 GLU B CA 1
ATOM 2780 C C . GLU B 1 17 ? 7.777 -35.25 -29.125 1 97.94 17 GLU B C 1
ATOM 2782 O O . GLU B 1 17 ? 8.172 -34.688 -30.172 1 97.94 17 GLU B O 1
ATOM 2787 N N . VAL B 1 18 ? 8.305 -35.031 -27.906 1 97.19 18 VAL B N 1
ATOM 2788 C CA . VAL B 1 18 ? 9.484 -34.188 -27.766 1 97.19 18 VAL B CA 1
ATOM 2789 C C . VAL B 1 18 ? 10.57 -34.938 -27 1 97.19 18 VAL B C 1
ATOM 2791 O O . VAL B 1 18 ? 10.312 -36.031 -26.469 1 97.19 18 VAL B O 1
ATOM 2794 N N . ASP B 1 19 ? 11.766 -34.406 -26.984 1 96.31 19 ASP B N 1
ATOM 2795 C CA . ASP B 1 19 ? 12.859 -35.062 -26.25 1 96.31 19 ASP B CA 1
ATOM 2796 C C . ASP B 1 19 ? 12.594 -35 -24.734 1 96.31 19 ASP B C 1
ATOM 2798 O O . ASP B 1 19 ? 12.102 -34 -24.219 1 96.31 19 ASP B O 1
ATOM 2802 N N . ARG B 1 20 ? 12.867 -36.094 -24.109 1 96.5 20 ARG B N 1
ATOM 2803 C CA . ARG B 1 20 ? 12.812 -36.125 -22.656 1 96.5 20 ARG B CA 1
ATOM 2804 C C . ARG B 1 20 ? 13.867 -35.188 -22.047 1 96.5 20 ARG B C 1
ATOM 2806 O O . ARG B 1 20 ? 14.992 -35.125 -22.547 1 96.5 20 ARG B O 1
ATOM 2813 N N . PRO B 1 21 ? 13.547 -34.531 -20.953 1 97.06 21 PRO B N 1
ATOM 2814 C CA . PRO B 1 21 ? 14.578 -33.719 -20.312 1 97.06 21 PRO B CA 1
ATOM 2815 C C . PRO B 1 21 ? 15.594 -34.562 -19.531 1 97.06 21 PRO B C 1
ATOM 2817 O O . PRO B 1 21 ? 15.273 -35.656 -19.078 1 97.06 21 PRO B O 1
ATOM 2820 N N . GLU B 1 22 ? 16.766 -34.094 -19.516 1 97.19 22 GLU B N 1
ATOM 2821 C CA . GLU B 1 22 ? 17.828 -34.625 -18.672 1 97.19 22 GLU B CA 1
ATOM 2822 C C . GLU B 1 22 ? 18.203 -33.656 -17.578 1 97.19 22 GLU B C 1
ATOM 2824 O O . GLU B 1 22 ? 18.266 -32.438 -17.812 1 97.19 22 GLU B O 1
ATOM 2829 N N . ALA B 1 23 ? 18.469 -34.156 -16.438 1 97.62 23 ALA B N 1
ATOM 2830 C CA . ALA B 1 23 ? 18.781 -33.281 -15.32 1 97.62 23 ALA B CA 1
ATOM 2831 C C . ALA B 1 23 ? 20.203 -32.75 -15.43 1 97.62 23 ALA B C 1
ATOM 2833 O O . ALA B 1 23 ? 21.172 -33.531 -15.469 1 97.62 23 ALA B O 1
ATOM 2834 N N . ASP B 1 24 ? 20.375 -31.422 -15.484 1 97.44 24 ASP B N 1
ATOM 2835 C CA . ASP B 1 24 ? 21.672 -30.828 -15.25 1 97.44 24 ASP B CA 1
ATOM 2836 C C . ASP B 1 24 ? 22.109 -31 -13.797 1 97.44 24 ASP B C 1
ATOM 2838 O O . ASP B 1 24 ? 21.359 -31.547 -12.984 1 97.44 24 ASP B O 1
ATOM 2842 N N . ALA B 1 25 ? 23.266 -30.516 -13.43 1 98.19 25 ALA B N 1
ATOM 2843 C CA . ALA B 1 25 ? 23.906 -30.766 -12.133 1 98.19 25 ALA B CA 1
ATOM 2844 C C . ALA B 1 25 ? 23.016 -30.281 -10.984 1 98.19 25 ALA B C 1
ATOM 2846 O O . ALA B 1 25 ? 22.938 -30.938 -9.938 1 98.19 25 ALA B O 1
ATOM 2847 N N . ASP B 1 26 ? 22.297 -29.188 -11.117 1 97.94 26 ASP B N 1
ATOM 2848 C CA . ASP B 1 26 ? 21.5 -28.625 -10.031 1 97.94 26 ASP B CA 1
ATOM 2849 C C . ASP B 1 26 ? 20.016 -28.844 -10.266 1 97.94 26 ASP B C 1
ATOM 2851 O O . ASP B 1 26 ? 19.172 -28.203 -9.625 1 97.94 26 ASP B O 1
ATOM 2855 N N . GLU B 1 27 ? 19.672 -29.781 -11.18 1 98.5 27 GLU B N 1
ATOM 2856 C CA . GLU B 1 27 ? 18.281 -29.969 -11.586 1 98.5 27 GLU B CA 1
ATOM 2857 C C . GLU B 1 27 ? 17.781 -31.359 -11.172 1 98.5 27 GLU B C 1
ATOM 2859 O O . GLU B 1 27 ? 18.578 -32.219 -10.766 1 98.5 27 GLU B O 1
ATOM 2864 N N . ILE B 1 28 ? 16.516 -31.469 -11.203 1 98.81 28 ILE B N 1
ATOM 2865 C CA . ILE B 1 28 ? 15.844 -32.781 -11.156 1 98.81 28 ILE B CA 1
ATOM 2866 C C . ILE B 1 28 ? 14.883 -32.906 -12.336 1 98.81 28 ILE B C 1
ATOM 2868 O O . ILE B 1 28 ? 14.516 -31.906 -12.961 1 98.81 28 ILE B O 1
ATOM 2872 N N . VAL B 1 29 ? 14.578 -34.094 -12.688 1 98.88 29 VAL B N 1
ATOM 2873 C CA . VAL B 1 29 ? 13.5 -34.406 -13.625 1 98.88 29 VAL B CA 1
ATOM 2874 C C . VAL B 1 29 ? 12.352 -35.094 -12.883 1 98.88 29 VAL B C 1
ATOM 2876 O O . VAL B 1 29 ? 12.562 -36.031 -12.109 1 98.88 29 VAL B O 1
ATOM 2879 N N . VAL B 1 30 ? 11.203 -34.594 -13.062 1 98.88 30 VAL B N 1
ATOM 2880 C CA . VAL B 1 30 ? 10.031 -35.031 -12.32 1 98.88 30 VAL B CA 1
ATOM 2881 C C . VAL B 1 30 ? 9.023 -35.656 -13.281 1 98.88 30 VAL B C 1
ATOM 2883 O O . VAL B 1 30 ? 8.719 -35.094 -14.336 1 98.88 30 VAL B O 1
ATOM 2886 N N . GLU B 1 31 ? 8.602 -36.844 -13.008 1 98.88 31 GLU B N 1
ATOM 2887 C CA . GLU B 1 31 ? 7.457 -37.438 -13.703 1 98.88 31 GLU B CA 1
ATOM 2888 C C . GLU B 1 31 ? 6.152 -36.781 -13.273 1 98.88 31 GLU B C 1
ATOM 2890 O O . GLU B 1 31 ? 5.785 -36.812 -12.102 1 98.88 31 GLU B O 1
ATOM 2895 N N . THR B 1 32 ? 5.461 -36.188 -14.234 1 98.75 32 THR B N 1
ATOM 2896 C CA . THR B 1 32 ? 4.305 -35.375 -13.914 1 98.75 32 THR B CA 1
ATOM 2897 C C . THR B 1 32 ? 3.123 -36.219 -13.484 1 98.75 32 THR B C 1
ATOM 2899 O O . THR B 1 32 ? 2.764 -37.188 -14.164 1 98.75 32 THR B O 1
ATOM 2902 N N . GLU B 1 33 ? 2.576 -35.906 -12.352 1 98.5 33 GLU B N 1
ATOM 2903 C CA . GLU B 1 33 ? 1.362 -36.562 -11.883 1 98.5 33 GLU B CA 1
ATOM 2904 C C . GLU B 1 33 ? 0.127 -35.719 -12.156 1 98.5 33 GLU B C 1
ATOM 2906 O O . GLU B 1 33 ? -0.932 -36.25 -12.508 1 98.5 33 GLU B O 1
ATOM 2911 N N . ALA B 1 34 ? 0.232 -34.5 -11.969 1 98.62 34 ALA B N 1
ATOM 2912 C CA . ALA B 1 34 ? -0.84 -33.531 -12.219 1 98.62 34 ALA B CA 1
ATOM 2913 C C . ALA B 1 34 ? -0.28 -32.125 -12.461 1 98.62 34 ALA B C 1
ATOM 2915 O O . ALA B 1 34 ? 0.847 -31.828 -12.062 1 98.62 34 ALA B O 1
ATOM 2916 N N . CYS B 1 35 ? -0.966 -31.297 -13.164 1 98.38 35 CYS B N 1
ATOM 2917 C CA . CYS B 1 35 ? -0.608 -29.906 -13.43 1 98.38 35 CYS B CA 1
ATOM 2918 C C . CYS B 1 35 ? -1.854 -29.047 -13.617 1 98.38 35 CYS B C 1
ATOM 2920 O O . CYS B 1 35 ? -2.695 -29.344 -14.469 1 98.38 35 CYS B O 1
ATOM 2922 N N . GLY B 1 36 ? -1.94 -28.016 -12.789 1 96.81 36 GLY B N 1
ATOM 2923 C CA . GLY B 1 36 ? -3.061 -27.094 -12.977 1 96.81 36 GLY B CA 1
ATOM 2924 C C . GLY B 1 36 ? -3.031 -26.391 -14.312 1 96.81 36 GLY B C 1
ATOM 2925 O O . GLY B 1 36 ? -1.957 -26.125 -14.859 1 96.81 36 GLY B O 1
ATOM 2926 N N . VAL B 1 37 ? -4.207 -26.141 -14.875 1 95.5 37 VAL B N 1
ATOM 2927 C CA . VAL B 1 37 ? -4.348 -25.297 -16.062 1 95.5 37 VAL B CA 1
ATOM 2928 C C . VAL B 1 37 ? -4.809 -23.891 -15.648 1 95.5 37 VAL B C 1
ATOM 2930 O O . VAL B 1 37 ? -5.906 -23.734 -15.117 1 95.5 37 VAL B O 1
ATOM 2933 N N . CYS B 1 38 ? -4.004 -22.969 -15.867 1 92.69 38 CYS B N 1
ATOM 2934 C CA . CYS B 1 38 ? -4.223 -21.609 -15.359 1 92.69 38 CYS B CA 1
ATOM 2935 C C . CYS B 1 38 ? -4.512 -20.641 -16.5 1 92.69 38 CYS B C 1
ATOM 2937 O O . CYS B 1 38 ? -4.059 -20.859 -17.625 1 92.69 38 CYS B O 1
ATOM 2939 N N . ARG B 1 39 ? -5.199 -19.578 -16.172 1 89.75 39 ARG B N 1
ATOM 2940 C CA . ARG B 1 39 ? -5.496 -18.547 -17.188 1 89.75 39 ARG B CA 1
ATOM 2941 C C . ARG B 1 39 ? -4.219 -17.891 -17.688 1 89.75 39 ARG B C 1
ATOM 2943 O O . ARG B 1 39 ? -4.176 -17.391 -18.812 1 89.75 39 ARG B O 1
ATOM 2950 N N . SER B 1 40 ? -3.232 -17.859 -16.891 1 89.19 40 SER B N 1
ATOM 2951 C CA . SER B 1 40 ? -1.952 -17.328 -17.344 1 89.19 40 SER B CA 1
ATOM 2952 C C . SER B 1 40 ? -1.428 -18.094 -18.547 1 89.19 40 SER B C 1
ATOM 2954 O O . SER B 1 40 ? -0.736 -17.531 -19.406 1 89.19 40 SER B O 1
ATOM 2956 N N . ASP B 1 41 ? -1.719 -19.359 -18.656 1 90.81 41 ASP B N 1
ATOM 2957 C CA . ASP B 1 41 ? -1.392 -20.125 -19.859 1 90.81 41 ASP B CA 1
ATOM 2958 C C . ASP B 1 41 ? -2.115 -19.547 -21.078 1 90.81 41 ASP B C 1
ATOM 2960 O O . ASP B 1 41 ? -1.539 -19.469 -22.172 1 90.81 41 ASP B O 1
ATOM 2964 N N . TRP B 1 42 ? -3.338 -19.219 -20.828 1 89.81 42 TRP B N 1
ATOM 2965 C CA . TRP B 1 42 ? -4.125 -18.625 -21.906 1 89.81 42 TRP B CA 1
ATOM 2966 C C . TRP B 1 42 ? -3.547 -17.281 -22.328 1 89.81 42 TRP B C 1
ATOM 2968 O O . TRP B 1 42 ? -3.42 -17 -23.516 1 89.81 42 TRP B O 1
ATOM 2978 N N . HIS B 1 43 ? -3.211 -16.422 -21.328 1 87.19 43 HIS B N 1
ATOM 2979 C CA . HIS B 1 43 ? -2.629 -15.125 -21.625 1 87.19 43 HIS B CA 1
ATOM 2980 C C . HIS B 1 43 ? -1.35 -15.273 -22.453 1 87.19 43 HIS B C 1
ATOM 2982 O O . HIS B 1 43 ? -1.139 -14.539 -23.422 1 87.19 43 HIS B O 1
ATOM 2988 N N . ALA B 1 44 ? -0.543 -16.172 -22.016 1 87.31 44 ALA B N 1
ATOM 2989 C CA . ALA B 1 44 ? 0.698 -16.438 -22.734 1 87.31 44 ALA B CA 1
ATOM 2990 C C . ALA B 1 44 ? 0.415 -16.938 -24.156 1 87.31 44 ALA B C 1
ATOM 2992 O O . ALA B 1 44 ? 1.057 -16.516 -25.109 1 87.31 44 ALA B O 1
ATOM 2993 N N . TRP B 1 45 ? -0.568 -17.781 -24.219 1 90.12 45 TRP B N 1
ATOM 2994 C CA . TRP B 1 45 ? -0.957 -18.359 -25.516 1 90.12 45 TRP B CA 1
ATOM 2995 C C . TRP B 1 45 ? -1.46 -17.266 -26.453 1 90.12 45 TRP B C 1
ATOM 2997 O O . TRP B 1 45 ? -1.196 -17.312 -27.656 1 90.12 45 TRP B O 1
ATOM 3007 N N . GLN B 1 46 ? -2.082 -16.266 -25.828 1 87.5 46 GLN B N 1
ATOM 3008 C CA . GLN B 1 46 ? -2.652 -15.18 -26.625 1 87.5 46 GLN B CA 1
ATOM 3009 C C . GLN B 1 46 ? -1.603 -14.117 -26.953 1 87.5 46 GLN B C 1
ATOM 3011 O O . GLN B 1 46 ? -1.831 -13.25 -27.781 1 87.5 46 GLN B O 1
ATOM 3016 N N . GLY B 1 47 ? -0.492 -14.141 -26.266 1 81.19 47 GLY B N 1
ATOM 3017 C CA . GLY B 1 47 ? 0.496 -13.078 -26.406 1 81.19 47 GLY B CA 1
ATOM 3018 C C . GLY B 1 47 ? 0.141 -11.82 -25.641 1 81.19 47 GLY B C 1
ATOM 3019 O O . GLY B 1 47 ? 0.58 -10.727 -26 1 81.19 47 GLY B O 1
ATOM 3020 N N . ASP B 1 48 ? -0.642 -11.836 -24.656 1 78.69 48 ASP B N 1
ATOM 3021 C CA . ASP B 1 48 ? -1.217 -10.719 -23.906 1 78.69 48 ASP B CA 1
ATOM 3022 C C . ASP B 1 48 ? -0.211 -10.148 -22.906 1 78.69 48 ASP B C 1
ATOM 3024 O O . ASP B 1 48 ? -0.458 -9.109 -22.297 1 78.69 48 ASP B O 1
ATOM 3028 N N . TRP B 1 49 ? 1.021 -10.617 -22.719 1 77.75 49 TRP B N 1
ATOM 3029 C CA . TRP B 1 49 ? 1.959 -10.172 -21.703 1 77.75 49 TRP B CA 1
ATOM 3030 C C . TRP B 1 49 ? 3.254 -9.664 -22.328 1 77.75 49 TRP B C 1
ATOM 3032 O O . TRP B 1 49 ? 4.297 -9.633 -21.672 1 77.75 49 TRP B O 1
ATOM 3042 N N . ASP B 1 50 ? 3.031 -9.164 -23.5 1 76.56 50 ASP B N 1
ATOM 3043 C CA . ASP B 1 50 ? 4.219 -8.68 -24.203 1 76.56 50 ASP B CA 1
ATOM 3044 C C . ASP B 1 50 ? 4.809 -7.461 -23.484 1 76.56 50 ASP B C 1
ATOM 3046 O O . ASP B 1 50 ? 6.031 -7.297 -23.453 1 76.56 50 ASP B O 1
ATOM 3050 N N . TRP B 1 51 ? 3.922 -6.742 -22.859 1 73.81 51 TRP B N 1
ATOM 3051 C CA . TRP B 1 51 ? 4.387 -5.488 -22.281 1 73.81 51 TRP B CA 1
ATOM 3052 C C . TRP B 1 51 ? 5.188 -5.742 -21.016 1 73.81 51 TRP B C 1
ATOM 3054 O O . TRP B 1 51 ? 5.906 -4.859 -20.531 1 73.81 51 TRP B O 1
ATOM 3064 N N . ILE B 1 52 ? 5.031 -6.965 -20.484 1 72.12 52 ILE B N 1
ATOM 3065 C CA . ILE B 1 52 ? 5.84 -7.277 -19.312 1 72.12 52 ILE B CA 1
ATOM 3066 C C . ILE B 1 52 ? 6.938 -8.266 -19.688 1 72.12 52 ILE B C 1
ATOM 3068 O O . ILE B 1 52 ? 7.496 -8.945 -18.812 1 72.12 52 ILE B O 1
ATOM 3072 N N . GLY B 1 53 ? 7.086 -8.469 -20.953 1 71.62 53 GLY B N 1
ATOM 3073 C CA . GLY B 1 53 ? 8.258 -9.203 -21.406 1 71.62 53 GLY B CA 1
ATOM 3074 C C . GLY B 1 53 ? 8.016 -10.695 -21.516 1 71.62 53 GLY B C 1
ATOM 3075 O O . GLY B 1 53 ? 8.969 -11.477 -21.609 1 71.62 53 GLY B O 1
ATOM 3076 N N . VAL B 1 5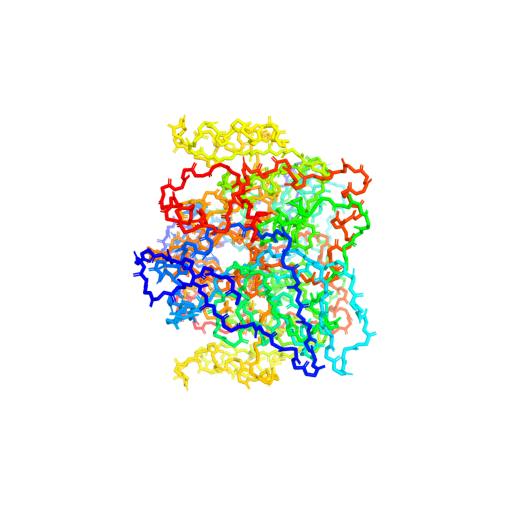4 ? 6.812 -11.117 -21.359 1 76.5 54 VAL B N 1
ATOM 3077 C CA . VAL B 1 54 ? 6.523 -12.539 -21.5 1 76.5 54 VAL B CA 1
ATOM 3078 C C . VAL B 1 54 ? 6.023 -12.828 -22.922 1 76.5 54 VAL B C 1
ATOM 3080 O O . VAL B 1 54 ? 4.891 -12.492 -23.266 1 76.5 54 VAL B O 1
ATOM 3083 N N . ALA B 1 55 ? 6.973 -13.398 -23.844 1 78.81 55 ALA B N 1
ATOM 3084 C CA . ALA B 1 55 ? 6.664 -13.797 -25.219 1 78.81 55 ALA B CA 1
ATOM 3085 C C . ALA B 1 55 ? 7.121 -15.227 -25.484 1 78.81 55 ALA B C 1
ATOM 3087 O O . ALA B 1 55 ? 8.305 -15.469 -25.75 1 78.81 55 ALA B O 1
ATOM 3088 N N . PRO B 1 56 ? 6.16 -16.094 -25.406 1 87.25 56 PRO B N 1
ATOM 3089 C CA . PRO B 1 56 ? 6.52 -17.484 -25.656 1 87.25 56 PRO B CA 1
ATOM 3090 C C . PRO B 1 56 ? 7.082 -17.719 -27.047 1 87.25 56 PRO B C 1
ATOM 3092 O O . PRO B 1 56 ? 6.711 -17.016 -28 1 87.25 56 PRO B O 1
ATOM 3095 N N . THR B 1 57 ? 8.016 -18.641 -27.172 1 90.62 57 THR B N 1
ATOM 3096 C CA . THR B 1 57 ? 8.641 -19.016 -28.438 1 90.62 57 THR B CA 1
ATOM 3097 C C . THR B 1 57 ? 8.133 -20.375 -28.922 1 90.62 57 THR B C 1
ATOM 3099 O O . THR B 1 57 ? 7.727 -21.203 -28.109 1 90.62 57 THR B O 1
ATOM 3102 N N . PRO B 1 58 ? 8.234 -20.547 -30.281 1 93.62 58 PRO B N 1
ATOM 3103 C CA . PRO B 1 58 ? 7.812 -21.844 -30.812 1 93.62 58 PRO B CA 1
ATOM 3104 C C . PRO B 1 58 ? 8.562 -23 -30.156 1 93.62 58 PRO B C 1
ATOM 3106 O O . PRO B 1 58 ? 9.766 -22.906 -29.906 1 93.62 58 PRO B O 1
ATOM 3109 N N . GLY B 1 59 ? 7.793 -24.094 -29.922 1 95.06 59 GLY B N 1
ATOM 3110 C CA . GLY B 1 59 ? 8.383 -25.281 -29.312 1 95.06 59 GLY B CA 1
ATOM 3111 C C . GLY B 1 59 ? 8.266 -25.312 -27.812 1 95.06 59 GLY B C 1
ATOM 3112 O O . GLY B 1 59 ? 8.609 -26.312 -27.172 1 95.06 59 GLY B O 1
ATOM 3113 N N . LEU B 1 60 ? 7.715 -24.266 -27.281 1 95.5 60 LEU B N 1
ATOM 3114 C CA . LEU B 1 60 ? 7.625 -24.141 -25.828 1 95.5 60 LEU B CA 1
ATOM 3115 C C . LEU B 1 60 ? 6.543 -25.062 -25.281 1 95.5 60 LEU B C 1
ATOM 3117 O O . LEU B 1 60 ? 5.516 -25.281 -25.922 1 95.5 60 LEU B O 1
ATOM 3121 N N . VAL B 1 61 ? 6.812 -25.688 -24.125 1 97.06 61 VAL B N 1
ATOM 3122 C CA . VAL B 1 61 ? 5.84 -26.453 -23.359 1 97.06 61 VAL B CA 1
ATOM 3123 C C . VAL B 1 61 ? 5.359 -25.641 -22.156 1 97.06 61 VAL B C 1
ATOM 3125 O O . VAL B 1 61 ? 6.152 -25.266 -21.297 1 97.06 61 VAL B O 1
ATOM 3128 N N . PHE B 1 62 ? 3.967 -25.375 -22.094 1 95.75 62 PHE B N 1
ATOM 3129 C CA . PHE B 1 62 ? 3.4 -24.609 -20.984 1 95.75 62 PHE B CA 1
ATOM 3130 C C . PHE B 1 62 ? 3.207 -25.5 -19.766 1 95.75 62 PHE B C 1
ATOM 3132 O O . PHE B 1 62 ? 3.684 -26.625 -19.734 1 95.75 62 PHE B O 1
ATOM 3139 N N . GLY B 1 63 ? 2.592 -24.938 -18.766 1 96.44 63 GLY B N 1
ATOM 3140 C CA . GLY B 1 63 ? 2.312 -25.625 -17.5 1 96.44 63 GLY B CA 1
ATOM 3141 C C . GLY B 1 63 ? 3.223 -25.188 -16.375 1 96.44 63 GLY B C 1
ATOM 3142 O O . GLY B 1 63 ? 4.43 -25.422 -16.406 1 96.44 63 GLY B O 1
ATOM 3143 N N . HIS B 1 64 ? 2.652 -24.547 -15.359 1 96.75 64 HIS B N 1
ATOM 3144 C CA . HIS B 1 64 ? 3.508 -23.984 -14.32 1 96.75 64 HIS B CA 1
ATOM 3145 C C . HIS B 1 64 ? 2.982 -24.328 -12.93 1 96.75 64 HIS B C 1
ATOM 3147 O O . HIS B 1 64 ? 3.416 -23.734 -11.938 1 96.75 64 HIS B O 1
ATOM 3153 N N . GLU B 1 65 ? 2.053 -25.25 -12.844 1 96.88 65 GLU B N 1
ATOM 3154 C CA . GLU B 1 65 ? 1.47 -25.672 -11.57 1 96.88 65 GLU B CA 1
ATOM 3155 C C . GLU B 1 65 ? 1.575 -27.188 -11.383 1 96.88 65 GLU B C 1
ATOM 3157 O O . GLU B 1 65 ? 0.565 -27.859 -11.188 1 96.88 65 GLU B O 1
ATOM 3162 N N . PRO B 1 66 ? 2.729 -27.703 -11.289 1 97.44 66 PRO B N 1
ATOM 3163 C CA . PRO B 1 66 ? 2.9 -29.156 -11.367 1 97.44 66 PRO B CA 1
ATOM 3164 C C . PRO B 1 66 ? 3.053 -29.812 -9.992 1 97.44 66 PRO B C 1
ATOM 3166 O O . PRO B 1 66 ? 3.375 -29.125 -9.016 1 97.44 66 PRO B O 1
ATOM 3169 N N . VAL B 1 67 ? 2.77 -31.094 -9.945 1 97.94 67 VAL B N 1
ATOM 3170 C CA . VAL B 1 67 ? 3.146 -32.031 -8.906 1 97.94 67 VAL B CA 1
ATOM 3171 C C . VAL B 1 67 ? 3.576 -33.375 -9.539 1 97.94 67 VAL B C 1
ATOM 3173 O O . VAL B 1 67 ? 3.062 -33.75 -10.586 1 97.94 67 VAL B O 1
ATOM 3176 N N . GLY B 1 68 ? 4.566 -33.969 -8.93 1 98.38 68 GLY B N 1
ATOM 3177 C CA . GLY B 1 68 ? 5.004 -35.219 -9.492 1 98.38 68 GLY B CA 1
ATOM 3178 C C . GLY B 1 68 ? 6.055 -35.938 -8.648 1 98.38 68 GLY B C 1
ATOM 3179 O O . GLY B 1 68 ? 6.289 -35.562 -7.5 1 98.38 68 GLY B O 1
ATOM 3180 N N . THR B 1 69 ? 6.613 -36.938 -9.273 1 98.62 69 THR B N 1
ATOM 3181 C CA . THR B 1 69 ? 7.605 -37.781 -8.609 1 98.62 69 THR B CA 1
ATOM 3182 C C . THR B 1 69 ? 8.977 -37.625 -9.258 1 98.62 69 THR B C 1
ATOM 3184 O O . THR B 1 69 ? 9.102 -37.719 -10.484 1 98.62 69 THR B O 1
ATOM 3187 N N . VAL B 1 70 ? 9.984 -37.406 -8.422 1 98.88 70 VAL B N 1
ATOM 3188 C CA . VAL B 1 70 ? 11.352 -37.25 -8.922 1 98.88 70 VAL B CA 1
ATOM 3189 C C . VAL B 1 70 ? 11.82 -38.531 -9.586 1 98.88 70 VAL B C 1
ATOM 3191 O O . VAL B 1 70 ? 11.727 -39.594 -9.008 1 98.88 70 VAL B O 1
ATOM 3194 N N . LYS B 1 71 ? 12.344 -38.375 -10.805 1 98.69 71 LYS B N 1
ATOM 3195 C CA . LYS B 1 71 ? 12.812 -39.531 -11.578 1 98.69 71 LYS B CA 1
ATOM 3196 C C . LYS B 1 71 ? 14.328 -39.5 -11.773 1 98.69 71 LYS B C 1
ATOM 3198 O O . LYS B 1 71 ? 14.961 -40.531 -11.953 1 98.69 71 LYS B O 1
ATOM 3203 N N . GLU B 1 72 ? 14.828 -38.344 -11.812 1 98.69 72 GLU B N 1
ATOM 3204 C CA . GLU B 1 72 ? 16.266 -38.094 -11.992 1 98.69 72 GLU B CA 1
ATOM 3205 C C . GLU B 1 72 ? 16.75 -36.969 -11.109 1 98.69 72 GLU B C 1
ATOM 3207 O O . GLU B 1 72 ? 16.031 -35.969 -10.914 1 98.69 72 GLU B O 1
ATOM 3212 N N . VAL B 1 73 ? 17.969 -37.156 -10.578 1 98.62 73 VAL B N 1
ATOM 3213 C CA . VAL B 1 73 ? 18.562 -36.156 -9.703 1 98.62 73 VAL B CA 1
ATOM 3214 C C . VAL B 1 73 ? 19.969 -35.812 -10.195 1 98.62 73 VAL B C 1
ATOM 3216 O O . VAL B 1 73 ? 20.797 -36.688 -10.43 1 98.62 73 VAL B O 1
ATOM 3219 N N . GLY B 1 74 ? 20.203 -34.469 -10.422 1 98.56 74 GLY B N 1
ATOM 3220 C CA . GLY B 1 74 ? 21.531 -34.031 -10.797 1 98.56 74 GLY B CA 1
ATOM 3221 C C . GLY B 1 74 ? 22.547 -34.219 -9.695 1 98.56 74 GLY B C 1
ATOM 3222 O O . GLY B 1 74 ? 22.188 -34.375 -8.523 1 98.56 74 GLY B O 1
ATOM 3223 N N . GLU B 1 75 ? 23.812 -34.125 -10.07 1 98.25 75 GLU B N 1
ATOM 3224 C CA . GLU B 1 75 ? 24.906 -34.469 -9.172 1 98.25 75 GLU B CA 1
ATOM 3225 C C . GLU B 1 75 ? 25.031 -33.469 -8.031 1 98.25 75 GLU B C 1
ATOM 3227 O O . GLU B 1 75 ? 25.547 -33.781 -6.965 1 98.25 75 GLU B O 1
ATOM 3232 N N . ASP B 1 76 ? 24.547 -32.25 -8.219 1 98.25 76 ASP B N 1
ATOM 3233 C CA . ASP B 1 76 ? 24.719 -31.219 -7.207 1 98.25 76 ASP B CA 1
ATOM 3234 C C . ASP B 1 76 ? 23.484 -31.109 -6.32 1 98.25 76 ASP B C 1
ATOM 3236 O O . ASP B 1 76 ? 23.438 -30.297 -5.402 1 98.25 76 ASP B O 1
ATOM 3240 N N . VAL B 1 77 ? 22.484 -31.922 -6.629 1 98.5 77 VAL B N 1
ATOM 3241 C CA . VAL B 1 77 ? 21.281 -31.938 -5.816 1 98.5 77 VAL B CA 1
ATOM 3242 C C . VAL B 1 77 ? 21.484 -32.812 -4.594 1 98.5 77 VAL B C 1
ATOM 3244 O O . VAL B 1 77 ? 21.891 -33.969 -4.719 1 98.5 77 VAL B O 1
ATOM 3247 N N . SER B 1 78 ? 21.219 -32.281 -3.393 1 98.19 78 SER B N 1
ATOM 3248 C CA . SER B 1 78 ? 21.531 -33.031 -2.18 1 98.19 78 SER B CA 1
ATOM 3249 C C . SER B 1 78 ? 20.297 -33.219 -1.316 1 98.19 78 SER B C 1
ATOM 3251 O O . SER B 1 78 ? 20.266 -34.094 -0.45 1 98.19 78 SER B O 1
ATOM 3253 N N . GLU B 1 79 ? 19.234 -32.469 -1.512 1 97.69 79 GLU B N 1
ATOM 3254 C CA . GLU B 1 79 ? 18.094 -32.469 -0.603 1 97.69 79 GLU B CA 1
ATOM 3255 C C . GLU B 1 79 ? 16.969 -33.375 -1.133 1 97.69 79 GLU B C 1
ATOM 3257 O O . GLU B 1 79 ? 15.961 -33.562 -0.453 1 97.69 79 GLU B O 1
ATOM 3262 N N . LEU B 1 80 ? 17.078 -33.906 -2.355 1 98.5 80 LEU B N 1
ATOM 3263 C CA . LEU B 1 80 ? 16.031 -34.688 -3.016 1 98.5 80 LEU B CA 1
ATOM 3264 C C . LEU B 1 80 ? 16.578 -36 -3.527 1 98.5 80 LEU B C 1
ATOM 3266 O O . LEU B 1 80 ? 17.766 -36.125 -3.828 1 98.5 80 LEU B O 1
ATOM 3270 N N . SER B 1 81 ? 15.695 -36.969 -3.619 1 98.38 81 SER B N 1
ATOM 3271 C CA . SER B 1 81 ? 16.016 -38.281 -4.148 1 98.38 81 SER B CA 1
ATOM 3272 C C . SER B 1 81 ? 14.938 -38.781 -5.113 1 98.38 81 SER B C 1
ATOM 3274 O O . SER B 1 81 ? 13.797 -38.312 -5.059 1 98.38 81 SER B O 1
ATOM 3276 N N . VAL B 1 82 ? 15.383 -39.719 -5.949 1 98.56 82 VAL B N 1
ATOM 3277 C CA . VAL B 1 82 ? 14.422 -40.375 -6.816 1 98.56 82 VAL B CA 1
ATOM 3278 C C . VAL B 1 82 ? 13.305 -41 -5.973 1 98.56 82 VAL B C 1
ATOM 3280 O O . VAL B 1 82 ? 13.57 -41.625 -4.953 1 98.56 82 VAL B O 1
ATOM 3283 N N . GLY B 1 83 ? 12.094 -40.75 -6.352 1 98.31 83 GLY B N 1
ATOM 3284 C CA . GLY B 1 83 ? 10.953 -41.25 -5.609 1 98.31 83 GLY B CA 1
ATOM 3285 C C . GLY B 1 83 ? 10.258 -40.188 -4.77 1 98.31 83 GLY B C 1
ATOM 3286 O O . GLY B 1 83 ? 9.102 -40.375 -4.371 1 98.31 83 GLY B O 1
ATOM 3287 N N . ASP B 1 84 ? 10.984 -39.125 -4.402 1 98.31 84 ASP B N 1
ATOM 3288 C CA . ASP B 1 84 ? 10.344 -38 -3.68 1 98.31 84 ASP B CA 1
ATOM 3289 C C . ASP B 1 84 ? 9.211 -37.406 -4.5 1 98.31 84 ASP B C 1
ATOM 3291 O O . ASP B 1 84 ? 9.344 -37.219 -5.711 1 98.31 84 ASP B O 1
ATOM 3295 N N . ARG B 1 85 ? 8.055 -37.125 -3.887 1 98.44 85 ARG B N 1
ATOM 3296 C CA . ARG B 1 85 ? 6.984 -36.344 -4.523 1 98.44 85 ARG B CA 1
ATOM 3297 C C . ARG B 1 85 ? 7.133 -34.875 -4.242 1 98.44 85 ARG B C 1
ATOM 3299 O O . ARG B 1 85 ? 7.336 -34.469 -3.096 1 98.44 85 ARG B O 1
ATOM 3306 N N . VAL B 1 86 ? 7.066 -34.062 -5.336 1 98.56 86 VAL B N 1
ATOM 3307 C CA . VAL B 1 86 ? 7.387 -32.656 -5.152 1 98.56 86 VAL B CA 1
ATOM 3308 C C . VAL B 1 86 ? 6.402 -31.797 -5.945 1 98.56 86 VAL B C 1
ATOM 3310 O O . VAL B 1 86 ? 5.789 -32.281 -6.906 1 98.56 86 VAL B O 1
ATOM 3313 N N . CYS B 1 87 ? 6.145 -30.656 -5.512 1 98 87 CYS B N 1
ATOM 3314 C CA . CYS B 1 87 ? 5.59 -29.547 -6.285 1 98 87 CYS B CA 1
ATOM 3315 C C . CYS B 1 87 ? 6.559 -28.375 -6.332 1 98 87 CYS B C 1
ATOM 3317 O O . CYS B 1 87 ? 7.625 -28.422 -5.711 1 98 87 CYS B O 1
ATOM 3319 N N . VAL B 1 88 ? 6.336 -27.406 -7.207 1 96.25 88 VAL B N 1
ATOM 3320 C CA . VAL B 1 88 ? 7.215 -26.25 -7.348 1 96.25 88 VAL B CA 1
ATOM 3321 C C . VAL B 1 88 ? 6.379 -24.984 -7.5 1 96.25 88 VAL B C 1
ATOM 3323 O O . VAL B 1 88 ? 5.258 -25.031 -8.008 1 96.25 88 VAL B O 1
ATOM 3326 N N . PRO B 1 89 ? 6.871 -23.812 -6.977 1 96.25 89 PRO B N 1
ATOM 3327 C CA . PRO B 1 89 ? 6.215 -22.562 -7.34 1 96.25 89 PRO B CA 1
ATOM 3328 C C . PRO B 1 89 ? 6.27 -22.266 -8.836 1 96.25 89 PRO B C 1
ATOM 3330 O O . PRO B 1 89 ? 7.145 -22.797 -9.539 1 96.25 89 PRO B O 1
ATOM 3333 N N . PHE B 1 90 ? 5.359 -21.453 -9.312 1 94.69 90 PHE B N 1
ATOM 3334 C CA . PHE B 1 90 ? 5.371 -21.141 -10.734 1 94.69 90 PHE B CA 1
ATOM 3335 C C . PHE B 1 90 ? 6.543 -20.219 -11.078 1 94.69 90 PHE B C 1
ATOM 3337 O O . PHE B 1 90 ? 6.988 -20.188 -12.227 1 94.69 90 PHE B O 1
ATOM 3344 N N . ASN B 1 91 ? 7.008 -19.438 -10.109 1 93.88 91 ASN B N 1
ATOM 3345 C CA . ASN B 1 91 ? 8.172 -18.578 -10.273 1 93.88 91 ASN B CA 1
ATOM 3346 C C . ASN B 1 91 ? 9.406 -19.156 -9.602 1 93.88 91 ASN B C 1
ATOM 3348 O O . ASN B 1 91 ? 9.617 -18.969 -8.406 1 93.88 91 ASN B O 1
ATOM 3352 N N . LEU B 1 92 ? 10.25 -19.719 -10.391 1 97.19 92 LEU B N 1
ATOM 3353 C CA . LEU B 1 92 ? 11.469 -20.344 -9.859 1 97.19 92 LEU B CA 1
ATOM 3354 C C . LEU B 1 92 ? 12.516 -19.281 -9.531 1 97.19 92 LEU B C 1
ATOM 3356 O O . LEU B 1 92 ? 12.609 -18.266 -10.211 1 97.19 92 LEU B O 1
ATOM 3360 N N . SER B 1 93 ? 13.227 -19.531 -8.445 1 98.06 93 SER B N 1
ATOM 3361 C CA . SER B 1 93 ? 14.164 -18.531 -7.93 1 98.06 93 SER B CA 1
ATOM 3362 C C . SER B 1 93 ? 15.578 -19.109 -7.84 1 98.06 93 SER B C 1
ATOM 3364 O O . SER B 1 93 ? 15.773 -20.312 -8.023 1 98.06 93 SER B O 1
ATOM 3366 N N . ASP B 1 94 ? 16.578 -18.281 -7.621 1 97.38 94 ASP B N 1
ATOM 3367 C CA . ASP B 1 94 ? 17.984 -18.688 -7.723 1 97.38 94 ASP B CA 1
ATOM 3368 C C . ASP B 1 94 ? 18.516 -19.156 -6.367 1 97.38 94 ASP B C 1
ATOM 3370 O O . ASP B 1 94 ? 19.531 -19.859 -6.301 1 97.38 94 ASP B O 1
ATOM 3374 N N . GLY B 1 95 ? 17.906 -18.719 -5.34 1 97.25 95 GLY B N 1
ATOM 3375 C CA . GLY B 1 95 ? 18.297 -19.141 -4.004 1 97.25 95 GLY B CA 1
ATOM 3376 C C . GLY B 1 95 ? 19.469 -18.359 -3.447 1 97.25 95 GLY B C 1
ATOM 3377 O O . GLY B 1 95 ? 19.828 -18.516 -2.281 1 97.25 95 GLY B O 1
ATOM 3378 N N . THR B 1 96 ? 20.016 -17.391 -4.27 1 97.38 96 THR B N 1
ATOM 3379 C CA . THR B 1 96 ? 21.281 -16.812 -3.844 1 97.38 96 THR B CA 1
ATOM 3380 C C . THR B 1 96 ? 21.188 -15.289 -3.76 1 97.38 96 THR B C 1
ATOM 3382 O O . THR B 1 96 ? 22.031 -14.648 -3.121 1 97.38 96 THR B O 1
ATOM 3385 N N . CYS B 1 97 ? 20.234 -14.727 -4.418 1 96.94 97 CYS B N 1
ATOM 3386 C CA . CYS B 1 97 ? 20.156 -13.273 -4.402 1 96.94 97 CYS B CA 1
ATOM 3387 C C . CYS B 1 97 ? 19.625 -12.766 -3.064 1 96.94 97 CYS B C 1
ATOM 3389 O O . CYS B 1 97 ? 19.266 -13.562 -2.199 1 96.94 97 CYS B O 1
ATOM 3391 N N . ARG B 1 98 ? 19.609 -11.484 -2.918 1 96.19 98 ARG B N 1
ATOM 3392 C CA . ARG B 1 98 ? 19.234 -10.859 -1.652 1 96.19 98 ARG B CA 1
ATOM 3393 C C . ARG B 1 98 ? 17.812 -11.242 -1.262 1 96.19 98 ARG B C 1
ATOM 3395 O O . ARG B 1 98 ? 17.531 -11.523 -0.094 1 96.19 98 ARG B O 1
ATOM 3402 N N . TYR B 1 99 ? 16.891 -11.281 -2.162 1 97.81 99 TYR B N 1
ATOM 3403 C CA . TYR B 1 99 ? 15.492 -11.578 -1.865 1 97.81 99 TYR B CA 1
ATOM 3404 C C . TYR B 1 99 ? 15.32 -13.047 -1.487 1 97.81 99 TYR B C 1
ATOM 3406 O O . TYR B 1 99 ? 14.57 -13.375 -0.561 1 97.81 99 TYR B O 1
ATOM 3414 N N . CYS B 1 100 ? 16 -13.922 -2.168 1 97.94 100 CYS B N 1
ATOM 3415 C CA . CYS B 1 100 ? 15.961 -15.336 -1.807 1 97.94 100 CYS B CA 1
ATOM 3416 C C . CYS B 1 100 ? 16.484 -15.555 -0.391 1 97.94 100 CYS B C 1
ATOM 3418 O O . CYS B 1 100 ? 15.883 -16.281 0.393 1 97.94 100 CYS B O 1
ATOM 3420 N N . LYS B 1 101 ? 17.516 -14.859 -0.082 1 97.5 101 LYS B N 1
ATOM 3421 C CA . LYS B 1 101 ? 18.125 -15.023 1.237 1 97.5 101 LYS B CA 1
ATOM 3422 C C . LYS B 1 101 ? 17.234 -14.43 2.326 1 97.5 101 LYS B C 1
ATOM 3424 O O . LYS B 1 101 ? 17.344 -14.789 3.498 1 97.5 101 LYS B O 1
ATOM 3429 N N . GLN B 1 102 ? 16.328 -13.531 1.953 1 96.62 102 GLN B N 1
ATOM 3430 C CA . GLN B 1 102 ? 15.422 -12.891 2.895 1 96.62 102 GLN B CA 1
ATOM 3431 C C . GLN B 1 102 ? 14.117 -13.68 3.008 1 96.62 102 GLN B C 1
ATOM 3433 O O . GLN B 1 102 ? 13.18 -13.242 3.688 1 96.62 102 GLN B O 1
ATOM 3438 N N . GLY B 1 103 ? 14.023 -14.82 2.357 1 97.56 103 GLY B N 1
ATOM 3439 C CA . GLY B 1 103 ? 12.797 -15.602 2.363 1 97.56 103 GLY B CA 1
ATOM 3440 C C . GLY B 1 103 ? 11.75 -15.078 1.405 1 97.56 103 GLY B C 1
ATOM 3441 O O . GLY B 1 103 ? 10.57 -15.406 1.529 1 97.56 103 GLY B O 1
ATOM 3442 N N . ARG B 1 104 ? 12.148 -14.195 0.522 1 98.12 104 ARG B N 1
ATOM 3443 C CA . ARG B 1 104 ? 11.227 -13.617 -0.454 1 98.12 104 ARG B CA 1
ATOM 3444 C C . ARG B 1 104 ? 11.586 -14.062 -1.869 1 98.12 104 ARG B C 1
ATOM 3446 O O . ARG B 1 104 ? 11.719 -13.227 -2.77 1 98.12 104 ARG B O 1
ATOM 3453 N N . ALA B 1 105 ? 11.703 -15.367 -2.078 1 98.25 105 ALA B N 1
ATOM 3454 C CA . ALA B 1 105 ? 12.141 -15.953 -3.346 1 98.25 105 ALA B CA 1
ATOM 3455 C C . ALA B 1 105 ? 11.125 -15.688 -4.449 1 98.25 105 ALA B C 1
ATOM 3457 O O . ALA B 1 105 ? 11.453 -15.758 -5.637 1 98.25 105 ALA B O 1
ATOM 3458 N N . ASN B 1 106 ? 9.859 -15.398 -4.051 1 97.56 106 ASN B N 1
ATOM 3459 C CA . ASN B 1 106 ? 8.82 -15.117 -5.039 1 97.56 106 ASN B CA 1
ATOM 3460 C C . ASN B 1 106 ? 9.133 -13.859 -5.84 1 97.56 106 ASN B C 1
ATOM 3462 O O . ASN B 1 106 ? 8.648 -13.695 -6.961 1 97.56 106 ASN B O 1
ATOM 3466 N N . ILE B 1 107 ? 9.992 -12.984 -5.266 1 98.06 107 ILE B N 1
ATOM 3467 C CA . ILE B 1 107 ? 10.391 -11.797 -6.004 1 98.06 107 ILE B CA 1
ATOM 3468 C C . ILE B 1 107 ? 11.898 -11.812 -6.246 1 98.06 107 ILE B C 1
ATOM 3470 O O . ILE B 1 107 ? 12.555 -10.773 -6.191 1 98.06 107 ILE B O 1
ATOM 3474 N N . CYS B 1 108 ? 12.445 -12.945 -6.543 1 98 108 CYS B N 1
ATOM 3475 C CA . CYS B 1 108 ? 13.852 -13.172 -6.875 1 98 108 CYS B CA 1
ATOM 3476 C C . CYS B 1 108 ? 14.312 -12.227 -7.973 1 98 108 CYS B C 1
ATOM 3478 O O . CYS B 1 108 ? 13.562 -11.93 -8.906 1 98 108 CYS B O 1
ATOM 3480 N N . GLU B 1 109 ? 15.594 -11.75 -7.883 1 96.25 109 GLU B N 1
ATOM 3481 C CA . GLU B 1 109 ? 16.188 -10.875 -8.891 1 96.25 109 GLU B CA 1
ATOM 3482 C C . GLU B 1 109 ? 16.297 -11.594 -10.234 1 96.25 109 GLU B C 1
ATOM 3484 O O . GLU B 1 109 ? 16.359 -10.945 -11.289 1 96.25 109 GLU B O 1
ATOM 3489 N N . ARG B 1 110 ? 16.297 -12.961 -10.188 1 95.12 110 ARG B N 1
ATOM 3490 C CA . ARG B 1 110 ? 16.484 -13.781 -11.383 1 95.12 110 ARG B CA 1
ATOM 3491 C C . ARG B 1 110 ? 15.352 -14.797 -11.523 1 95.12 110 ARG B C 1
ATOM 3493 O O . ARG B 1 110 ? 15.602 -15.984 -11.734 1 95.12 110 ARG B O 1
ATOM 3500 N N . VAL B 1 111 ? 14.141 -14.258 -11.312 1 94.88 111 VAL B N 1
ATOM 3501 C CA . VAL B 1 111 ? 12.953 -15.109 -11.352 1 94.88 111 VAL B CA 1
ATOM 3502 C C . VAL B 1 111 ? 12.836 -15.758 -12.734 1 94.88 111 VAL B C 1
ATOM 3504 O O . VAL B 1 111 ? 13.109 -15.117 -13.75 1 94.88 111 VAL B O 1
ATOM 3507 N N . VAL B 1 112 ? 12.523 -17.016 -12.797 1 93.81 112 VAL B N 1
ATOM 3508 C CA . VAL B 1 112 ? 12.281 -17.766 -14.023 1 93.81 112 VAL B CA 1
ATOM 3509 C C . VAL B 1 112 ? 10.859 -18.328 -14.016 1 93.81 112 VAL B C 1
ATOM 3511 O O . VAL B 1 112 ? 10.562 -19.25 -13.25 1 93.81 112 VAL B O 1
ATOM 3514 N N . PRO B 1 113 ? 10.008 -17.781 -14.789 1 92.31 113 PRO B N 1
ATOM 3515 C CA . PRO B 1 113 ? 8.648 -18.328 -14.852 1 92.31 113 PRO B CA 1
ATOM 3516 C C . PRO B 1 113 ? 8.594 -19.688 -15.547 1 92.31 113 PRO B C 1
ATOM 3518 O O . PRO B 1 113 ? 8.891 -19.797 -16.734 1 92.31 113 PRO B O 1
ATOM 3521 N N . MET B 1 114 ? 8.188 -20.656 -14.852 1 94.31 114 MET B N 1
ATOM 3522 C CA . MET B 1 114 ? 8.117 -22 -15.398 1 94.31 114 MET B CA 1
ATOM 3523 C C . MET B 1 114 ? 7.098 -22.094 -16.531 1 94.31 114 MET B C 1
ATOM 3525 O O . MET B 1 114 ? 5.969 -21.609 -16.375 1 94.31 114 MET B O 1
ATOM 3529 N N . GLY B 1 115 ? 7.566 -22.656 -17.625 1 94.62 115 GLY B N 1
ATOM 3530 C CA . GLY B 1 115 ? 6.637 -22.922 -18.703 1 94.62 115 GLY B CA 1
ATOM 3531 C C . GLY B 1 115 ? 6.457 -21.75 -19.641 1 94.62 115 GLY B C 1
ATOM 3532 O O . GLY B 1 115 ? 5.672 -21.828 -20.594 1 94.62 115 GLY B O 1
ATOM 3533 N N . PHE B 1 116 ? 7.211 -20.641 -19.406 1 92.88 116 PHE B N 1
ATOM 3534 C CA . PHE B 1 116 ? 6.996 -19.453 -20.234 1 92.88 116 PHE B CA 1
ATOM 3535 C C . PHE B 1 116 ? 8.297 -19.016 -20.891 1 92.88 116 PHE B C 1
ATOM 3537 O O . PHE B 1 116 ? 8.32 -18.047 -21.656 1 92.88 116 PHE B O 1
ATOM 3544 N N . VAL B 1 117 ? 9.344 -19.734 -20.547 1 91.88 117 VAL B N 1
ATOM 3545 C CA . VAL B 1 117 ? 10.625 -19.453 -21.188 1 91.88 117 VAL B CA 1
ATOM 3546 C C . VAL B 1 117 ? 11.25 -20.75 -21.688 1 91.88 117 VAL B C 1
ATOM 3548 O O . VAL B 1 117 ? 11.086 -21.812 -21.062 1 91.88 117 VAL B O 1
ATOM 3551 N N . PRO B 1 118 ? 12.023 -20.719 -22.766 1 90.06 118 PRO B N 1
ATOM 3552 C CA . PRO B 1 118 ? 12.508 -21.938 -23.422 1 90.06 118 PRO B CA 1
ATOM 3553 C C . PRO B 1 118 ? 13.43 -22.75 -22.516 1 90.06 118 PRO B C 1
ATOM 3555 O O . PRO B 1 118 ? 13.43 -23.984 -22.594 1 90.06 118 PRO B O 1
ATOM 3558 N N . PHE B 1 119 ? 14.195 -22.047 -21.703 1 90.69 119 PHE B N 1
ATOM 3559 C CA . PHE B 1 119 ? 15.203 -22.781 -20.938 1 90.69 119 PHE B CA 1
ATOM 3560 C C . PHE B 1 119 ? 14.602 -23.375 -19.672 1 90.69 119 PHE B C 1
ATOM 3562 O O . PHE B 1 119 ? 15.289 -24.062 -18.922 1 90.69 119 PHE B O 1
ATOM 3569 N N . GLN B 1 120 ? 13.359 -23.125 -19.406 1 94.31 120 GLN B N 1
ATOM 3570 C CA . GLN B 1 120 ? 12.586 -23.766 -18.359 1 94.31 120 GLN B CA 1
ATOM 3571 C C . GLN B 1 120 ? 11.219 -24.203 -18.859 1 94.31 120 GLN B C 1
ATOM 3573 O O . GLN B 1 120 ? 10.219 -23.531 -18.609 1 94.31 120 GLN B O 1
ATOM 3578 N N . PRO B 1 121 ? 11.188 -25.391 -19.516 1 95.69 121 PRO B N 1
ATOM 3579 C CA . PRO B 1 121 ? 9.898 -25.875 -20.016 1 95.69 121 PRO B CA 1
ATOM 3580 C C . PRO B 1 121 ? 8.914 -26.203 -18.891 1 95.69 121 PRO B C 1
ATOM 3582 O O . PRO B 1 121 ? 9.328 -26.438 -17.75 1 95.69 121 PRO B O 1
ATOM 3585 N N . GLY B 1 122 ? 7.621 -26.234 -19.297 1 97.19 122 GLY B N 1
ATOM 3586 C CA . GLY B 1 122 ? 6.562 -26.453 -18.328 1 97.19 122 GLY B CA 1
ATOM 3587 C C . GLY B 1 122 ? 6.18 -27.922 -18.188 1 97.19 122 GLY B C 1
ATOM 3588 O O . GLY B 1 122 ? 6.914 -28.797 -18.641 1 97.19 122 GLY B O 1
ATOM 3589 N N . ALA B 1 123 ? 5.082 -28.125 -17.5 1 98.12 123 ALA B N 1
ATOM 3590 C CA . ALA B 1 123 ? 4.766 -29.469 -17 1 98.12 123 ALA B CA 1
ATOM 3591 C C . ALA B 1 123 ? 3.566 -30.062 -17.734 1 98.12 123 ALA B C 1
ATOM 3593 O O . ALA B 1 123 ? 3.041 -31.094 -17.344 1 98.12 123 ALA B O 1
ATOM 3594 N N . PHE B 1 124 ? 3.076 -29.328 -18.766 1 98.5 124 PHE B N 1
ATOM 3595 C CA . PHE B 1 124 ? 2.145 -30.047 -19.641 1 98.5 124 PHE B CA 1
ATOM 3596 C C . PHE B 1 124 ? 2.879 -31.062 -20.5 1 98.5 124 PHE B C 1
ATOM 3598 O O . PHE B 1 124 ? 2.846 -30.984 -21.734 1 98.5 124 PHE B O 1
ATOM 3605 N N . ALA B 1 125 ? 3.488 -31.984 -19.875 1 98.69 125 ALA B N 1
ATOM 3606 C CA . ALA B 1 125 ? 4.352 -33.031 -20.406 1 98.69 125 ALA B CA 1
ATOM 3607 C C . ALA B 1 125 ? 4.457 -34.188 -19.438 1 98.69 125 ALA B C 1
ATOM 3609 O O . ALA B 1 125 ? 4.137 -34.062 -18.25 1 98.69 125 ALA B O 1
ATOM 3610 N N . GLU B 1 126 ? 4.902 -35.344 -19.938 1 98.81 126 GLU B N 1
ATOM 3611 C CA . GLU B 1 126 ? 5.039 -36.531 -19.094 1 98.81 126 GLU B CA 1
ATOM 3612 C C . GLU B 1 126 ? 6.094 -36.312 -18.016 1 98.81 126 GLU B C 1
ATOM 3614 O O . GLU B 1 126 ? 5.992 -36.875 -16.922 1 98.81 126 GLU B O 1
ATOM 3619 N N . GLU B 1 127 ? 7.137 -35.562 -18.359 1 98.69 127 GLU B N 1
ATOM 3620 C CA . GLU B 1 127 ? 8.195 -35.188 -17.422 1 98.69 127 GLU B CA 1
ATOM 3621 C C . GLU B 1 127 ? 8.602 -33.719 -17.594 1 98.69 127 GLU B C 1
ATOM 3623 O O . GLU B 1 127 ? 8.414 -33.156 -18.672 1 98.69 127 GLU B O 1
ATOM 3628 N N . PHE B 1 128 ? 9.117 -33.125 -16.594 1 98.19 128 PHE B N 1
ATOM 3629 C CA . PHE B 1 128 ? 9.609 -31.75 -16.672 1 98.19 128 PHE B CA 1
ATOM 3630 C C . PHE B 1 128 ? 10.82 -31.562 -15.773 1 98.19 128 PHE B C 1
ATOM 3632 O O . PHE B 1 128 ? 10.961 -32.25 -14.758 1 98.19 128 PHE B O 1
ATOM 3639 N N . PRO B 1 129 ? 11.703 -30.703 -16.094 1 98.25 129 PRO B N 1
ATOM 3640 C CA . PRO B 1 129 ? 12.867 -30.391 -15.258 1 98.25 129 PRO B CA 1
ATOM 3641 C C . PRO B 1 129 ? 12.578 -29.281 -14.25 1 98.25 129 PRO B C 1
ATOM 3643 O O . PRO B 1 129 ? 11.68 -28.453 -14.461 1 98.25 129 PRO B O 1
ATOM 3646 N N . VAL B 1 130 ? 13.242 -29.281 -13.125 1 98.25 130 VAL B N 1
ATOM 3647 C CA . VAL B 1 130 ? 13.188 -28.219 -12.141 1 98.25 130 VAL B CA 1
ATOM 3648 C C . VAL B 1 130 ? 14.602 -27.719 -11.836 1 98.25 130 VAL B C 1
ATOM 3650 O O . VAL B 1 130 ? 15.445 -28.484 -11.352 1 98.25 130 VAL B O 1
ATOM 3653 N N . ARG B 1 131 ? 14.883 -26.5 -12.172 1 97.5 131 ARG B N 1
ATOM 3654 C CA . ARG B 1 131 ? 16.188 -25.906 -11.914 1 97.5 131 ARG B CA 1
ATOM 3655 C C . ARG B 1 131 ? 16.344 -25.547 -10.438 1 97.5 131 ARG B C 1
ATOM 3657 O O . ARG B 1 131 ? 15.352 -25.344 -9.734 1 97.5 131 ARG B O 1
ATOM 3664 N N . ASN B 1 132 ? 17.656 -25.375 -10.039 1 97.88 132 ASN B N 1
ATOM 3665 C CA . ASN B 1 132 ? 17.922 -25.078 -8.633 1 97.88 132 ASN B CA 1
ATOM 3666 C C . ASN B 1 132 ? 17.016 -25.906 -7.711 1 97.88 132 ASN B C 1
ATOM 3668 O O . ASN B 1 132 ? 16.344 -25.359 -6.844 1 97.88 132 ASN B O 1
ATOM 3672 N N . ALA B 1 133 ? 17.047 -27.219 -7.895 1 98.31 133 ALA B N 1
ATOM 3673 C CA . ALA B 1 133 ? 16.031 -28.125 -7.359 1 98.31 133 ALA B CA 1
ATOM 3674 C C . ALA B 1 133 ? 16.016 -28.094 -5.836 1 98.31 133 ALA B C 1
ATOM 3676 O O . ALA B 1 133 ? 14.953 -28.094 -5.219 1 98.31 133 ALA B O 1
ATOM 3677 N N . ASP B 1 134 ? 17.172 -27.969 -5.199 1 98 134 ASP B N 1
ATOM 3678 C CA . ASP B 1 134 ? 17.234 -27.953 -3.742 1 98 134 ASP B CA 1
ATOM 3679 C C . ASP B 1 134 ? 16.484 -26.75 -3.172 1 98 134 ASP B C 1
ATOM 3681 O O . ASP B 1 134 ? 15.984 -26.812 -2.051 1 98 134 ASP B O 1
ATOM 3685 N N . HIS B 1 135 ? 16.375 -25.703 -3.938 1 97.75 135 HIS B N 1
ATOM 3686 C CA . HIS B 1 135 ? 15.734 -24.469 -3.5 1 97.75 135 HIS B CA 1
ATOM 3687 C C . HIS B 1 135 ? 14.273 -24.422 -3.938 1 97.75 135 HIS B C 1
ATOM 3689 O O . HIS B 1 135 ? 13.414 -23.953 -3.189 1 97.75 135 HIS B O 1
ATOM 3695 N N . ASN B 1 136 ? 13.961 -24.922 -5.109 1 98.25 136 ASN B N 1
ATOM 3696 C CA . ASN B 1 136 ? 12.672 -24.672 -5.734 1 98.25 136 ASN B CA 1
ATOM 3697 C C . ASN B 1 136 ? 11.703 -25.828 -5.523 1 98.25 136 ASN B C 1
ATOM 3699 O O . ASN B 1 136 ? 10.492 -25.625 -5.426 1 98.25 136 ASN B O 1
ATOM 3703 N N . ALA B 1 137 ? 12.172 -27.062 -5.473 1 98.44 137 ALA B N 1
ATOM 3704 C CA . ALA B 1 137 ? 11.289 -28.219 -5.332 1 98.44 137 ALA B CA 1
ATOM 3705 C C . ALA B 1 137 ? 10.852 -28.406 -3.883 1 98.44 137 ALA B C 1
ATOM 3707 O O . ALA B 1 137 ? 11.672 -28.375 -2.969 1 98.44 137 ALA B O 1
ATOM 3708 N N . ILE B 1 138 ? 9.57 -28.562 -3.654 1 98.19 138 ILE B N 1
ATOM 3709 C CA . ILE B 1 138 ? 8.992 -28.719 -2.324 1 98.19 138 ILE B CA 1
ATOM 3710 C C . ILE B 1 138 ? 8.445 -30.141 -2.158 1 98.19 138 ILE B C 1
ATOM 3712 O O . ILE B 1 138 ? 7.539 -30.547 -2.885 1 98.19 138 ILE B O 1
ATOM 3716 N N . LYS B 1 139 ? 8.977 -30.828 -1.243 1 98 139 LYS B N 1
ATOM 3717 C CA . LYS B 1 139 ? 8.422 -32.156 -0.958 1 98 139 LYS B CA 1
ATOM 3718 C C . LYS B 1 139 ? 6.996 -32.031 -0.435 1 98 139 LYS B C 1
ATOM 3720 O O . LYS B 1 139 ? 6.688 -31.188 0.389 1 98 139 LYS B O 1
ATOM 3725 N N . ILE B 1 140 ? 6.145 -32.844 -0.955 1 97.12 140 ILE B N 1
ATOM 3726 C CA . ILE B 1 140 ? 4.762 -32.812 -0.494 1 97.12 140 ILE B CA 1
ATOM 3727 C C . ILE B 1 140 ? 4.52 -33.938 0.521 1 97.12 140 ILE B C 1
ATOM 3729 O O . ILE B 1 140 ? 5.168 -34.969 0.47 1 97.12 140 ILE B O 1
ATOM 3733 N N . PRO B 1 141 ? 3.615 -33.719 1.473 1 95.06 141 PRO B N 1
ATOM 3734 C CA . PRO B 1 141 ? 3.32 -34.75 2.473 1 95.06 141 PRO B CA 1
ATOM 3735 C C . PRO B 1 141 ? 2.801 -36.031 1.852 1 95.06 141 PRO B C 1
ATOM 3737 O O . PRO B 1 141 ? 2.176 -36 0.789 1 95.06 141 PRO B O 1
ATOM 3740 N N . ASP B 1 142 ? 2.969 -37.062 2.578 1 93.25 142 ASP B N 1
ATOM 3741 C CA . ASP B 1 142 ? 2.48 -38.375 2.135 1 93.25 142 ASP B CA 1
ATOM 3742 C C . ASP B 1 142 ? 0.955 -38.406 2.098 1 93.25 142 ASP B C 1
ATOM 3744 O O . ASP B 1 142 ? 0.295 -37.812 2.959 1 93.25 142 ASP B O 1
ATOM 3748 N N . GLY B 1 143 ? 0.477 -38.969 1.104 1 90.88 143 GLY B N 1
ATOM 3749 C CA . GLY B 1 143 ? -0.948 -39.281 1.073 1 90.88 143 GLY B CA 1
ATOM 3750 C C . GLY B 1 143 ? -1.775 -38.156 0.49 1 90.88 143 GLY B C 1
ATOM 3751 O O . GLY B 1 143 ? -2.982 -38.281 0.291 1 90.88 143 GLY B O 1
ATOM 3752 N N . VAL B 1 144 ? -1.136 -37.031 0.215 1 94.19 144 VAL B N 1
ATOM 3753 C CA . VAL B 1 144 ? -1.91 -35.938 -0.354 1 94.19 144 VAL B CA 1
ATOM 3754 C C . VAL B 1 144 ? -2.211 -36.219 -1.824 1 94.19 144 VAL B C 1
ATOM 3756 O O . VAL B 1 144 ? -1.363 -36.75 -2.545 1 94.19 144 VAL B O 1
ATOM 3759 N N . ASP B 1 145 ? -3.408 -35.938 -2.211 1 96 145 ASP B N 1
ATOM 3760 C CA . ASP B 1 145 ? -3.838 -36.125 -3.594 1 96 145 ASP B CA 1
ATOM 3761 C C . ASP B 1 145 ? -3.119 -35.125 -4.527 1 96 145 ASP B C 1
ATOM 3763 O O . ASP B 1 145 ? -3.154 -33.938 -4.316 1 96 145 ASP B O 1
ATOM 3767 N N . PRO B 1 146 ? -2.443 -35.688 -5.582 1 96.81 146 PRO B N 1
ATOM 3768 C CA . PRO B 1 146 ? -1.731 -34.781 -6.508 1 96.81 146 PRO B CA 1
ATOM 3769 C C . PRO B 1 146 ? -2.645 -33.75 -7.145 1 96.81 146 PRO B C 1
ATOM 3771 O O . PRO B 1 146 ? -2.203 -32.625 -7.43 1 96.81 146 PRO B O 1
ATOM 3774 N N . VAL B 1 147 ? -3.854 -34.062 -7.363 1 97.25 147 VAL B N 1
ATOM 3775 C CA . VAL B 1 147 ? -4.797 -33.125 -7.969 1 97.25 147 VAL B CA 1
ATOM 3776 C C . VAL B 1 147 ? -5.035 -31.953 -7.023 1 97.25 147 VAL B C 1
ATOM 3778 O O . VAL B 1 147 ? -5.098 -30.812 -7.461 1 97.25 147 VAL B O 1
ATOM 3781 N N . ASP B 1 148 ? -5.129 -32.25 -5.727 1 95.62 148 ASP B N 1
ATOM 3782 C CA . ASP B 1 148 ? -5.289 -31.172 -4.738 1 95.62 148 ASP B CA 1
ATOM 3783 C C . ASP B 1 148 ? -4.074 -30.25 -4.723 1 95.62 148 ASP B C 1
ATOM 3785 O O . ASP B 1 148 ? -4.215 -29.031 -4.633 1 95.62 148 ASP B O 1
ATOM 3789 N N . VAL B 1 149 ? -2.926 -30.844 -4.871 1 95.88 149 VAL B N 1
ATOM 3790 C CA . VAL B 1 149 ? -1.686 -30.078 -4.82 1 95.88 149 VAL B CA 1
ATOM 3791 C C . VAL B 1 149 ? -1.551 -29.234 -6.09 1 95.88 149 VAL B C 1
ATOM 3793 O O . VAL B 1 149 ? -1.159 -28.078 -6.023 1 95.88 149 VAL B O 1
ATOM 3796 N N . ALA B 1 150 ? -1.876 -29.859 -7.23 1 94.94 150 ALA B N 1
ATOM 3797 C CA . ALA B 1 150 ? -1.87 -29.094 -8.477 1 94.94 150 ALA B CA 1
ATOM 3798 C C . ALA B 1 150 ? -2.857 -27.922 -8.406 1 94.94 150 ALA B C 1
ATOM 3800 O O . ALA B 1 150 ? -2.641 -26.891 -9.023 1 94.94 150 ALA B O 1
ATOM 3801 N N . GLY B 1 151 ? -3.891 -28.141 -7.605 1 90.81 151 GLY B N 1
ATOM 3802 C CA . GLY B 1 151 ? -4.891 -27.109 -7.398 1 90.81 151 GLY B CA 1
ATOM 3803 C C . GLY B 1 151 ? -4.363 -25.922 -6.613 1 90.81 151 GLY B C 1
ATOM 3804 O O . GLY B 1 151 ? -4.934 -24.828 -6.672 1 90.81 151 GLY B O 1
ATOM 3805 N N . LEU B 1 152 ? -3.318 -26.094 -5.781 1 90.31 152 LEU B N 1
ATOM 3806 C CA . LEU B 1 152 ? -2.652 -24.938 -5.164 1 90.31 152 LEU B CA 1
ATOM 3807 C C . LEU B 1 152 ? -2.15 -23.969 -6.223 1 90.31 152 LEU B C 1
ATOM 3809 O O . LEU B 1 152 ? -2.488 -22.781 -6.191 1 90.31 152 LEU B O 1
ATOM 3813 N N . GLY B 1 153 ? -1.338 -24.688 -7.121 1 84.62 153 GLY B N 1
ATOM 3814 C CA . GLY B 1 153 ? -0.849 -23.969 -8.289 1 84.62 153 GLY B CA 1
ATOM 3815 C C . GLY B 1 153 ? -0.443 -22.547 -7.996 1 84.62 153 GLY B C 1
ATOM 3816 O O . GLY B 1 153 ? 0.094 -22.25 -6.926 1 84.62 153 GLY B O 1
ATOM 3817 N N . CYS B 1 154 ? -0.543 -21.688 -9.008 1 90.19 154 CYS B N 1
ATOM 3818 C CA . CYS B 1 154 ? -0.209 -20.266 -8.977 1 90.19 154 CYS B CA 1
ATOM 3819 C C . CYS B 1 154 ? -1.285 -19.469 -8.242 1 90.19 154 CYS B C 1
ATOM 3821 O O . CYS B 1 154 ? -0.973 -18.578 -7.441 1 90.19 154 CYS B O 1
ATOM 3823 N N . ARG B 1 155 ? -2.549 -19.891 -8.352 1 93.06 155 ARG B N 1
ATOM 3824 C CA . ARG B 1 155 ? -3.689 -19.094 -7.93 1 93.06 155 ARG B CA 1
ATOM 3825 C C . ARG B 1 155 ? -3.887 -19.172 -6.418 1 93.06 155 ARG B C 1
ATOM 3827 O O . ARG B 1 155 ? -3.908 -18.156 -5.73 1 93.06 155 ARG B O 1
ATOM 3834 N N . PHE B 1 156 ? -3.996 -20.438 -5.926 1 96.44 156 PHE B N 1
ATOM 3835 C CA . PHE B 1 156 ? -4.219 -20.625 -4.5 1 96.44 156 PHE B CA 1
ATOM 3836 C C . PHE B 1 156 ? -3.016 -20.141 -3.695 1 96.44 156 PHE B C 1
ATOM 3838 O O . PHE B 1 156 ? -3.174 -19.469 -2.684 1 96.44 156 PHE B O 1
ATOM 3845 N N . ALA B 1 157 ? -1.831 -20.516 -4.199 1 96.81 157 ALA B N 1
ATOM 3846 C CA . ALA B 1 157 ? -0.599 -20.141 -3.508 1 96.81 157 ALA B CA 1
ATOM 3847 C C . ALA B 1 157 ? -0.447 -18.625 -3.432 1 96.81 157 ALA B C 1
ATOM 3849 O O . ALA B 1 157 ? -0.093 -18.078 -2.383 1 96.81 157 ALA B O 1
ATOM 3850 N N . THR B 1 158 ? -0.73 -17.922 -4.508 1 97.44 158 THR B N 1
ATOM 3851 C CA . THR B 1 158 ? -0.597 -16.484 -4.527 1 97.44 158 THR B CA 1
ATOM 3852 C C . THR B 1 158 ? -1.615 -15.828 -3.592 1 97.44 158 THR B C 1
ATOM 3854 O O . THR B 1 158 ? -1.289 -14.883 -2.867 1 97.44 158 THR B O 1
ATOM 3857 N N . ALA B 1 159 ? -2.877 -16.328 -3.625 1 98.06 159 ALA B N 1
ATOM 3858 C CA . ALA B 1 159 ? -3.914 -15.82 -2.736 1 98.06 159 ALA B CA 1
ATOM 3859 C C . ALA B 1 159 ? -3.531 -16.016 -1.272 1 98.06 159 ALA B C 1
ATOM 3861 O O . ALA B 1 159 ? -3.701 -15.109 -0.452 1 98.06 159 ALA B O 1
ATOM 3862 N N . PHE B 1 160 ? -2.98 -17.234 -0.974 1 98.69 160 PHE B N 1
ATOM 3863 C CA . PHE B 1 160 ? -2.566 -17.547 0.39 1 98.69 160 PHE B CA 1
ATOM 3864 C C . PHE B 1 160 ? -1.463 -16.594 0.847 1 98.69 160 PHE B C 1
ATOM 3866 O O . PHE B 1 160 ? -1.574 -15.961 1.899 1 98.69 160 PHE B O 1
ATOM 3873 N N . HIS B 1 161 ? -0.431 -16.5 0.032 1 98.75 161 HIS B N 1
ATOM 3874 C CA . HIS B 1 161 ? 0.669 -15.586 0.346 1 98.75 161 HIS B CA 1
ATOM 3875 C C . HIS B 1 161 ? 0.167 -14.164 0.563 1 98.75 161 HIS B C 1
ATOM 3877 O O . HIS B 1 161 ? 0.564 -13.5 1.523 1 98.75 161 HIS B O 1
ATOM 3883 N N . GLY B 1 162 ? -0.707 -13.711 -0.301 1 98.81 162 GLY B N 1
ATOM 3884 C CA . GLY B 1 162 ? -1.26 -12.367 -0.21 1 98.81 162 GLY B CA 1
ATOM 3885 C C . GLY B 1 162 ? -2.016 -12.117 1.082 1 98.81 162 GLY B C 1
ATOM 3886 O O . GLY B 1 162 ? -1.743 -11.148 1.789 1 98.81 162 GLY B O 1
ATOM 3887 N N . LEU B 1 163 ? -2.93 -13.031 1.458 1 98.88 163 LEU B N 1
ATOM 3888 C CA . LEU B 1 163 ? -3.84 -12.82 2.578 1 98.88 163 LEU B CA 1
ATOM 3889 C C . LEU B 1 163 ? -3.137 -13.086 3.906 1 98.88 163 LEU B C 1
ATOM 3891 O O . LEU B 1 163 ? -3.492 -12.492 4.93 1 98.88 163 LEU B O 1
ATOM 3895 N N . VAL B 1 164 ? -2.127 -13.906 3.883 1 98.62 164 VAL B N 1
ATOM 3896 C CA . VAL B 1 164 ? -1.515 -14.344 5.133 1 98.62 164 VAL B CA 1
ATOM 3897 C C . VAL B 1 164 ? -0.265 -13.516 5.414 1 98.62 164 VAL B C 1
ATOM 3899 O O . VAL B 1 164 ? 0.043 -13.219 6.57 1 98.62 164 VAL B O 1
ATOM 3902 N N . HIS B 1 165 ? 0.43 -13.102 4.336 1 98.5 165 HIS B N 1
ATOM 3903 C CA . HIS B 1 165 ? 1.764 -12.57 4.598 1 98.5 165 HIS B CA 1
ATOM 3904 C C . HIS B 1 165 ? 1.925 -11.172 4.012 1 98.5 165 HIS B C 1
ATOM 3906 O O . HIS B 1 165 ? 2.91 -10.484 4.293 1 98.5 165 HIS B O 1
ATOM 3912 N N . ARG B 1 166 ? 0.943 -10.68 3.201 1 98.75 166 ARG B N 1
ATOM 3913 C CA . ARG B 1 166 ? 1.115 -9.375 2.568 1 98.75 166 ARG B CA 1
ATOM 3914 C C . ARG B 1 166 ? 0.194 -8.336 3.197 1 98.75 166 ARG B C 1
ATOM 3916 O O . ARG B 1 166 ? 0.526 -7.148 3.242 1 98.75 166 ARG B O 1
ATOM 3923 N N . VAL B 1 167 ? -1.003 -8.75 3.605 1 98.81 167 VAL B N 1
ATOM 3924 C CA . VAL B 1 167 ? -1.951 -7.871 4.277 1 98.81 167 VAL B CA 1
ATOM 3925 C C . VAL B 1 167 ? -2.309 -8.438 5.648 1 98.81 167 VAL B C 1
ATOM 3927 O O . VAL B 1 167 ? -1.915 -9.562 5.98 1 98.81 167 VAL B O 1
ATOM 3930 N N . ASP B 1 168 ? -3.033 -7.652 6.457 1 98.44 168 ASP B N 1
ATOM 3931 C CA . ASP B 1 168 ? -3.391 -8.047 7.816 1 98.44 168 ASP B CA 1
ATOM 3932 C C . ASP B 1 168 ? -4.863 -8.438 7.906 1 98.44 168 ASP B C 1
ATOM 3934 O O . ASP B 1 168 ? -5.734 -7.57 8.039 1 98.44 168 ASP B O 1
ATOM 3938 N N . VAL B 1 169 ? -5.102 -9.719 7.852 1 98.5 169 VAL B N 1
ATOM 3939 C CA . VAL B 1 169 ? -6.457 -10.211 8.078 1 98.5 169 VAL B CA 1
ATOM 3940 C C . VAL B 1 169 ? -6.59 -10.719 9.516 1 98.5 169 VAL B C 1
ATOM 3942 O O . VAL B 1 169 ? -5.891 -11.656 9.914 1 98.5 169 VAL B O 1
ATOM 3945 N N . THR B 1 170 ? -7.402 -10.07 10.312 1 97.62 170 THR B N 1
ATOM 3946 C CA . THR B 1 170 ? -7.727 -10.516 11.664 1 97.62 170 THR B CA 1
ATOM 3947 C C . THR B 1 170 ? -9.102 -11.18 11.703 1 97.62 170 THR B C 1
ATOM 3949 O O . THR B 1 170 ? -10 -10.797 10.945 1 97.62 170 THR B O 1
ATOM 3952 N N . PRO B 1 171 ? -9.227 -12.258 12.523 1 98 171 PRO B N 1
ATOM 3953 C CA . PRO B 1 171 ? -10.562 -12.852 12.633 1 98 171 PRO B CA 1
ATOM 3954 C C . PRO B 1 171 ? -11.656 -11.82 12.875 1 98 171 PRO B C 1
ATOM 3956 O O . PRO B 1 171 ? -11.461 -10.875 13.648 1 98 171 PRO B O 1
ATOM 3959 N N . GLY B 1 172 ? -12.734 -11.961 12.172 1 98.25 172 GLY B N 1
ATOM 3960 C CA . GLY B 1 172 ? -13.859 -11.039 12.312 1 98.25 172 GLY B CA 1
ATOM 3961 C C . GLY B 1 172 ? -13.828 -9.906 11.312 1 98.25 172 GLY B C 1
ATOM 3962 O O . GLY B 1 172 ? -14.836 -9.219 11.117 1 98.25 172 GLY B O 1
ATOM 3963 N N . ASP B 1 173 ? -12.656 -9.688 10.656 1 98.62 173 ASP B N 1
ATOM 3964 C CA . ASP B 1 173 ? -12.562 -8.664 9.617 1 98.62 173 ASP B CA 1
ATOM 3965 C C . ASP B 1 173 ? -13.523 -8.961 8.469 1 98.62 173 ASP B C 1
ATOM 3967 O O . ASP B 1 173 ? -13.906 -10.117 8.258 1 98.62 173 ASP B O 1
ATOM 3971 N N . TRP B 1 174 ? -13.93 -7.934 7.801 1 98.88 174 TRP B N 1
ATOM 3972 C CA . TRP B 1 174 ? -14.609 -8.086 6.523 1 98.88 174 TRP B CA 1
ATOM 3973 C C . TRP B 1 174 ? -13.617 -8.047 5.367 1 98.88 174 TRP B C 1
ATOM 3975 O O . TRP B 1 174 ? -12.75 -7.168 5.32 1 98.88 174 TRP B O 1
ATOM 3985 N N . VAL B 1 175 ? -13.695 -9.047 4.504 1 98.94 175 VAL B N 1
ATOM 3986 C CA . VAL B 1 175 ? -12.844 -9.156 3.328 1 98.94 175 VAL B CA 1
ATOM 3987 C C . VAL B 1 175 ? -13.703 -9.234 2.068 1 98.94 175 VAL B C 1
ATOM 3989 O O . VAL B 1 175 ? -14.586 -10.086 1.962 1 98.94 175 VAL B O 1
ATOM 3992 N N . ALA B 1 176 ? -13.523 -8.289 1.146 1 99 176 ALA B N 1
ATOM 3993 C CA . ALA B 1 176 ? -14.195 -8.352 -0.149 1 99 176 ALA B CA 1
ATOM 3994 C C . ALA B 1 176 ? -13.266 -8.891 -1.229 1 99 176 ALA B C 1
ATOM 3996 O O . ALA B 1 176 ? -12.086 -8.516 -1.282 1 99 176 ALA B O 1
ATOM 3997 N N . VAL B 1 177 ? -13.742 -9.758 -2.021 1 98.94 177 VAL B N 1
ATOM 3998 C CA . VAL B 1 177 ? -12.969 -10.32 -3.121 1 98.94 177 VAL B CA 1
ATOM 3999 C C . VAL B 1 177 ? -13.656 -10.016 -4.449 1 98.94 177 VAL B C 1
ATOM 4001 O O . VAL B 1 177 ? -14.742 -10.539 -4.727 1 98.94 177 VAL B O 1
ATOM 4004 N N . HIS B 1 178 ? -13 -9.18 -5.219 1 98.88 178 HIS B N 1
ATOM 4005 C CA . HIS B 1 178 ? -13.508 -8.82 -6.539 1 98.88 178 HIS B CA 1
ATOM 4006 C C . HIS B 1 178 ? -12.984 -9.766 -7.609 1 98.88 178 HIS B C 1
ATOM 4008 O O . HIS B 1 178 ? -11.781 -9.82 -7.863 1 98.88 178 HIS B O 1
ATOM 4014 N N . GLY B 1 179 ? -13.867 -10.43 -8.336 1 97.19 179 GLY B N 1
ATOM 4015 C CA . GLY B 1 179 ? -13.523 -11.492 -9.266 1 97.19 179 GLY B CA 1
ATOM 4016 C C . GLY B 1 179 ? -13.453 -12.859 -8.602 1 97.19 179 GLY B C 1
ATOM 4017 O O . GLY B 1 179 ? -12.539 -13.133 -7.824 1 97.19 179 GLY B O 1
ATOM 4018 N N . CYS B 1 180 ? -14.43 -13.695 -8.969 1 96.75 180 CYS B N 1
ATOM 4019 C CA . CYS B 1 180 ? -14.508 -15.008 -8.344 1 96.75 180 CYS B CA 1
ATOM 4020 C C . CYS B 1 180 ? -14.078 -16.109 -9.312 1 96.75 180 CYS B C 1
ATOM 4022 O O . CYS B 1 180 ? -14.773 -17.109 -9.477 1 96.75 180 CYS B O 1
ATOM 4024 N N . GLY B 1 181 ? -12.992 -15.812 -9.984 1 93.56 181 GLY B N 1
ATOM 4025 C CA . GLY B 1 181 ? -12.297 -16.875 -10.703 1 93.56 181 GLY B CA 1
ATOM 4026 C C . GLY B 1 181 ? -11.414 -17.719 -9.805 1 93.56 181 GLY B C 1
ATOM 4027 O O . GLY B 1 181 ? -11.688 -17.859 -8.609 1 93.56 181 GLY B O 1
ATOM 4028 N N . GLY B 1 182 ? -10.43 -18.359 -10.398 1 93.12 182 GLY B N 1
ATOM 4029 C CA . GLY B 1 182 ? -9.555 -19.234 -9.633 1 93.12 182 GLY B CA 1
ATOM 4030 C C . GLY B 1 182 ? -8.883 -18.547 -8.461 1 93.12 182 GLY B C 1
ATOM 4031 O O . GLY B 1 182 ? -8.938 -19.031 -7.332 1 93.12 182 GLY B O 1
ATOM 4032 N N . VAL B 1 183 ? -8.25 -17.375 -8.742 1 95.19 183 VAL B N 1
ATOM 4033 C CA . VAL B 1 183 ? -7.574 -16.609 -7.699 1 95.19 183 VAL B CA 1
ATOM 4034 C C . VAL B 1 183 ? -8.594 -16.125 -6.672 1 95.19 183 VAL B C 1
ATOM 4036 O O . VAL B 1 183 ? -8.375 -16.234 -5.465 1 95.19 183 VAL B O 1
ATOM 4039 N N . GLY B 1 184 ? -9.719 -15.633 -7.152 1 97.44 184 GLY B N 1
ATOM 4040 C CA . GLY B 1 184 ? -10.734 -15.102 -6.262 1 97.44 184 GLY B CA 1
ATOM 4041 C C . GLY B 1 184 ? -11.344 -16.156 -5.355 1 97.44 184 GLY B C 1
ATOM 4042 O O . GLY B 1 184 ? -11.484 -15.938 -4.148 1 97.44 184 GLY B O 1
ATOM 4043 N N . LEU B 1 185 ? -11.719 -17.266 -5.934 1 97.62 185 LEU B N 1
ATOM 4044 C CA . LEU B 1 185 ? -12.281 -18.359 -5.141 1 97.62 185 LEU B CA 1
ATOM 4045 C C . LEU B 1 185 ? -11.266 -18.859 -4.121 1 97.62 185 LEU B C 1
ATOM 4047 O O . LEU B 1 185 ? -11.625 -19.188 -2.988 1 97.62 185 LEU B O 1
ATOM 4051 N N . SER B 1 186 ? -10.008 -18.891 -4.555 1 97.62 186 SER B N 1
ATOM 4052 C CA . SER B 1 186 ? -8.945 -19.266 -3.615 1 97.62 186 SER B CA 1
ATOM 4053 C C . SER B 1 186 ? -8.867 -18.266 -2.463 1 97.62 186 SER B C 1
ATOM 4055 O O . SER B 1 186 ? -8.773 -18.656 -1.3 1 97.62 186 SER B O 1
ATOM 4057 N N . ALA B 1 187 ? -8.938 -16.984 -2.775 1 98.69 187 ALA B N 1
ATOM 4058 C CA . ALA B 1 187 ? -8.867 -15.938 -1.766 1 98.69 187 ALA B CA 1
ATOM 4059 C C . ALA B 1 187 ? -10.047 -16.031 -0.797 1 98.69 187 ALA B C 1
ATOM 4061 O O . ALA B 1 187 ? -9.875 -15.836 0.411 1 98.69 187 ALA B O 1
ATOM 4062 N N . ILE B 1 188 ? -11.227 -16.344 -1.327 1 98.81 188 ILE B N 1
ATOM 4063 C CA . ILE B 1 188 ? -12.422 -16.484 -0.501 1 98.81 188 ILE B CA 1
ATOM 4064 C C . ILE B 1 188 ? -12.234 -17.641 0.479 1 98.81 188 ILE B C 1
ATOM 4066 O O . ILE B 1 188 ? -12.477 -17.484 1.679 1 98.81 188 ILE B O 1
ATOM 4070 N N . HIS B 1 189 ? -11.742 -18.734 -0.015 1 98.69 189 HIS B N 1
ATOM 4071 C CA . HIS B 1 189 ? -11.539 -19.922 0.818 1 98.69 189 HIS B CA 1
ATOM 4072 C C . HIS B 1 189 ? -10.5 -19.656 1.905 1 98.69 189 HIS B C 1
ATOM 4074 O O . HIS B 1 189 ? -10.711 -20 3.07 1 98.69 189 HIS B O 1
ATOM 4080 N N . VAL B 1 190 ? -9.398 -19 1.548 1 98.69 190 VAL B N 1
ATOM 4081 C CA . VAL B 1 190 ? -8.328 -18.688 2.49 1 98.69 190 VAL B CA 1
ATOM 4082 C C . VAL B 1 190 ? -8.828 -17.672 3.523 1 98.69 190 VAL B C 1
ATOM 4084 O O . VAL B 1 190 ? -8.602 -17.844 4.723 1 98.69 190 VAL B O 1
ATOM 4087 N N . ALA B 1 191 ? -9.531 -16.594 3.068 1 98.94 191 ALA B N 1
ATOM 4088 C CA . ALA B 1 191 ? -10.039 -15.578 3.984 1 98.94 191 ALA B CA 1
ATOM 4089 C C . ALA B 1 191 ? -11 -16.188 5.004 1 98.94 191 ALA B C 1
ATOM 4091 O O . ALA B 1 191 ? -10.961 -15.852 6.188 1 98.94 191 ALA B O 1
ATOM 4092 N N . ASP B 1 192 ? -11.844 -17.094 4.508 1 98.81 192 ASP B N 1
ATOM 4093 C CA . ASP B 1 192 ? -12.758 -17.797 5.406 1 98.81 192 ASP B CA 1
ATOM 4094 C C . ASP B 1 192 ? -11.984 -18.609 6.445 1 98.81 192 ASP B C 1
ATOM 4096 O O . ASP B 1 192 ? -12.305 -18.562 7.637 1 98.81 192 ASP B O 1
ATOM 4100 N N . ALA B 1 193 ? -11 -19.281 6 1 98.69 193 ALA B N 1
ATOM 4101 C CA . ALA B 1 193 ? -10.188 -20.109 6.887 1 98.69 193 ALA B CA 1
ATOM 4102 C C . ALA B 1 193 ? -9.469 -19.266 7.93 1 98.69 193 ALA B C 1
ATOM 4104 O O . ALA B 1 193 ? -9.125 -19.75 9.008 1 98.69 193 ALA B O 1
ATOM 4105 N N . LEU B 1 194 ? -9.219 -17.984 7.664 1 98.62 194 LEU B N 1
ATOM 4106 C CA . LEU B 1 194 ? -8.531 -17.078 8.578 1 98.62 194 LEU B CA 1
ATOM 4107 C C . LEU B 1 194 ? -9.516 -16.469 9.578 1 98.62 194 LEU B C 1
ATOM 4109 O O . LEU B 1 194 ? -9.117 -15.719 10.469 1 98.62 194 LEU B O 1
ATOM 4113 N N . GLY B 1 195 ? -10.82 -16.75 9.43 1 98.75 195 GLY B N 1
ATOM 4114 C CA . GLY B 1 195 ? -11.82 -16.281 10.375 1 98.75 195 GLY B CA 1
ATOM 4115 C C . GLY B 1 195 ? -12.469 -14.977 9.961 1 98.75 195 GLY B C 1
ATOM 4116 O O . GLY B 1 195 ? -13.141 -14.32 10.766 1 98.75 195 GLY B O 1
ATOM 4117 N N . ALA B 1 196 ? -12.344 -14.562 8.688 1 98.81 196 ALA B N 1
ATOM 4118 C CA . ALA B 1 196 ? -12.922 -13.312 8.203 1 98.81 196 ALA B CA 1
ATOM 4119 C C . ALA B 1 196 ? -14.367 -13.5 7.766 1 98.81 196 ALA B C 1
ATOM 4121 O O . ALA B 1 196 ? -14.812 -14.633 7.543 1 98.81 196 ALA B O 1
ATOM 4122 N N . ASN B 1 197 ? -15.141 -12.43 7.766 1 98.88 197 ASN B N 1
ATOM 4123 C CA . ASN B 1 197 ? -16.391 -12.344 7.02 1 98.88 197 ASN B CA 1
ATOM 4124 C C . ASN B 1 197 ? -16.141 -11.984 5.555 1 98.88 197 ASN B C 1
ATOM 4126 O O . ASN B 1 197 ? -15.625 -10.906 5.254 1 98.88 197 ASN B O 1
ATOM 4130 N N . VAL B 1 198 ? -16.562 -12.852 4.668 1 98.94 198 VAL B N 1
ATOM 4131 C CA . VAL B 1 198 ? -16.094 -12.734 3.297 1 98.94 198 VAL B CA 1
ATOM 4132 C C . VAL B 1 198 ? -17.25 -12.359 2.375 1 98.94 198 VAL B C 1
ATOM 4134 O O . VAL B 1 198 ? -18.344 -12.922 2.484 1 98.94 198 VAL B O 1
ATOM 4137 N N . ILE B 1 199 ? -17.016 -11.367 1.506 1 99 199 ILE B N 1
ATOM 4138 C CA . ILE B 1 199 ? -17.969 -10.953 0.478 1 99 199 ILE B CA 1
ATOM 4139 C C . ILE B 1 199 ? -17.406 -11.273 -0.904 1 99 199 ILE B C 1
ATOM 4141 O O . ILE B 1 199 ? -16.359 -10.742 -1.3 1 99 199 ILE B O 1
ATOM 4145 N N . GLY B 1 200 ? -18.062 -12.18 -1.634 1 98.94 200 GLY B N 1
ATOM 4146 C CA . GLY B 1 200 ? -17.703 -12.422 -3.021 1 98.94 200 GLY B CA 1
ATOM 4147 C C . GLY B 1 200 ? -18.375 -11.477 -3.992 1 98.94 200 GLY B C 1
ATOM 4148 O O . GLY B 1 200 ? -19.578 -11.25 -3.904 1 98.94 200 GLY B O 1
ATOM 4149 N N . VAL B 1 201 ? -17.641 -10.836 -4.844 1 98.94 201 VAL B N 1
ATOM 4150 C CA . VAL B 1 201 ? -18.156 -9.867 -5.812 1 98.94 201 VAL B CA 1
ATOM 4151 C C . VAL B 1 201 ? -17.891 -10.367 -7.23 1 98.94 201 VAL B C 1
ATOM 4153 O O . VAL B 1 201 ? -16.734 -10.617 -7.602 1 98.94 201 VAL B O 1
ATOM 4156 N N . ASP B 1 202 ? -18.875 -10.562 -8 1 98.19 202 ASP B N 1
ATOM 4157 C CA . ASP B 1 202 ? -18.734 -11.055 -9.367 1 98.19 202 ASP B CA 1
ATOM 4158 C C . ASP B 1 202 ? -20 -10.766 -10.188 1 98.19 202 ASP B C 1
ATOM 4160 O O . ASP B 1 202 ? -21 -10.312 -9.641 1 98.19 202 ASP B O 1
ATOM 4164 N N . LEU B 1 203 ? -19.891 -10.93 -11.477 1 95.94 203 LEU B N 1
ATOM 4165 C CA . LEU B 1 203 ? -21.062 -10.734 -12.328 1 95.94 203 LEU B CA 1
ATOM 4166 C C . LEU B 1 203 ? -21.781 -12.055 -12.562 1 95.94 203 LEU B C 1
ATOM 4168 O O . LEU B 1 203 ? -22.969 -12.062 -12.922 1 95.94 203 LEU B O 1
ATOM 4172 N N . GLY B 1 204 ? -21.094 -13.227 -12.398 1 94.56 204 GLY B N 1
ATOM 4173 C CA . GLY B 1 204 ? -21.672 -14.531 -12.68 1 94.56 204 GLY B CA 1
ATOM 4174 C C . GLY B 1 204 ? -22.312 -15.172 -11.453 1 94.56 204 GLY B C 1
ATOM 4175 O O . GLY B 1 204 ? -21.641 -15.367 -10.438 1 94.56 204 GLY B O 1
ATOM 4176 N N . GLU B 1 205 ? -23.516 -15.609 -11.602 1 95.31 205 GLU B N 1
ATOM 4177 C CA . GLU B 1 205 ? -24.234 -16.234 -10.492 1 95.31 205 GLU B CA 1
ATOM 4178 C C . GLU B 1 205 ? -23.594 -17.562 -10.102 1 95.31 205 GLU B C 1
ATOM 4180 O O . GLU B 1 205 ? -23.531 -17.906 -8.922 1 95.31 205 GLU B O 1
ATOM 4185 N N . ASP B 1 206 ? -23.203 -18.25 -11.078 1 94.75 206 ASP B N 1
ATOM 4186 C CA . ASP B 1 206 ? -22.562 -19.547 -10.812 1 94.75 206 ASP B CA 1
ATOM 4187 C C . ASP B 1 206 ? -21.297 -19.375 -9.992 1 94.75 206 ASP B C 1
ATOM 4189 O O . ASP B 1 206 ? -21 -20.172 -9.102 1 94.75 206 ASP B O 1
ATOM 4193 N N . LYS B 1 207 ? -20.562 -18.375 -10.305 1 95.56 207 LYS B N 1
ATOM 4194 C CA . LYS B 1 207 ? -19.328 -18.062 -9.562 1 95.56 207 LYS B CA 1
ATOM 4195 C C . LYS B 1 207 ? -19.656 -17.625 -8.141 1 95.56 207 LYS B C 1
ATOM 4197 O O . LYS B 1 207 ? -18.953 -18 -7.199 1 95.56 207 LYS B O 1
ATOM 4202 N N . LEU B 1 208 ? -20.703 -16.859 -7.992 1 98.06 208 LEU B N 1
ATOM 4203 C CA . LEU B 1 208 ? -21.109 -16.406 -6.672 1 98.06 208 LEU B CA 1
ATOM 4204 C C . LEU B 1 208 ? -21.609 -17.562 -5.82 1 98.06 208 LEU B C 1
ATOM 4206 O O . LEU B 1 208 ? -21.359 -17.609 -4.617 1 98.06 208 LEU B O 1
ATOM 4210 N N . ASP B 1 209 ? -22.328 -18.469 -6.484 1 97.75 209 ASP B N 1
ATOM 4211 C CA . ASP B 1 209 ? -22.766 -19.688 -5.781 1 97.75 209 ASP B CA 1
ATOM 4212 C C . ASP B 1 209 ? -21.562 -20.469 -5.27 1 97.75 209 ASP B C 1
ATOM 4214 O O . ASP B 1 209 ? -21.562 -20.938 -4.129 1 97.75 209 ASP B O 1
ATOM 4218 N N . LYS B 1 210 ? -20.594 -20.578 -6.148 1 97.12 210 LYS B N 1
ATOM 4219 C CA . LYS B 1 210 ? -19.375 -21.297 -5.754 1 97.12 210 LYS B CA 1
ATOM 4220 C C . LYS B 1 210 ? -18.656 -20.562 -4.625 1 97.12 210 LYS B C 1
ATOM 4222 O O . LYS B 1 210 ? -18.078 -21.188 -3.742 1 97.12 210 LYS B O 1
ATOM 4227 N N . ALA B 1 211 ? -18.656 -19.234 -4.68 1 98.38 211 ALA B N 1
ATOM 4228 C CA . ALA B 1 211 ? -18.062 -18.438 -3.611 1 98.38 211 ALA B CA 1
ATOM 4229 C C . ALA B 1 211 ? -18.703 -18.766 -2.264 1 98.38 211 ALA B C 1
ATOM 4231 O O . ALA B 1 211 ? -18 -18.938 -1.265 1 98.38 211 ALA B O 1
ATOM 4232 N N . VAL B 1 212 ? -20 -18.859 -2.213 1 98.75 212 VAL B N 1
ATOM 4233 C CA . VAL B 1 212 ? -20.719 -19.188 -0.987 1 98.75 212 VAL B CA 1
ATOM 4234 C C . VAL B 1 212 ? -20.328 -20.578 -0.503 1 98.75 212 VAL B C 1
ATOM 4236 O O . VAL B 1 212 ? -20.078 -20.781 0.688 1 98.75 212 VAL B O 1
ATOM 4239 N N . GLU B 1 213 ? -20.219 -21.469 -1.433 1 98.06 213 GLU B N 1
ATOM 4240 C CA . GLU B 1 213 ? -19.812 -22.828 -1.09 1 98.06 213 GLU B CA 1
ATOM 4241 C C . GLU B 1 213 ? -18.438 -22.844 -0.435 1 98.06 213 GLU B C 1
ATOM 4243 O O . GLU B 1 213 ? -18.156 -23.672 0.433 1 98.06 213 GLU B O 1
ATOM 4248 N N . LEU B 1 214 ? -17.625 -21.891 -0.834 1 97.94 214 LEU B N 1
ATOM 4249 C CA . LEU B 1 214 ? -16.234 -21.906 -0.403 1 97.94 214 LEU B CA 1
ATOM 4250 C C . LEU B 1 214 ? -16.016 -21 0.808 1 97.94 214 LEU B C 1
ATOM 4252 O O . LEU B 1 214 ? -14.898 -20.859 1.292 1 97.94 214 LEU B O 1
ATOM 4256 N N . GLY B 1 215 ? -17.094 -20.328 1.254 1 98.56 215 GLY B N 1
ATOM 4257 C CA . GLY B 1 215 ? -16.953 -19.672 2.543 1 98.56 215 GLY B CA 1
ATOM 4258 C C . GLY B 1 215 ? -17.391 -18.219 2.518 1 98.56 215 GLY B C 1
ATOM 4259 O O . GLY B 1 215 ? -17.328 -17.531 3.537 1 98.56 215 GLY B O 1
ATOM 4260 N N . ALA B 1 216 ? -17.859 -17.719 1.412 1 98.88 216 ALA B N 1
ATOM 4261 C CA . ALA B 1 216 ? -18.359 -16.359 1.392 1 98.88 216 ALA B CA 1
ATOM 4262 C C . ALA B 1 216 ? -19.625 -16.219 2.248 1 98.88 216 ALA B C 1
ATOM 4264 O O . ALA B 1 216 ? -20.516 -17.078 2.191 1 98.88 216 ALA B O 1
ATOM 4265 N N . ASP B 1 217 ? -19.672 -15.219 3.057 1 98.88 217 ASP B N 1
ATOM 4266 C CA . ASP B 1 217 ? -20.812 -14.938 3.908 1 98.88 217 ASP B CA 1
ATOM 4267 C C . ASP B 1 217 ? -21.859 -14.102 3.166 1 98.88 217 ASP B C 1
ATOM 4269 O O . ASP B 1 217 ? -23.031 -14.109 3.527 1 98.88 217 ASP B O 1
ATOM 4273 N N . ALA B 1 218 ? -21.453 -13.352 2.219 1 98.81 218 ALA B N 1
ATOM 4274 C CA . ALA B 1 218 ? -22.297 -12.5 1.38 1 98.81 218 ALA B CA 1
ATOM 4275 C C . ALA B 1 218 ? -21.75 -12.422 -0.042 1 98.81 218 ALA B C 1
ATOM 4277 O O . ALA B 1 218 ? -20.594 -12.773 -0.291 1 98.81 218 ALA B O 1
ATOM 4278 N N . THR B 1 219 ? -22.578 -12.086 -0.962 1 98.81 219 THR B N 1
ATOM 4279 C CA . THR B 1 219 ? -22.172 -11.891 -2.348 1 98.81 219 THR B CA 1
ATOM 4280 C C . THR B 1 219 ? -22.766 -10.602 -2.914 1 98.81 219 THR B C 1
ATOM 4282 O O . THR B 1 219 ? -23.781 -10.117 -2.426 1 98.81 219 THR B O 1
ATOM 4285 N N . VAL B 1 220 ? -22.109 -9.992 -3.803 1 98.88 220 VAL B N 1
ATOM 4286 C CA . VAL B 1 220 ? -22.594 -8.859 -4.586 1 98.88 220 VAL B CA 1
ATOM 4287 C C . VAL B 1 220 ? -22.531 -9.203 -6.074 1 98.88 220 VAL B C 1
ATOM 4289 O O . VAL B 1 220 ? -21.438 -9.414 -6.625 1 98.88 220 VAL B O 1
ATOM 4292 N N . ASN B 1 221 ? -23.672 -9.352 -6.68 1 98.69 221 ASN B N 1
ATOM 4293 C CA . ASN B 1 221 ? -23.75 -9.414 -8.141 1 98.69 221 ASN B CA 1
ATOM 4294 C C . ASN B 1 221 ? -23.688 -8.023 -8.766 1 98.69 221 ASN B C 1
ATOM 4296 O O . ASN B 1 221 ? -24.625 -7.238 -8.633 1 98.69 221 ASN B O 1
ATOM 4300 N N . VAL B 1 222 ? -22.609 -7.75 -9.469 1 98.06 222 VAL B N 1
ATOM 4301 C CA . VAL B 1 222 ? -22.344 -6.379 -9.898 1 98.06 222 VAL B CA 1
ATOM 4302 C C . VAL B 1 222 ? -23.375 -5.949 -10.93 1 98.06 222 VAL B C 1
ATOM 4304 O O . VAL B 1 222 ? -23.547 -4.754 -11.18 1 98.06 222 VAL B O 1
ATOM 4307 N N . THR B 1 223 ? -24.047 -6.871 -11.539 1 97.62 223 THR B N 1
ATOM 4308 C CA . THR B 1 223 ? -25.062 -6.547 -12.539 1 97.62 223 THR B CA 1
ATOM 4309 C C . THR B 1 223 ? -26.359 -6.094 -11.867 1 97.62 223 THR B C 1
ATOM 4311 O O . THR B 1 223 ? -27.25 -5.547 -12.523 1 97.62 223 THR B O 1
ATOM 4314 N N . GLU B 1 224 ? -26.453 -6.254 -10.609 1 97.75 224 GLU B N 1
ATOM 4315 C CA . GLU B 1 224 ? -27.688 -5.965 -9.891 1 97.75 224 GLU B CA 1
ATOM 4316 C C . GLU B 1 224 ? -27.531 -4.723 -9.016 1 97.75 224 GLU B C 1
ATOM 4318 O O . GLU B 1 224 ? -28.422 -4.395 -8.234 1 97.75 224 GLU B O 1
ATOM 4323 N N . VAL B 1 225 ? -26.438 -4.078 -9.07 1 97.81 225 VAL B N 1
ATOM 4324 C CA . VAL B 1 225 ? -26.219 -2.91 -8.227 1 97.81 225 VAL B CA 1
ATOM 4325 C C . VAL B 1 225 ? -25.656 -1.762 -9.062 1 97.81 225 VAL B C 1
ATOM 4327 O O . VAL B 1 225 ? -24.984 -1.99 -10.062 1 97.81 225 VAL B O 1
ATOM 4330 N N . GLU B 1 226 ? -25.891 -0.532 -8.695 1 97.06 226 GLU B N 1
ATOM 4331 C CA . GLU B 1 226 ? -25.438 0.66 -9.406 1 97.06 226 GLU B CA 1
ATOM 4332 C C . GLU B 1 226 ? -24.016 1.044 -8.977 1 97.06 226 GLU B C 1
ATOM 4334 O O . GLU B 1 226 ? -23.234 1.554 -9.781 1 97.06 226 GLU B O 1
ATOM 4339 N N . ASP B 1 227 ? -23.75 0.821 -7.707 1 98.31 227 ASP B N 1
ATOM 4340 C CA . ASP B 1 227 ? -22.469 1.188 -7.094 1 98.31 227 ASP B CA 1
ATOM 4341 C C . ASP B 1 227 ? -21.891 0.021 -6.305 1 98.31 227 ASP B C 1
ATOM 4343 O O . ASP B 1 227 ? -22.266 -0.206 -5.152 1 98.31 227 ASP B O 1
ATOM 4347 N N . VAL B 1 228 ? -20.906 -0.645 -6.914 1 98.75 228 VAL B N 1
ATOM 4348 C CA . VAL B 1 228 ? -20.375 -1.882 -6.352 1 98.75 228 VAL B CA 1
ATOM 4349 C C . VAL B 1 228 ? -19.703 -1.596 -5.008 1 98.75 228 VAL B C 1
ATOM 4351 O O . VAL B 1 228 ? -19.984 -2.27 -4.012 1 98.75 228 VAL B O 1
ATOM 4354 N N . PRO B 1 229 ? -18.875 -0.556 -4.891 1 98.88 229 PRO B N 1
ATOM 4355 C CA . PRO B 1 229 ? -18.266 -0.253 -3.592 1 98.88 229 PRO B CA 1
ATOM 4356 C C . PRO B 1 229 ? -19.312 -0.02 -2.498 1 98.88 229 PRO B C 1
ATOM 4358 O O . PRO B 1 229 ? -19.172 -0.533 -1.386 1 98.88 229 PRO B O 1
ATOM 4361 N N . GLN B 1 230 ? -20.312 0.725 -2.812 1 98.69 230 GLN B N 1
ATOM 4362 C CA . GLN B 1 230 ? -21.328 0.995 -1.808 1 98.69 230 GLN B CA 1
ATOM 4363 C C . GLN B 1 230 ? -22.094 -0.278 -1.437 1 98.69 230 GLN B C 1
ATOM 4365 O O . GLN B 1 230 ? -22.469 -0.469 -0.278 1 98.69 230 GLN B O 1
ATOM 4370 N N . ALA B 1 231 ? -22.359 -1.146 -2.459 1 98.88 231 ALA B N 1
ATOM 4371 C CA . ALA B 1 231 ? -23.016 -2.424 -2.188 1 98.88 231 ALA B CA 1
ATOM 4372 C C . ALA B 1 231 ? -22.172 -3.285 -1.256 1 98.88 231 ALA B C 1
ATOM 4374 O O . ALA B 1 231 ? -22.703 -3.949 -0.36 1 98.88 231 ALA B O 1
ATOM 4375 N N . VAL B 1 232 ? -20.859 -3.283 -1.445 1 98.94 232 VAL B N 1
ATOM 4376 C CA . VAL B 1 232 ? -19.938 -4.02 -0.581 1 98.94 232 VAL B CA 1
ATOM 4377 C C . VAL B 1 232 ? -19.969 -3.43 0.827 1 98.94 232 VAL B C 1
ATOM 4379 O O . VAL B 1 232 ? -20.141 -4.156 1.809 1 98.94 232 VAL B O 1
ATOM 4382 N N . LYS B 1 233 ? -19.875 -2.092 0.934 1 98.81 233 LYS B N 1
ATOM 4383 C CA . LYS B 1 233 ? -19.828 -1.411 2.225 1 98.81 233 LYS B CA 1
ATOM 4384 C C . LYS B 1 233 ? -21.109 -1.637 3.014 1 98.81 233 LYS B C 1
ATOM 4386 O O . LYS B 1 233 ? -21.094 -1.697 4.246 1 98.81 233 LYS B O 1
ATOM 4391 N N . ALA B 1 234 ? -22.219 -1.811 2.348 1 98.62 234 ALA B N 1
ATOM 4392 C CA . ALA B 1 234 ? -23.531 -1.988 2.988 1 98.62 234 ALA B CA 1
ATOM 4393 C C . ALA B 1 234 ? -23.562 -3.264 3.824 1 98.62 234 ALA B C 1
ATOM 4395 O O . ALA B 1 234 ? -24.375 -3.396 4.734 1 98.62 234 ALA B O 1
ATOM 4396 N N . HIS B 1 235 ? -22.672 -4.227 3.551 1 98.5 235 HIS B N 1
ATOM 4397 C CA . HIS B 1 235 ? -22.609 -5.473 4.305 1 98.5 235 HIS B CA 1
ATOM 4398 C C . HIS B 1 235 ? -21.828 -5.301 5.602 1 98.5 235 HIS B C 1
ATOM 4400 O O . HIS B 1 235 ? -21.859 -6.18 6.469 1 98.5 235 HIS B O 1
ATOM 4406 N N . THR B 1 236 ? -21.109 -4.219 5.793 1 98.38 236 THR B N 1
ATOM 4407 C CA . THR B 1 236 ? -20.234 -4.023 6.945 1 98.38 236 THR B CA 1
ATOM 4408 C C . THR B 1 236 ? -20.906 -3.154 8 1 98.38 236 THR B C 1
ATOM 4410 O O . THR B 1 236 ? -21.844 -2.414 7.691 1 98.38 236 THR B O 1
ATOM 4413 N N . PRO B 1 237 ? -20.453 -3.258 9.242 1 96.25 237 PRO B N 1
ATOM 4414 C CA . PRO B 1 237 ? -21.031 -2.396 10.273 1 96.25 237 PRO B CA 1
ATOM 4415 C C . PRO B 1 237 ? -20.938 -0.912 9.922 1 96.25 237 PRO B C 1
ATOM 4417 O O . PRO B 1 237 ? -19.859 -0.423 9.562 1 96.25 237 PRO B O 1
ATOM 4420 N N . SER B 1 238 ? -22.094 -0.206 9.969 1 95.69 238 SER B N 1
ATOM 4421 C CA . SER B 1 238 ? -22.203 1.227 9.711 1 95.69 238 SER B CA 1
ATOM 4422 C C . SER B 1 238 ? -21.781 1.567 8.289 1 95.69 238 SER B C 1
ATOM 4424 O O . SER B 1 238 ? -21.359 2.693 8.016 1 95.69 238 SER B O 1
ATOM 4426 N N . SER B 1 239 ? -21.688 0.536 7.406 1 97.81 239 SER B N 1
ATOM 4427 C CA . SER B 1 239 ? -21.297 0.701 6.008 1 97.81 239 SER B CA 1
ATOM 4428 C C . SER B 1 239 ? -19.938 1.352 5.883 1 97.81 239 SER B C 1
ATOM 4430 O O . SER B 1 239 ? -19.703 2.154 4.977 1 97.81 239 SER B O 1
ATOM 4432 N N . ARG B 1 240 ? -19.031 1.062 6.758 1 97.19 240 ARG B N 1
ATOM 4433 C CA . ARG B 1 240 ? -17.75 1.751 6.852 1 97.19 240 ARG B CA 1
ATOM 4434 C C . ARG B 1 240 ? -16.781 1.253 5.785 1 97.19 240 ARG B C 1
ATOM 4436 O O . ARG B 1 240 ? -15.773 1.901 5.504 1 97.19 240 ARG B O 1
ATOM 4443 N N . GLY B 1 241 ? -17.016 0.009 5.203 1 98.69 241 GLY B N 1
ATOM 4444 C CA . GLY B 1 241 ? -16.094 -0.611 4.27 1 98.69 241 GLY B CA 1
ATOM 4445 C C . GLY B 1 241 ? -15.367 -1.802 4.859 1 98.69 241 GLY B C 1
ATOM 4446 O O . GLY B 1 241 ? -15.516 -2.105 6.047 1 98.69 241 GLY B O 1
ATOM 4447 N N . VAL B 1 242 ? -14.688 -2.492 4.035 1 98.94 242 VAL B N 1
ATOM 4448 C CA . VAL B 1 242 ? -14.008 -3.717 4.453 1 98.94 242 VAL B CA 1
ATOM 4449 C C . VAL B 1 242 ? -12.594 -3.396 4.914 1 98.94 242 VAL B C 1
ATOM 4451 O O . VAL B 1 242 ? -11.992 -2.418 4.461 1 98.94 242 VAL B O 1
ATOM 4454 N N . GLU B 1 243 ? -12.016 -4.227 5.828 1 98.88 243 GLU B N 1
ATOM 4455 C CA . GLU B 1 243 ? -10.641 -4.074 6.281 1 98.88 243 GLU B CA 1
ATOM 4456 C C . GLU B 1 243 ? -9.648 -4.469 5.188 1 98.88 243 GLU B C 1
ATOM 4458 O O . GLU B 1 243 ? -8.586 -3.855 5.051 1 98.88 243 GLU B O 1
ATOM 4463 N N . VAL B 1 244 ? -10.008 -5.492 4.441 1 98.94 244 VAL B N 1
ATOM 4464 C CA . VAL B 1 244 ? -9.188 -5.949 3.328 1 98.94 244 VAL B CA 1
ATOM 4465 C C . VAL B 1 244 ? -10.055 -6.156 2.09 1 98.94 244 VAL B C 1
ATOM 4467 O O . VAL B 1 244 ? -11.156 -6.703 2.184 1 98.94 244 VAL B O 1
ATOM 4470 N N . SER B 1 245 ? -9.648 -5.629 0.964 1 98.94 245 SER B N 1
ATOM 4471 C CA . SER B 1 245 ? -10.273 -5.875 -0.333 1 98.94 245 SER B CA 1
ATOM 4472 C C . SER B 1 245 ? -9.281 -6.484 -1.316 1 98.94 245 SER B C 1
ATOM 4474 O O . SER B 1 245 ? -8.117 -6.07 -1.369 1 98.94 245 SER B O 1
ATOM 4476 N N . VAL B 1 246 ? -9.68 -7.504 -2.014 1 98.94 246 VAL B N 1
ATOM 4477 C CA . VAL B 1 246 ? -8.828 -8.211 -2.965 1 98.94 246 VAL B CA 1
ATOM 4478 C C . VAL B 1 246 ? -9.336 -7.977 -4.387 1 98.94 246 VAL B C 1
ATOM 4480 O O . VAL B 1 246 ? -10.516 -8.172 -4.672 1 98.94 246 VAL B O 1
ATOM 4483 N N . ASP B 1 247 ? -8.516 -7.5 -5.215 1 98.88 247 ASP B N 1
ATOM 4484 C CA . ASP B 1 247 ? -8.805 -7.562 -6.645 1 98.88 247 ASP B CA 1
ATOM 4485 C C . ASP B 1 247 ? -8.125 -8.773 -7.285 1 98.88 247 ASP B C 1
ATOM 4487 O O . ASP B 1 247 ? -6.91 -8.789 -7.469 1 98.88 247 ASP B O 1
ATOM 4491 N N . ALA B 1 248 ? -8.906 -9.703 -7.656 1 97.5 248 ALA B N 1
ATOM 4492 C CA . ALA B 1 248 ? -8.406 -10.969 -8.18 1 97.5 248 ALA B CA 1
ATOM 4493 C C . ALA B 1 248 ? -8.562 -11.047 -9.695 1 97.5 248 ALA B C 1
ATOM 4495 O O . ALA B 1 248 ? -8.438 -12.117 -10.289 1 97.5 248 ALA B O 1
ATOM 4496 N N . LEU B 1 249 ? -8.914 -9.93 -10.352 1 94.62 249 LEU B N 1
ATOM 4497 C CA . LEU B 1 249 ? -9.148 -9.914 -11.789 1 94.62 249 LEU B CA 1
ATOM 4498 C C . LEU B 1 249 ? -8.141 -9.023 -12.5 1 94.62 249 LEU B C 1
ATOM 4500 O O . LEU B 1 249 ? -7.477 -9.453 -13.445 1 94.62 249 LEU B O 1
ATOM 4504 N N . GLY B 1 250 ? -8.047 -7.738 -12.086 1 93.75 250 GLY B N 1
ATOM 4505 C CA . GLY B 1 250 ? -6.977 -6.887 -12.578 1 93.75 250 GLY B CA 1
ATOM 4506 C C . GLY B 1 250 ? -7.449 -5.844 -13.57 1 93.75 250 GLY B C 1
ATOM 4507 O O . GLY B 1 250 ? -6.719 -4.898 -13.883 1 93.75 250 GLY B O 1
ATOM 4508 N N . VAL B 1 251 ? -8.727 -5.926 -14.062 1 94.81 251 VAL B N 1
ATOM 4509 C CA . VAL B 1 251 ? -9.195 -4.859 -14.945 1 94.81 251 VAL B CA 1
ATOM 4510 C C . VAL B 1 251 ? -9.398 -3.578 -14.141 1 94.81 251 VAL B C 1
ATOM 4512 O O . VAL B 1 251 ? -9.617 -3.625 -12.93 1 94.81 251 VAL B O 1
ATOM 4515 N N . ALA B 1 252 ? -9.406 -2.443 -14.812 1 97.75 252 ALA B N 1
ATOM 4516 C CA . ALA B 1 252 ? -9.438 -1.139 -14.156 1 97.75 252 ALA B CA 1
ATOM 4517 C C . ALA B 1 252 ? -10.633 -1.017 -13.227 1 97.75 252 ALA B C 1
ATOM 4519 O O . ALA B 1 252 ? -10.508 -0.532 -12.102 1 97.75 252 ALA B O 1
ATOM 4520 N N . GLU B 1 253 ? -11.758 -1.48 -13.648 1 97.56 253 GLU B N 1
ATOM 4521 C CA . GLU B 1 253 ? -12.992 -1.332 -12.883 1 97.56 253 GLU B CA 1
ATOM 4522 C C . GLU B 1 253 ? -12.914 -2.084 -11.555 1 97.56 253 GLU B C 1
ATOM 4524 O O . GLU B 1 253 ? -13.25 -1.537 -10.508 1 97.56 253 GLU B O 1
ATOM 4529 N N . THR B 1 254 ? -12.508 -3.352 -11.578 1 98.12 254 THR B N 1
ATOM 4530 C CA . THR B 1 254 ? -12.453 -4.133 -10.344 1 98.12 254 THR B CA 1
ATOM 4531 C C . THR B 1 254 ? -11.367 -3.6 -9.414 1 98.12 254 THR B C 1
ATOM 4533 O O . THR B 1 254 ? -11.523 -3.619 -8.195 1 98.12 254 THR B O 1
ATOM 4536 N N . CYS B 1 255 ? -10.281 -3.154 -10.031 1 98.56 255 CYS B N 1
ATOM 4537 C CA . CYS B 1 255 ? -9.219 -2.551 -9.234 1 98.56 255 CYS B CA 1
ATOM 4538 C C . CYS B 1 255 ? -9.734 -1.344 -8.461 1 98.56 255 CYS B C 1
ATOM 4540 O O . CYS B 1 255 ? -9.562 -1.265 -7.242 1 98.56 255 CYS B O 1
ATOM 4542 N N . ARG B 1 256 ? -10.383 -0.463 -9.117 1 98.62 256 ARG B N 1
ATOM 4543 C CA . ARG B 1 256 ? -10.898 0.751 -8.492 1 98.62 256 ARG B CA 1
ATOM 4544 C C . ARG B 1 256 ? -12.008 0.424 -7.492 1 98.62 256 ARG B C 1
ATOM 4546 O O . ARG B 1 256 ? -12.062 1.007 -6.41 1 98.62 256 ARG B O 1
ATOM 4553 N N . ASN B 1 257 ? -12.906 -0.494 -7.875 1 98.81 257 ASN B N 1
ATOM 4554 C CA . ASN B 1 257 ? -13.961 -0.912 -6.961 1 98.81 257 ASN B CA 1
ATOM 4555 C C . ASN B 1 257 ? -13.391 -1.505 -5.676 1 98.81 257 ASN B C 1
ATOM 4557 O O . ASN B 1 257 ? -13.898 -1.244 -4.586 1 98.81 257 ASN B O 1
ATOM 4561 N N . SER B 1 258 ? -12.352 -2.285 -5.867 1 98.94 258 SER B N 1
ATOM 4562 C CA . SER B 1 258 ? -11.711 -2.9 -4.711 1 98.94 258 SER B CA 1
ATOM 4563 C C . SER B 1 258 ? -11.164 -1.843 -3.756 1 98.94 258 SER B C 1
ATOM 4565 O O . SER B 1 258 ? -11.438 -1.883 -2.557 1 98.94 258 SER B O 1
ATOM 4567 N N . VAL B 1 259 ? -10.477 -0.849 -4.254 1 98.94 259 VAL B N 1
ATOM 4568 C CA . VAL B 1 259 ? -9.906 0.22 -3.443 1 98.94 259 VAL B CA 1
ATOM 4569 C C . VAL B 1 259 ? -11.023 1.018 -2.777 1 98.94 259 VAL B C 1
ATOM 4571 O O . VAL B 1 259 ? -10.945 1.34 -1.589 1 98.94 259 VAL B O 1
ATOM 4574 N N . ASN B 1 260 ? -12.055 1.259 -3.504 1 98.88 260 ASN B N 1
ATOM 4575 C CA . ASN B 1 260 ? -13.125 2.121 -3.023 1 98.88 260 ASN B CA 1
ATOM 4576 C C . ASN B 1 260 ? -14.055 1.38 -2.064 1 98.88 260 ASN B C 1
ATOM 4578 O O . ASN B 1 260 ? -14.922 1.991 -1.437 1 98.88 260 ASN B O 1
ATOM 4582 N N . SER B 1 261 ? -13.891 0.075 -1.908 1 98.94 261 SER B N 1
ATOM 4583 C CA . SER B 1 261 ? -14.688 -0.723 -0.979 1 98.94 261 SER B CA 1
ATOM 4584 C C . SER B 1 261 ? -14.086 -0.702 0.422 1 98.94 261 SER B C 1
ATOM 4586 O O . SER B 1 261 ? -14.711 -1.149 1.381 1 98.94 261 SER B O 1
ATOM 4588 N N . LEU B 1 262 ? -12.961 -0.143 0.557 1 98.94 262 LEU B N 1
ATOM 4589 C CA . LEU B 1 262 ? -12.188 -0.222 1.794 1 98.94 262 LEU B CA 1
ATOM 4590 C C . LEU B 1 262 ? -12.758 0.725 2.848 1 98.94 262 LEU B C 1
ATOM 4592 O O . LEU B 1 262 ? -13.242 1.809 2.518 1 98.94 262 LEU B O 1
ATOM 4596 N N . ALA B 1 263 ? -12.672 0.308 4.066 1 98.75 263 ALA B N 1
ATOM 4597 C CA . ALA B 1 263 ? -12.773 1.215 5.207 1 98.75 263 ALA B CA 1
ATOM 4598 C C . ALA B 1 263 ? -11.508 2.064 5.344 1 98.75 263 ALA B C 1
ATOM 4600 O O . ALA B 1 263 ? -10.484 1.768 4.727 1 98.75 263 ALA B O 1
ATOM 4601 N N . LYS B 1 264 ? -11.625 3.18 6.125 1 98.5 264 LYS B N 1
ATOM 4602 C CA . LYS B 1 264 ? -10.398 3.887 6.484 1 98.5 264 LYS B CA 1
ATOM 4603 C C . LYS B 1 264 ? -9.375 2.934 7.086 1 98.5 264 LYS B C 1
ATOM 4605 O O . LYS B 1 264 ? -9.719 2.043 7.863 1 98.5 264 LYS B O 1
ATOM 4610 N N . GLY B 1 265 ? -8.133 3.117 6.641 1 98.5 265 GLY B N 1
ATOM 4611 C CA . GLY B 1 265 ? -7.062 2.281 7.156 1 98.5 265 GLY B CA 1
ATOM 4612 C C . GLY B 1 265 ? -7.023 0.904 6.52 1 98.5 265 GLY B C 1
ATOM 4613 O O . GLY B 1 265 ? -6.18 0.077 6.871 1 98.5 265 GLY B O 1
ATOM 4614 N N . GLY B 1 266 ? -7.965 0.651 5.562 1 98.81 266 GLY B N 1
ATOM 4615 C CA . GLY B 1 266 ? -8.039 -0.667 4.949 1 98.81 266 GLY B CA 1
ATOM 4616 C C . GLY B 1 266 ? -6.91 -0.936 3.973 1 98.81 266 GLY B C 1
ATOM 4617 O O . GLY B 1 266 ? -6.188 -0.017 3.584 1 98.81 266 GLY B O 1
ATOM 4618 N N . GLN B 1 267 ? -6.73 -2.209 3.611 1 98.94 267 GLN B N 1
ATOM 4619 C CA . GLN B 1 267 ? -5.668 -2.645 2.711 1 98.94 267 GLN B CA 1
ATOM 4620 C C . GLN B 1 267 ? -6.242 -3.311 1.465 1 98.94 267 GLN B C 1
ATOM 4622 O O . GLN B 1 267 ? -7.008 -4.273 1.564 1 98.94 267 GLN B O 1
ATOM 4627 N N . ASN B 1 268 ? -5.918 -2.736 0.311 1 98.94 268 ASN B N 1
ATOM 4628 C CA . ASN B 1 268 ? -6.223 -3.412 -0.946 1 98.94 268 ASN B CA 1
ATOM 4629 C C . ASN B 1 268 ? -5.121 -4.391 -1.34 1 98.94 268 ASN B C 1
ATOM 4631 O O . ASN B 1 268 ? -3.963 -4 -1.487 1 98.94 268 ASN B O 1
ATOM 4635 N N . LEU B 1 269 ? -5.449 -5.598 -1.452 1 98.94 269 LEU B N 1
ATOM 4636 C CA . LEU B 1 269 ? -4.547 -6.621 -1.971 1 98.94 269 LEU B CA 1
ATOM 4637 C C . LEU B 1 269 ? -4.762 -6.828 -3.467 1 98.94 269 LEU B C 1
ATOM 4639 O O . LEU B 1 269 ? -5.801 -7.348 -3.883 1 98.94 269 LEU B O 1
ATOM 4643 N N . GLN B 1 270 ? -3.795 -6.418 -4.219 1 98.94 270 GLN B N 1
ATOM 4644 C CA . GLN B 1 270 ? -3.871 -6.543 -5.672 1 98.94 270 GLN B CA 1
ATOM 4645 C C . GLN B 1 270 ? -3.133 -7.785 -6.156 1 98.94 270 GLN B C 1
ATOM 4647 O O . GLN B 1 270 ? -1.91 -7.879 -6.023 1 98.94 270 GLN B O 1
ATOM 4652 N N . ILE B 1 271 ? -3.867 -8.75 -6.707 1 98.06 271 ILE B N 1
ATOM 4653 C CA . ILE B 1 271 ? -3.279 -9.969 -7.242 1 98.06 271 ILE B CA 1
ATOM 4654 C C . ILE B 1 271 ? -3.455 -10.008 -8.758 1 98.06 271 ILE B C 1
ATOM 4656 O O . ILE B 1 271 ? -2.547 -10.414 -9.484 1 98.06 271 ILE B O 1
ATOM 4660 N N . GLY B 1 272 ? -4.633 -9.602 -9.219 1 95.38 272 GLY B N 1
ATOM 4661 C CA . GLY B 1 272 ? -4.922 -9.609 -10.641 1 95.38 272 GLY B CA 1
ATOM 4662 C C . GLY B 1 272 ? -4.031 -8.672 -11.438 1 95.38 272 GLY B C 1
ATOM 4663 O O . GLY B 1 272 ? -3.846 -7.516 -11.055 1 95.38 272 GLY B O 1
ATOM 4664 N N . LEU B 1 273 ? -3.475 -9.156 -12.539 1 93.81 273 LEU B N 1
ATOM 4665 C CA . LEU B 1 273 ? -2.736 -8.328 -13.492 1 93.81 273 LEU B CA 1
ATOM 4666 C C . LEU B 1 273 ? -3.676 -7.73 -14.531 1 93.81 273 LEU B C 1
ATOM 4668 O O . LEU B 1 273 ? -4.711 -8.32 -14.852 1 93.81 273 LEU B O 1
ATOM 4672 N N . THR B 1 274 ? -3.258 -6.574 -14.969 1 93.5 274 THR B N 1
ATOM 4673 C CA . THR B 1 274 ? -4.121 -5.875 -15.914 1 93.5 274 THR B CA 1
ATOM 4674 C C . THR B 1 274 ? -4.113 -6.574 -17.281 1 93.5 274 THR B C 1
ATOM 4676 O O . THR B 1 274 ? -3.416 -7.574 -17.453 1 93.5 274 THR B O 1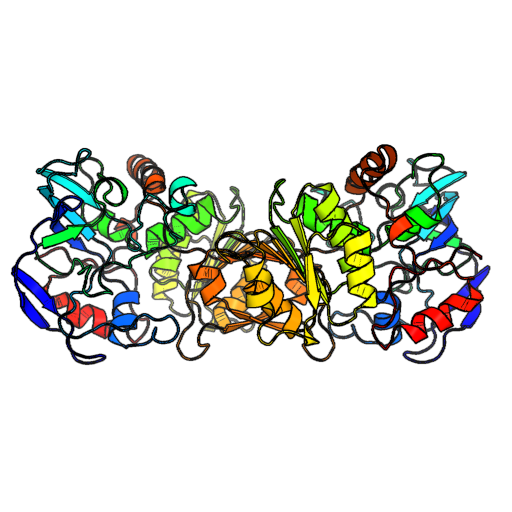
ATOM 4679 N N . THR B 1 275 ? -5.012 -6.109 -18.156 1 89.31 275 THR B N 1
ATOM 4680 C CA . THR B 1 275 ? -5.082 -6.609 -19.516 1 89.31 275 THR B CA 1
ATOM 4681 C C . THR B 1 275 ? -4.441 -5.621 -20.5 1 89.31 275 THR B C 1
ATOM 4683 O O . THR B 1 275 ? -3.871 -4.609 -20.078 1 89.31 275 THR B O 1
ATOM 4686 N N . SER B 1 276 ? -4.461 -5.977 -21.781 1 88.44 276 SER B N 1
ATOM 4687 C CA . SER B 1 276 ? -3.885 -5.121 -22.828 1 88.44 276 SER B CA 1
ATOM 4688 C C . SER B 1 276 ? -4.594 -3.771 -22.875 1 88.44 276 SER B C 1
ATOM 4690 O O . SER B 1 276 ? -4.051 -2.803 -23.422 1 88.44 276 SER B O 1
ATOM 4692 N N . GLU B 1 277 ? -5.805 -3.76 -22.281 1 90.44 277 GLU B N 1
ATOM 4693 C CA . GLU B 1 277 ? -6.547 -2.504 -22.266 1 90.44 277 GLU B CA 1
ATOM 4694 C C . GLU B 1 277 ? -5.859 -1.467 -21.391 1 90.44 277 GLU B C 1
ATOM 4696 O O . GLU B 1 277 ? -5.754 -0.296 -21.766 1 90.44 277 GLU B O 1
ATOM 4701 N N . GLU B 1 278 ? -5.359 -1.898 -20.203 1 93.38 278 GLU B N 1
ATOM 4702 C CA . GLU B 1 278 ? -4.738 -0.979 -19.25 1 93.38 278 GLU B CA 1
ATOM 4703 C C . GLU B 1 278 ? -3.23 -0.907 -19.453 1 93.38 278 GLU B C 1
ATOM 4705 O O . GLU B 1 278 ? -2.6 0.098 -19.125 1 93.38 278 GLU B O 1
ATOM 4710 N N . GLU B 1 279 ? -2.701 -2.039 -20 1 92.56 279 GLU B N 1
ATOM 4711 C CA . GLU B 1 279 ? -1.268 -2.148 -20.25 1 92.56 279 GLU B CA 1
ATOM 4712 C C . GLU B 1 279 ? -0.457 -1.844 -19 1 92.56 279 GLU B C 1
ATOM 4714 O O . GLU B 1 279 ? 0.494 -1.062 -19.031 1 92.56 279 GLU B O 1
ATOM 4719 N N . GLY B 1 280 ? -0.972 -2.32 -17.906 1 94.31 280 GLY B N 1
ATOM 4720 C CA . GLY B 1 280 ? -0.223 -2.314 -16.672 1 94.31 280 GLY B CA 1
ATOM 4721 C C . GLY B 1 280 ? -0.545 -1.126 -15.781 1 94.31 280 GLY B C 1
ATOM 4722 O O . GLY B 1 280 ? -0.079 -1.047 -14.641 1 94.31 280 GLY B O 1
ATOM 4723 N N . GLU B 1 281 ? -1.368 -0.176 -16.25 1 97.06 281 GLU B N 1
ATOM 4724 C CA . GLU B 1 281 ? -1.618 1.068 -15.523 1 97.06 281 GLU B CA 1
ATOM 4725 C C . GLU B 1 281 ? -3.096 1.215 -15.172 1 97.06 281 GLU B C 1
ATOM 4727 O O . GLU B 1 281 ? -3.967 0.92 -15.992 1 97.06 281 GLU B O 1
ATOM 4732 N N . VAL B 1 282 ? -3.35 1.584 -13.961 1 98.38 282 VAL B N 1
ATOM 4733 C CA . VAL B 1 282 ? -4.715 1.859 -13.523 1 98.38 282 VAL B CA 1
ATOM 4734 C C . VAL B 1 282 ? -4.758 3.18 -12.758 1 98.38 282 VAL B C 1
ATOM 4736 O O . VAL B 1 282 ? -3.904 3.434 -11.906 1 98.38 282 VAL B O 1
ATOM 4739 N N . SER B 1 283 ? -5.672 4.102 -13.141 1 98.38 283 SER B N 1
ATOM 4740 C CA . SER B 1 283 ? -5.922 5.316 -12.367 1 98.38 283 SER B CA 1
ATOM 4741 C C . SER B 1 283 ? -6.555 4.996 -11.016 1 98.38 283 SER B C 1
ATOM 4743 O O . SER B 1 283 ? -7.59 4.332 -10.953 1 98.38 283 SER B O 1
ATOM 4745 N N . LEU B 1 284 ? -5.926 5.402 -9.938 1 98.56 284 LEU B N 1
ATOM 4746 C CA . LEU B 1 284 ? -6.406 5.102 -8.594 1 98.56 284 LEU B CA 1
ATOM 4747 C C . LEU B 1 284 ? -6.73 6.383 -7.832 1 98.56 284 LEU B C 1
ATOM 4749 O O . LEU B 1 284 ? -6.184 7.445 -8.133 1 98.56 284 LEU B O 1
ATOM 4753 N N . PRO B 1 285 ? -7.66 6.336 -6.895 1 98.06 285 PRO B N 1
ATOM 4754 C CA . PRO B 1 285 ? -8.016 7.496 -6.074 1 98.06 285 PRO B CA 1
ATOM 4755 C C . PRO B 1 285 ? -6.973 7.809 -5.008 1 98.06 285 PRO B C 1
ATOM 4757 O O . PRO B 1 285 ? -7.227 7.613 -3.816 1 98.06 285 PRO B O 1
ATOM 4760 N N . VAL B 1 286 ? -5.914 8.445 -5.379 1 98.12 286 VAL B N 1
ATOM 4761 C CA . VAL B 1 286 ? -4.723 8.664 -4.562 1 98.12 286 VAL B CA 1
ATOM 4762 C C . VAL B 1 286 ? -5.062 9.555 -3.373 1 98.12 286 VAL B C 1
ATOM 4764 O O . VAL B 1 286 ? -4.617 9.305 -2.252 1 98.12 286 VAL B O 1
ATOM 4767 N N . ASP B 1 287 ? -5.859 10.578 -3.543 1 96.56 287 ASP B N 1
ATOM 4768 C CA . ASP B 1 287 ? -6.188 11.469 -2.436 1 96.56 287 ASP B CA 1
ATOM 4769 C C . ASP B 1 287 ? -6.98 10.734 -1.357 1 96.56 287 ASP B C 1
ATOM 4771 O O . ASP B 1 287 ? -6.773 10.969 -0.163 1 96.56 287 ASP B O 1
ATOM 4775 N N . ASN B 1 288 ? -7.891 9.805 -1.802 1 97.06 288 ASN B N 1
ATOM 4776 C CA . ASN B 1 288 ? -8.625 9 -0.828 1 97.06 288 ASN B CA 1
ATOM 4777 C C . ASN B 1 288 ? -7.699 8.062 -0.065 1 97.06 288 ASN B C 1
ATOM 4779 O O . ASN B 1 288 ? -7.859 7.863 1.141 1 97.06 288 ASN B O 1
ATOM 4783 N N . ILE B 1 289 ? -6.734 7.48 -0.829 1 98.69 289 ILE B N 1
ATOM 4784 C CA . ILE B 1 289 ? -5.766 6.598 -0.191 1 98.69 289 ILE B CA 1
ATOM 4785 C C . ILE B 1 289 ? -4.992 7.367 0.875 1 98.69 289 ILE B C 1
ATOM 4787 O O . ILE B 1 289 ? -4.77 6.859 1.979 1 98.69 289 ILE B O 1
ATOM 4791 N N . VAL B 1 290 ? -4.656 8.594 0.636 1 98.06 290 VAL B N 1
ATOM 4792 C CA . VAL B 1 290 ? -3.887 9.414 1.563 1 98.06 290 VAL B CA 1
ATOM 4793 C C . VAL B 1 290 ? -4.762 9.812 2.748 1 98.06 290 VAL B C 1
ATOM 4795 O O . VAL B 1 290 ? -4.441 9.508 3.898 1 98.06 290 VAL B O 1
ATOM 4798 N N . MET B 1 291 ? -5.93 10.383 2.523 1 96.12 291 MET B N 1
ATOM 4799 C CA . MET B 1 291 ? -6.766 10.992 3.555 1 96.12 291 MET B CA 1
ATOM 4800 C C . MET B 1 291 ? -7.344 9.93 4.484 1 96.12 291 MET B C 1
ATOM 4802 O O . MET B 1 291 ? -7.633 10.211 5.648 1 96.12 291 MET B O 1
ATOM 4806 N N . GLU B 1 292 ? -7.438 8.703 3.945 1 98.06 292 GLU B N 1
ATOM 4807 C CA . GLU B 1 292 ? -8.031 7.629 4.734 1 98.06 292 GLU B CA 1
ATOM 4808 C C . GLU B 1 292 ? -6.98 6.586 5.125 1 98.06 292 GLU B C 1
ATOM 4810 O O . GLU B 1 292 ? -7.32 5.523 5.648 1 98.06 292 GLU B O 1
ATOM 4815 N N . GLU B 1 293 ? -5.727 6.91 4.812 1 98.62 293 GLU B N 1
ATOM 4816 C CA . GLU B 1 293 ? -4.578 6.066 5.121 1 98.62 293 GLU B CA 1
ATOM 4817 C C . GLU B 1 293 ? -4.824 4.621 4.691 1 98.62 293 GLU B C 1
ATOM 4819 O O . GLU B 1 293 ? -4.566 3.689 5.453 1 98.62 293 GLU B O 1
ATOM 4824 N N . ARG B 1 294 ? -5.391 4.484 3.496 1 98.88 294 ARG B N 1
ATOM 4825 C CA . ARG B 1 294 ? -5.5 3.164 2.885 1 98.88 294 ARG B CA 1
ATOM 4826 C C . ARG B 1 294 ? -4.16 2.713 2.311 1 98.88 294 ARG B C 1
ATOM 4828 O O . ARG B 1 294 ? -3.205 3.49 2.266 1 98.88 294 ARG B O 1
ATOM 4835 N N . GLU B 1 295 ? -4.074 1.424 2.023 1 98.94 295 GLU B N 1
ATOM 4836 C CA . GLU B 1 295 ? -2.877 0.853 1.412 1 98.94 295 GLU B CA 1
ATOM 4837 C C . GLU B 1 295 ? -3.225 0.057 0.158 1 98.94 295 GLU B C 1
ATOM 4839 O O . GLU B 1 295 ? -4.305 -0.533 0.069 1 98.94 295 GLU B O 1
ATOM 4844 N N . PHE B 1 296 ? -2.412 0.154 -0.823 1 98.94 296 PHE B N 1
ATOM 4845 C CA . PHE B 1 296 ? -2.436 -0.666 -2.027 1 98.94 296 PHE B CA 1
ATOM 4846 C C . PHE B 1 296 ? -1.227 -1.592 -2.076 1 98.94 296 PHE B C 1
ATOM 4848 O O . PHE B 1 296 ? -0.094 -1.134 -2.246 1 98.94 296 PHE B O 1
ATOM 4855 N N . VAL B 1 297 ? -1.462 -2.928 -1.949 1 98.94 297 VAL B N 1
ATOM 4856 C CA . VAL B 1 297 ? -0.417 -3.914 -1.692 1 98.94 297 VAL B CA 1
ATOM 4857 C C . VAL B 1 297 ? -0.396 -4.949 -2.816 1 98.94 297 VAL B C 1
ATOM 4859 O O . VAL B 1 297 ? -1.399 -5.621 -3.068 1 98.94 297 VAL B O 1
ATOM 4862 N N . GLY B 1 298 ? 0.743 -5.086 -3.453 1 98.81 298 GLY B N 1
ATOM 4863 C CA . GLY B 1 298 ? 0.897 -6.105 -4.477 1 98.81 298 GLY B CA 1
ATOM 4864 C C . GLY B 1 298 ? 1.283 -7.461 -3.914 1 98.81 298 GLY B C 1
ATOM 4865 O O . GLY B 1 298 ? 1.997 -7.543 -2.912 1 98.81 298 GLY B O 1
ATOM 4866 N N . SER B 1 299 ? 0.861 -8.453 -4.59 1 98.38 299 SER B N 1
ATOM 4867 C CA . SER B 1 299 ? 1.247 -9.82 -4.242 1 98.38 299 SER B CA 1
ATOM 4868 C C . SER B 1 299 ? 1.538 -10.648 -5.488 1 98.38 299 SER B C 1
ATOM 4870 O O . SER B 1 299 ? 0.823 -10.547 -6.488 1 98.38 299 SER B O 1
ATOM 4872 N N . PHE B 1 300 ? 2.623 -11.398 -5.414 1 96.81 300 PHE B N 1
ATOM 4873 C CA . PHE B 1 300 ? 3.072 -12.18 -6.559 1 96.81 300 PHE B CA 1
ATOM 4874 C C . PHE B 1 300 ? 3.699 -13.492 -6.098 1 96.81 300 PHE B C 1
ATOM 4876 O O . PHE B 1 300 ? 4.742 -13.492 -5.441 1 96.81 300 PHE B O 1
ATOM 4883 N N . GLY B 1 301 ? 3.023 -14.562 -6.477 1 96.44 301 GLY B N 1
ATOM 4884 C CA . GLY B 1 301 ? 3.572 -15.875 -6.176 1 96.44 301 GLY B CA 1
ATOM 4885 C C . GLY B 1 301 ? 3.648 -16.156 -4.688 1 96.44 301 GLY B C 1
ATOM 4886 O O . GLY B 1 301 ? 2.811 -15.688 -3.916 1 96.44 301 GLY B O 1
ATOM 4887 N N . MET B 1 302 ? 4.477 -17.094 -4.324 1 97.31 302 MET B N 1
ATOM 4888 C CA . MET B 1 302 ? 4.695 -17.547 -2.955 1 97.31 302 MET B CA 1
ATOM 4889 C C . MET B 1 302 ? 6.074 -18.188 -2.809 1 97.31 302 MET B C 1
ATOM 4891 O O . MET B 1 302 ? 6.477 -19 -3.643 1 97.31 302 MET B O 1
ATOM 4895 N N . PRO B 1 303 ? 6.816 -17.703 -1.853 1 97.31 303 PRO B N 1
ATOM 4896 C CA . PRO B 1 303 ? 8.102 -18.375 -1.674 1 97.31 303 PRO B CA 1
ATOM 4897 C C . PRO B 1 303 ? 7.957 -19.844 -1.243 1 97.31 303 PRO B C 1
ATOM 4899 O O . PRO B 1 303 ? 7 -20.188 -0.547 1 97.31 303 PRO B O 1
ATOM 4902 N N . PRO B 1 304 ? 8.914 -20.672 -1.565 1 96.94 304 PRO B N 1
ATOM 4903 C CA . PRO B 1 304 ? 8.82 -22.109 -1.325 1 96.94 304 PRO B CA 1
ATOM 4904 C C . PRO B 1 304 ? 8.57 -22.453 0.144 1 96.94 304 PRO B C 1
ATOM 4906 O O . PRO B 1 304 ? 7.758 -23.328 0.451 1 96.94 304 PRO B O 1
ATOM 4909 N N . HIS B 1 305 ? 9.188 -21.734 1.069 1 96.69 305 HIS B N 1
ATOM 4910 C CA . HIS B 1 305 ? 9.133 -22.109 2.475 1 96.69 305 HIS B CA 1
ATOM 4911 C C . HIS B 1 305 ? 7.727 -21.938 3.041 1 96.69 305 HIS B C 1
ATOM 4913 O O . HIS B 1 305 ? 7.379 -22.562 4.047 1 96.69 305 HIS B O 1
ATOM 4919 N N . GLU B 1 306 ? 6.91 -21.156 2.406 1 97.69 306 GLU B N 1
ATOM 4920 C CA . GLU B 1 306 ? 5.574 -20.875 2.926 1 97.69 306 GLU B CA 1
ATOM 4921 C C . GLU B 1 306 ? 4.617 -22.016 2.619 1 97.69 306 GLU B C 1
ATOM 4923 O O . GLU B 1 306 ? 3.539 -22.109 3.211 1 97.69 306 GLU B O 1
ATOM 4928 N N . TYR B 1 307 ? 4.941 -22.953 1.723 1 97.62 307 TYR B N 1
ATOM 4929 C CA . TYR B 1 307 ? 4.07 -24.062 1.366 1 97.62 307 TYR B CA 1
ATOM 4930 C C . TYR B 1 307 ? 3.82 -24.969 2.566 1 97.62 307 TYR B C 1
ATOM 4932 O O . TYR B 1 307 ? 2.77 -25.609 2.662 1 97.62 307 TYR B O 1
ATOM 4940 N N . GLU B 1 308 ? 4.766 -24.953 3.471 1 96.81 308 GLU B N 1
ATOM 4941 C CA . GLU B 1 308 ? 4.59 -25.734 4.684 1 96.81 308 GLU B CA 1
ATOM 4942 C C . GLU B 1 308 ? 3.35 -25.297 5.457 1 96.81 308 GLU B C 1
ATOM 4944 O O . GLU B 1 308 ? 2.666 -26.125 6.066 1 96.81 308 GLU B O 1
ATOM 4949 N N . GLU B 1 309 ? 3.088 -24.016 5.434 1 97.81 309 GLU B N 1
ATOM 4950 C CA . GLU B 1 309 ? 1.902 -23.5 6.109 1 97.81 309 GLU B CA 1
ATOM 4951 C C . GLU B 1 309 ? 0.624 -24.031 5.465 1 97.81 309 GLU B C 1
ATOM 4953 O O . GLU B 1 309 ? -0.315 -24.422 6.16 1 97.81 309 GLU B O 1
ATOM 4958 N N . ILE B 1 310 ? 0.594 -24.094 4.152 1 97.56 310 ILE B N 1
ATOM 4959 C CA . ILE B 1 310 ? -0.562 -24.609 3.426 1 97.56 310 ILE B CA 1
ATOM 4960 C C . ILE B 1 310 ? -0.759 -26.078 3.748 1 97.56 310 ILE B C 1
ATOM 4962 O O . ILE B 1 310 ? -1.868 -26.516 4.078 1 97.56 310 ILE B O 1
ATOM 4966 N N . PHE B 1 311 ? 0.341 -26.844 3.732 1 97.44 311 PHE B N 1
ATOM 4967 C CA . PHE B 1 311 ? 0.251 -28.281 3.982 1 97.44 311 PHE B CA 1
ATOM 4968 C C . PHE B 1 311 ? -0.207 -28.547 5.41 1 97.44 311 PHE B C 1
ATOM 4970 O O . PHE B 1 311 ? -0.979 -29.484 5.652 1 97.44 311 PHE B O 1
ATOM 4977 N N . SER B 1 312 ? 0.274 -27.688 6.312 1 97.5 312 SER B N 1
ATOM 4978 C CA . SER B 1 312 ? -0.169 -27.828 7.695 1 97.5 312 SER B CA 1
ATOM 4979 C C . SER B 1 312 ? -1.67 -27.594 7.82 1 97.5 312 SER B C 1
ATOM 4981 O O . SER B 1 312 ? -2.361 -28.328 8.531 1 97.5 312 SER B O 1
ATOM 4983 N N . MET B 1 313 ? -2.176 -26.641 7.129 1 97.62 313 MET B N 1
ATOM 4984 C CA . MET B 1 313 ? -3.6 -26.328 7.184 1 97.62 313 MET B CA 1
ATOM 4985 C C . MET B 1 313 ? -4.422 -27.391 6.465 1 97.62 313 MET B C 1
ATOM 4987 O O . MET B 1 313 ? -5.52 -27.734 6.906 1 97.62 313 MET B O 1
ATOM 4991 N N . MET B 1 314 ? -3.938 -27.906 5.379 1 96.62 314 MET B N 1
ATOM 4992 C CA . MET B 1 314 ? -4.602 -29 4.668 1 96.62 314 MET B CA 1
ATOM 4993 C C . MET B 1 314 ? -4.727 -30.234 5.555 1 96.62 314 MET B C 1
ATOM 4995 O O . MET B 1 314 ? -5.781 -30.875 5.59 1 96.62 314 MET B O 1
ATOM 4999 N N . ALA B 1 315 ? -3.674 -30.516 6.316 1 96.25 315 ALA B N 1
ATOM 5000 C CA . ALA B 1 315 ? -3.633 -31.688 7.172 1 96.25 315 ALA B CA 1
ATOM 5001 C C . ALA B 1 315 ? -4.699 -31.625 8.258 1 96.25 315 ALA B C 1
ATOM 5003 O O . ALA B 1 315 ? -5.164 -32.656 8.75 1 96.25 315 ALA B O 1
ATOM 5004 N N . GLN B 1 316 ? -5.086 -30.422 8.641 1 96.75 316 GLN B N 1
ATOM 5005 C CA . GLN B 1 316 ? -6.09 -30.219 9.68 1 96.75 316 GLN B CA 1
ATOM 5006 C C . GLN B 1 316 ? -7.449 -29.875 9.07 1 96.75 316 GLN B C 1
ATOM 5008 O O . GLN B 1 316 ? -8.359 -29.438 9.781 1 96.75 316 GLN B O 1
ATOM 5013 N N . ASP B 1 317 ? -7.555 -29.922 7.777 1 95.56 317 ASP B N 1
ATOM 5014 C CA . ASP B 1 317 ? -8.781 -29.688 7.016 1 95.56 317 ASP B CA 1
ATOM 5015 C C . ASP B 1 317 ? -9.273 -28.25 7.18 1 95.56 317 ASP B C 1
ATOM 5017 O O . ASP B 1 317 ? -10.484 -28 7.191 1 95.56 317 ASP B O 1
ATOM 5021 N N . LYS B 1 318 ? -8.305 -27.391 7.387 1 96.94 318 LYS B N 1
ATOM 5022 C CA . LYS B 1 318 ? -8.656 -25.984 7.492 1 96.94 318 LYS B CA 1
ATOM 5023 C C . LYS B 1 318 ? -8.82 -25.344 6.113 1 96.94 318 LYS B C 1
ATOM 5025 O O . LYS B 1 318 ? -9.602 -24.406 5.945 1 96.94 318 LYS B O 1
ATOM 5030 N N . ILE B 1 319 ? -8.016 -25.797 5.145 1 96.81 319 ILE B N 1
ATOM 5031 C CA . ILE B 1 319 ? -8.203 -25.422 3.748 1 96.81 319 ILE B CA 1
ATOM 5032 C C . ILE B 1 319 ? -8.211 -26.672 2.873 1 96.81 319 ILE B C 1
ATOM 5034 O O . ILE B 1 319 ? -7.648 -27.703 3.25 1 96.81 319 ILE B O 1
ATOM 5038 N N . ASP B 1 320 ? -8.875 -26.531 1.771 1 96 320 ASP B N 1
ATOM 5039 C CA . ASP B 1 320 ? -9.016 -27.625 0.817 1 96 320 ASP B CA 1
ATOM 5040 C C . ASP B 1 320 ? -8.969 -27.109 -0.621 1 96 320 ASP B C 1
ATOM 5042 O O . ASP B 1 320 ? -10.008 -26.906 -1.247 1 96 320 ASP B O 1
ATOM 5046 N N . PRO B 1 321 ? -7.754 -27.016 -1.138 1 94.25 321 PRO B N 1
ATOM 5047 C CA . PRO B 1 321 ? -7.629 -26.531 -2.514 1 94.25 321 PRO B CA 1
ATOM 5048 C C . PRO B 1 321 ? -8.383 -27.406 -3.518 1 94.25 321 PRO B C 1
ATOM 5050 O O . PRO B 1 321 ? -8.766 -26.922 -4.586 1 94.25 321 PRO B O 1
ATOM 5053 N N . GLY B 1 322 ? -8.586 -28.609 -3.172 1 94.38 322 GLY B N 1
ATOM 5054 C CA . GLY B 1 322 ? -9.32 -29.5 -4.039 1 94.38 322 GLY B CA 1
ATOM 5055 C C . GLY B 1 322 ? -10.742 -29.062 -4.297 1 94.38 322 GLY B C 1
ATOM 5056 O O . GLY B 1 322 ? -11.336 -29.406 -5.316 1 94.38 322 GLY B O 1
ATOM 5057 N N . LYS B 1 323 ? -11.297 -28.266 -3.398 1 94.56 323 LYS B N 1
ATOM 5058 C CA . LYS B 1 323 ? -12.664 -27.781 -3.529 1 94.56 323 LYS B CA 1
ATOM 5059 C C . LYS B 1 323 ? -12.789 -26.781 -4.672 1 94.56 323 LYS B C 1
ATOM 5061 O O . LYS B 1 323 ? -13.891 -26.5 -5.148 1 94.56 323 LYS B O 1
ATOM 5066 N N . ILE B 1 324 ? -11.672 -26.281 -5.109 1 94.75 324 ILE B N 1
ATOM 5067 C CA . ILE B 1 324 ? -11.711 -25.266 -6.156 1 94.75 324 ILE B CA 1
ATOM 5068 C C . ILE B 1 324 ? -11.453 -25.922 -7.516 1 94.75 324 ILE B C 1
ATOM 5070 O O . ILE B 1 324 ? -11.711 -25.312 -8.555 1 94.75 324 ILE B O 1
ATOM 5074 N N . VAL B 1 325 ? -10.938 -27.156 -7.531 1 95 325 VAL B N 1
ATOM 5075 C CA . VAL B 1 325 ? -10.703 -27.906 -8.773 1 95 325 VAL B CA 1
ATOM 5076 C C . VAL B 1 325 ? -12.039 -28.188 -9.461 1 95 325 VAL B C 1
ATOM 5078 O O . VAL B 1 325 ? -12.953 -28.734 -8.852 1 95 325 VAL B O 1
ATOM 5081 N N . SER B 1 326 ? -12.148 -27.797 -10.648 1 92.44 326 SER B N 1
ATOM 5082 C CA . SER B 1 326 ? -13.414 -27.906 -11.359 1 92.44 326 SER B CA 1
ATOM 5083 C C . SER B 1 326 ? -13.523 -29.234 -12.102 1 92.44 326 SER B C 1
ATOM 5085 O O . SER B 1 326 ? -14.609 -29.812 -12.211 1 92.44 326 SER B O 1
ATOM 5087 N N . GLU B 1 327 ? -12.438 -29.609 -12.695 1 94.62 327 GLU B N 1
ATOM 5088 C CA . GLU B 1 327 ? -12.406 -30.828 -13.492 1 94.62 327 GLU B CA 1
ATOM 5089 C C . GLU B 1 327 ? -10.977 -31.328 -13.68 1 94.62 327 GLU B C 1
ATOM 5091 O O . GLU B 1 327 ? -10.016 -30.594 -13.43 1 94.62 327 GLU B O 1
ATOM 5096 N N . THR B 1 328 ? -10.898 -32.594 -13.992 1 97.5 328 THR B N 1
ATOM 5097 C CA . THR B 1 328 ? -9.625 -33.156 -14.445 1 97.5 328 THR B CA 1
ATOM 5098 C C . THR B 1 328 ? -9.672 -33.469 -15.945 1 97.5 328 THR B C 1
ATOM 5100 O O . THR B 1 328 ? -10.734 -33.781 -16.484 1 97.5 328 THR B O 1
ATOM 5103 N N . VAL B 1 329 ? -8.57 -33.281 -16.578 1 97.81 329 VAL B N 1
ATOM 5104 C CA . VAL B 1 329 ? -8.508 -33.469 -18.016 1 97.81 329 VAL B CA 1
ATOM 5105 C C . VAL B 1 329 ? -7.234 -34.25 -18.375 1 97.81 329 VAL B C 1
ATOM 5107 O O . VAL B 1 329 ? -6.301 -34.312 -17.578 1 97.81 329 VAL B O 1
ATOM 5110 N N . SER B 1 330 ? -7.227 -34.812 -19.562 1 98.5 330 SER B N 1
ATOM 5111 C CA . SER B 1 330 ? -6.023 -35.469 -20.078 1 98.5 330 SER B CA 1
ATOM 5112 C C . SER B 1 330 ? -5.094 -34.469 -20.75 1 98.5 330 SER B C 1
ATOM 5114 O O . SER B 1 330 ? -5.5 -33.344 -21.031 1 98.5 330 SER B O 1
ATOM 5116 N N . LEU B 1 331 ? -3.82 -34.938 -20.891 1 98.62 331 LEU B N 1
ATOM 5117 C CA . LEU B 1 331 ? -2.842 -34.094 -21.594 1 98.62 331 LEU B CA 1
ATOM 5118 C C . LEU B 1 331 ? -3.379 -33.656 -22.953 1 98.62 331 LEU B C 1
ATOM 5120 O O . LEU B 1 331 ? -3.195 -32.5 -23.344 1 98.62 331 LEU B O 1
ATOM 5124 N N . GLU B 1 332 ? -4.148 -34.5 -23.656 1 98.06 332 GLU B N 1
ATOM 5125 C CA . GLU B 1 332 ? -4.684 -34.25 -24.984 1 98.06 332 GLU B CA 1
ATOM 5126 C C . GLU B 1 332 ? -5.75 -33.156 -24.938 1 98.06 332 GLU B C 1
ATOM 5128 O O . GLU B 1 332 ? -5.973 -32.469 -25.938 1 98.06 332 GLU B O 1
ATOM 5133 N N . GLU B 1 333 ? -6.348 -33 -23.812 1 97.62 333 GLU B N 1
ATOM 5134 C CA . GLU B 1 333 ? -7.469 -32.094 -23.688 1 97.62 333 GLU B CA 1
ATOM 5135 C C . GLU B 1 333 ? -7 -30.688 -23.25 1 97.62 333 GLU B C 1
ATOM 5137 O O . GLU B 1 333 ? -7.746 -29.719 -23.344 1 97.62 333 GLU B O 1
ATOM 5142 N N . VAL B 1 334 ? -5.762 -30.516 -22.797 1 97.5 334 VAL B N 1
ATOM 5143 C CA . VAL B 1 334 ? -5.238 -29.281 -22.219 1 97.5 334 VAL B CA 1
ATOM 5144 C C . VAL B 1 334 ? -5.367 -28.156 -23.234 1 97.5 334 VAL B C 1
ATOM 5146 O O . VAL B 1 334 ? -5.848 -27.062 -22.906 1 97.5 334 VAL B O 1
ATOM 5149 N N . PRO B 1 335 ? -5.016 -28.391 -24.547 1 96.69 335 PRO B N 1
ATOM 5150 C CA . PRO B 1 335 ? -5.125 -27.297 -25.5 1 96.69 335 PRO B CA 1
ATOM 5151 C C . PRO B 1 335 ? -6.543 -26.734 -25.609 1 96.69 335 PRO B C 1
ATOM 5153 O O . PRO B 1 335 ? -6.73 -25.516 -25.641 1 96.69 335 PRO B O 1
ATOM 5156 N N . GLU B 1 336 ? -7.484 -27.609 -25.656 1 94.62 336 GLU B N 1
ATOM 5157 C CA . GLU B 1 336 ? -8.875 -27.188 -25.75 1 94.62 336 GLU B CA 1
ATOM 5158 C C . GLU B 1 336 ? -9.312 -26.438 -24.5 1 94.62 336 GLU B C 1
ATOM 5160 O O . GLU B 1 336 ? -10.07 -25.469 -24.578 1 94.62 336 GLU B O 1
ATOM 5165 N N . VAL B 1 337 ? -8.875 -26.906 -23.359 1 94.62 337 VAL B N 1
ATOM 5166 C CA . VAL B 1 337 ? -9.203 -26.25 -22.094 1 94.62 337 VAL B CA 1
ATOM 5167 C C . VAL B 1 337 ? -8.641 -24.828 -22.078 1 94.62 337 VAL B C 1
ATOM 5169 O O . VAL B 1 337 ? -9.336 -23.875 -21.734 1 94.62 337 VAL B O 1
ATOM 5172 N N . ILE B 1 338 ? -7.383 -24.625 -22.469 1 93.81 338 ILE B N 1
ATOM 5173 C CA . ILE B 1 338 ? -6.746 -23.312 -22.516 1 93.81 338 ILE B CA 1
ATOM 5174 C C . ILE B 1 338 ? -7.504 -22.406 -23.484 1 93.81 338 ILE B C 1
ATOM 5176 O O . ILE B 1 338 ? -7.809 -21.25 -23.156 1 93.81 338 ILE B O 1
ATOM 5180 N N . ALA B 1 339 ? -7.887 -22.922 -24.609 1 91.31 339 ALA B N 1
ATOM 5181 C CA . ALA B 1 339 ? -8.586 -22.141 -25.625 1 91.31 339 ALA B CA 1
ATOM 5182 C C . ALA B 1 339 ? -9.945 -21.672 -25.125 1 91.31 339 ALA B C 1
ATOM 5184 O O . ALA B 1 339 ? -10.422 -20.609 -25.5 1 91.31 339 ALA B O 1
ATOM 5185 N N . SER B 1 340 ? -10.484 -22.438 -24.25 1 89.44 340 SER B N 1
ATOM 5186 C CA . SER B 1 340 ? -11.836 -22.172 -23.797 1 89.44 340 SER B CA 1
ATOM 5187 C C . SER B 1 340 ? -11.852 -21.078 -22.734 1 89.44 340 SER B C 1
ATOM 5189 O O . SER B 1 340 ? -12.922 -20.609 -22.328 1 89.44 340 SER B O 1
ATOM 5191 N N . MET B 1 341 ? -10.703 -20.625 -22.25 1 87.94 341 MET B N 1
ATOM 5192 C CA . MET B 1 341 ? -10.609 -19.641 -21.172 1 87.94 341 MET B CA 1
ATOM 5193 C C . MET B 1 341 ? -10.789 -18.234 -21.688 1 87.94 341 MET B C 1
ATOM 5195 O O . MET B 1 341 ? -10.633 -17.266 -20.938 1 87.94 341 MET B O 1
ATOM 5199 N N . ASP B 1 342 ? -11.164 -18.016 -22.875 1 78.81 342 ASP B N 1
ATOM 5200 C CA . ASP B 1 342 ? -11.32 -16.719 -23.516 1 78.81 342 ASP B CA 1
ATOM 5201 C C . ASP B 1 342 ? -12.484 -15.945 -22.906 1 78.81 342 ASP B C 1
ATOM 5203 O O . ASP B 1 342 ? -12.492 -14.711 -22.891 1 78.81 342 ASP B O 1
ATOM 5207 N N . ASP B 1 343 ? -13.484 -16.531 -22.391 1 72.19 343 ASP B N 1
ATOM 5208 C CA . ASP B 1 343 ? -14.711 -15.836 -22 1 72.19 343 ASP B CA 1
ATOM 5209 C C . ASP B 1 343 ? -14.859 -15.797 -20.484 1 72.19 343 ASP B C 1
ATOM 5211 O O . ASP B 1 343 ? -15.945 -15.539 -19.969 1 72.19 343 ASP B O 1
ATOM 5215 N N . TYR B 1 344 ? -13.898 -15.844 -19.781 1 66.5 344 TYR B N 1
ATOM 5216 C CA . TYR B 1 344 ? -13.945 -15.82 -18.312 1 66.5 344 TYR B CA 1
ATOM 5217 C C . TYR B 1 344 ? -15.031 -16.75 -17.781 1 66.5 344 TYR B C 1
ATOM 5219 O O . TYR B 1 344 ? -15.547 -16.547 -16.688 1 66.5 344 TYR B O 1
ATOM 5227 N N . GLY B 1 345 ? -15.375 -17.656 -18.516 1 70.06 345 GLY B N 1
ATOM 5228 C CA . GLY B 1 345 ? -16.484 -18.516 -18.156 1 70.06 345 GLY B CA 1
ATOM 5229 C C . GLY B 1 345 ? -16.078 -19.688 -17.266 1 70.06 345 GLY B C 1
ATOM 5230 O O . GLY B 1 345 ? -16.938 -20.328 -16.656 1 70.06 345 GLY B O 1
ATOM 5231 N N . THR B 1 346 ? -14.883 -19.922 -17.094 1 74.81 346 THR B N 1
ATOM 5232 C CA . THR B 1 346 ? -14.422 -21.078 -16.328 1 74.81 346 THR B CA 1
ATOM 5233 C C . THR B 1 346 ? -14.609 -20.859 -14.828 1 74.81 346 THR B C 1
ATOM 5235 O O . THR B 1 346 ? -14.242 -19.797 -14.305 1 74.81 346 THR B O 1
ATOM 5238 N N . VAL B 1 347 ? -15.359 -21.828 -14.25 1 83.12 347 VAL B N 1
ATOM 5239 C CA . VAL B 1 347 ? -15.531 -21.828 -12.797 1 83.12 347 VAL B CA 1
ATOM 5240 C C . VAL B 1 347 ? -14.562 -22.828 -12.164 1 83.12 347 VAL B C 1
ATOM 5242 O O . VAL B 1 347 ? -14.562 -24 -12.516 1 83.12 347 VAL B O 1
ATOM 5245 N N . GLY B 1 348 ? -13.648 -22.344 -11.383 1 87.62 348 GLY B N 1
ATOM 5246 C CA . GLY B 1 348 ? -12.703 -23.188 -10.688 1 87.62 348 GLY B CA 1
ATOM 5247 C C . GLY B 1 348 ? -11.406 -23.391 -11.453 1 87.62 348 GLY B C 1
ATOM 5248 O O . GLY B 1 348 ? -11.023 -22.547 -12.266 1 87.62 348 GLY B O 1
ATOM 5249 N N . ILE B 1 349 ? -10.672 -24.469 -11.062 1 91.69 349 ILE B N 1
ATOM 5250 C CA . ILE B 1 349 ? -9.328 -24.703 -11.578 1 91.69 349 ILE B CA 1
ATOM 5251 C C . ILE B 1 349 ? -9.289 -26.062 -12.273 1 91.69 349 ILE B C 1
ATOM 5253 O O . ILE B 1 349 ? -9.375 -27.109 -11.617 1 91.69 349 ILE B O 1
ATOM 5257 N N . PRO B 1 350 ? -9.188 -26.109 -13.594 1 95.31 350 PRO B N 1
ATOM 5258 C CA . PRO B 1 350 ? -8.953 -27.406 -14.242 1 95.31 350 PRO B CA 1
ATOM 5259 C C . PRO B 1 350 ? -7.551 -27.953 -13.969 1 95.31 350 PRO B C 1
ATOM 5261 O O . PRO B 1 350 ? -6.586 -27.188 -13.891 1 95.31 350 PRO B O 1
ATOM 5264 N N . VAL B 1 351 ? -7.488 -29.297 -13.844 1 97.75 351 VAL B N 1
ATOM 5265 C CA . VAL B 1 351 ? -6.211 -29.953 -13.562 1 97.75 351 VAL B CA 1
ATOM 5266 C C . VAL B 1 351 ? -5.98 -31.094 -14.555 1 97.75 351 VAL B C 1
ATOM 5268 O O . VAL B 1 351 ? -6.863 -31.922 -14.766 1 97.75 351 VAL B O 1
ATOM 5271 N N . CYS B 1 352 ? -4.867 -31.047 -15.219 1 98.5 352 CYS B N 1
ATOM 5272 C CA . CYS B 1 352 ? -4.43 -32.188 -16.016 1 98.5 352 CYS B CA 1
ATOM 5273 C C . CYS B 1 352 ? -3.848 -33.281 -15.125 1 98.5 352 CYS B C 1
ATOM 5275 O O . CYS B 1 352 ? -2.902 -33.031 -14.375 1 98.5 352 CYS B O 1
ATOM 5277 N N . ASP B 1 353 ? -4.406 -34.531 -15.195 1 98.5 353 ASP B N 1
ATOM 5278 C CA . ASP B 1 353 ? -3.895 -35.562 -14.32 1 98.5 353 ASP B CA 1
ATOM 5279 C C . ASP B 1 353 ? -3.66 -36.875 -15.086 1 98.5 353 ASP B C 1
ATOM 5281 O O . ASP B 1 353 ? -3.504 -37.938 -14.484 1 98.5 353 ASP B O 1
ATOM 5285 N N . GLU B 1 354 ? -3.799 -36.812 -16.406 1 98.25 354 GLU B N 1
ATOM 5286 C CA . GLU B 1 354 ? -3.482 -37.938 -17.266 1 98.25 354 GLU B CA 1
ATOM 5287 C C . GLU B 1 354 ? -2.441 -37.562 -18.312 1 98.25 354 GLU B C 1
ATOM 5289 O O . GLU B 1 354 ? -2.672 -36.688 -19.125 1 98.25 354 GLU B O 1
ATOM 5294 N N . PHE B 1 355 ? -1.347 -38.312 -18.25 1 97.88 355 PHE B N 1
ATOM 5295 C CA . PHE B 1 355 ? -0.223 -37.969 -19.109 1 97.88 355 PHE B CA 1
ATOM 5296 C C . PHE B 1 355 ? 0.19 -39.156 -19.953 1 97.88 355 PHE B C 1
ATOM 5298 O O . PHE B 1 355 ? 0.048 -40.312 -19.531 1 97.88 355 PHE B O 1
#

Sequence (710 aa):
MRAVVFEEAGEPMEVQEVDRPEADADEIVVETEACGVCRSDWHAWQGDWDWIGVAPTPGLVFGHEPVGTVKEVGEDVSELSVGDRVCVPFNLSDGTCRYCKQGRANICERVVPMGFVPFQPGAFAEEFPVRNADHNAIKIPDGVDPVDVAGLGCRFATAFHGLVHRVDVTPGDWVAVHGCGGVGLSAIHVADALGANVIGVDLGEDKLDKAVELGADATVNVTEVEDVPQAVKAHTPSSRGVEVSVDALGVAETCRNSVNSLAKGGQNLQIGLTTSEEEGEVSLPVDNIVMEEREFVGSFGMPPHEYEEIFSMMAQDKIDPGKIVSETVSLEEVPEVIASMDDYGTVGIPVCDEFMRAVVFEEAGEPMEVQEVDRPEADADEIVVETEACGVCRSDWHAWQGDWDWIGVAPTPGLVFGHEPVGTVKEVGEDVSELSVGDRVCVPFNLSDGTCRYCKQGRANICERVVPMGFVPFQPGAFAEEFPVRNADHNAIKIPDGVDPVDVAGLGCRFATAFHGLVHRVDVTPGDWVAVHGCGGVGLSAIHVADALGANVIGVDLGEDKLDKAVELGADATVNVTEVEDVPQAVKAHTPSSRGVEVSVDALGVAETCRNSVNSLAKGGQNLQIGLTTSEEEGEVSLPVDNIVMEEREFVGSFGMPPHEYEEIFSMMAQDKIDPGKIVSETVSLEEVPEVIASMDDYGTVGIPVCDEF

InterPro domains:
  IPR002328 Alcohol dehydrogenase, zinc-type, conserved site [PS00059] (63-77)
  IPR011032 GroES-like superfamily [SSF50129] (1-176)
  IPR013149 Alcohol dehydrogenase-like, C-terminal [PF00107] (182-315)
  IPR013154 Alcohol dehydrogenase-like, N-terminal [PF08240] (25-142)
  IPR020843 Enoylreductase domain [SM00829] (10-349)
  IPR036291 NAD(P)-binding domain superfamily [SSF51735] (143-320)
  IPR050129 Zinc-containing alcohol dehydrogenase [PTHR43401] (1-344)